Protein 1J5B (pdb70)

Solvent-accessible surface area: 3225 Å² total; per-residue (Å²): 116,131,76,62,92,57,131,58,57,67,98,103,97,66,62,74,63,136,61,52,60,111,108,95,62,60,80,64,134,61,57,57,85,70,132,92,236

GO terms:
  GO:0042802 identical protein binding (F, IPI)
  GO:0005576 extracellular region (C, IDA)
  GO:0050825 ice binding (F, TAS)

Organism: Pseudopleuronectes americanus (NCBI:txid8265)

Secondary structure (DSSP, 8-state):
-HHHHHHHHHHHHHHHHHHHHHHHHHHHHHHHHHHH-

Structure (mmCIF, N/CA/C/O backbone):
data_1J5B
#
_entry.id   1J5B
#
_cell.length_a   ?
_cell.length_b   ?
_cell.length_c   ?
_cell.angle_alpha   ?
_cell.angle_beta   ?
_cell.angle_gamma   ?
#
loop_
_atom_site.group_PDB
_atom_site.id
_atom_site.type_symbol
_atom_site.label_atom_id
_atom_site.label_alt_id
_atom_site.label_comp_id
_atom_site.label_asym_id
_atom_site.label_entity_id
_atom_site.label_seq_id
_atom_site.pdbx_PDB_ins_code
_atom_site.Cartn_x
_atom_site.Cartn_y
_atom_site.Cartn_z
_atom_site.occupancy
_atom_site.B_iso_or_equiv
_atom_site.auth_seq_id
_atom_site.auth_comp_id
_atom_site.auth_asym_id
_atom_site.auth_atom_id
_atom_site.pdbx_PDB_model_num
ATOM 1 N N . ASP A 1 1 ? -5.463 23.891 2.458 1.00 0.00 1 ASP A N 1
ATOM 2 C CA . ASP A 1 1 ? -5.688 24.637 1.208 1.00 0.00 1 ASP A CA 1
ATOM 3 C C . ASP A 1 1 ? -5.003 23.981 0.049 1.00 0.00 1 ASP A C 1
ATOM 4 O O . ASP A 1 1 ? -4.218 23.097 0.295 1.00 0.00 1 ASP A O 1
ATOM 15 N N . VAL A 1 2 ? -5.234 24.373 -1.205 1.00 0.00 2 VAL A N 1
ATOM 16 C CA . VAL A 1 2 ? -4.690 23.620 -2.342 1.00 0.00 2 VAL A CA 1
ATOM 17 C C . VAL A 1 2 ? -3.174 23.385 -2.248 1.00 0.00 2 VAL A C 1
ATOM 18 O O . VAL A 1 2 ? -2.687 22.376 -2.758 1.00 0.00 2 VAL A O 1
ATOM 31 N N . ALA A 1 3 ? -2.419 24.248 -1.569 1.00 0.00 3 ALA A N 1
ATOM 32 C CA . ALA A 1 3 ? -1.010 24.005 -1.324 1.00 0.00 3 ALA A CA 1
ATOM 33 C C . ALA A 1 3 ? -0.834 22.807 -0.380 1.00 0.00 3 ALA A C 1
ATOM 34 O O . ALA A 1 3 ? -0.167 21.828 -0.732 1.00 0.00 3 ALA A O 1
ATOM 41 N N . SER A 1 4 ? -1.404 22.889 0.821 1.00 0.00 4 SER A N 1
ATOM 42 C CA . SER A 1 4 ? -1.307 21.836 1.828 1.00 0.00 4 SER A CA 1
ATOM 43 C C . SER A 1 4 ? -2.117 20.589 1.444 1.00 0.00 4 SER A C 1
ATOM 44 O O . SER A 1 4 ? -1.600 19.486 1.570 1.00 0.00 4 SER A O 1
ATOM 52 N N . ASP A 1 5 ? -3.345 20.717 0.935 1.00 0.00 5 ASP A N 1
ATOM 53 C CA . ASP A 1 5 ? -4.154 19.620 0.413 1.00 0.00 5 ASP A CA 1
ATOM 54 C C . ASP A 1 5 ? -3.396 18.847 -0.661 1.00 0.00 5 ASP A C 1
ATOM 55 O O . ASP A 1 5 ? -3.382 17.619 -0.619 1.00 0.00 5 ASP A O 1
ATOM 64 N N . ALA A 1 6 ? -2.741 19.525 -1.614 1.00 0.00 6 ALA A N 1
ATOM 65 C CA . ALA A 1 6 ? -1.964 18.833 -2.638 1.00 0.00 6 ALA A CA 1
ATOM 66 C C . ALA A 1 6 ? -0.773 18.093 -2.017 1.00 0.00 6 ALA A C 1
ATOM 67 O O . ALA A 1 6 ? -0.470 16.965 -2.416 1.00 0.00 6 ALA A O 1
ATOM 74 N N . LYS A 1 7 ? -0.084 18.716 -1.055 1.00 0.00 7 LYS A N 1
ATOM 75 C CA . LYS A 1 7 ? 1.032 18.102 -0.336 1.00 0.00 7 LYS A CA 1
ATOM 76 C C . LYS A 1 7 ? 0.560 16.816 0.326 1.00 0.00 7 LYS A C 1
ATOM 77 O O . LYS A 1 7 ? 1.089 15.737 0.064 1.00 0.00 7 LYS A O 1
ATOM 96 N N . ALA A 1 8 ? -0.452 16.959 1.173 1.00 0.00 8 ALA A N 1
ATOM 97 C CA . ALA A 1 8 ? -1.097 15.884 1.907 1.00 0.00 8 ALA A CA 1
ATOM 98 C C . ALA A 1 8 ? -1.573 14.785 0.957 1.00 0.00 8 ALA A C 1
ATOM 99 O O . ALA A 1 8 ? -1.455 13.613 1.295 1.00 0.00 8 ALA A O 1
ATOM 106 N N . ALA A 1 9 ? -2.102 15.119 -0.222 1.00 0.00 9 ALA A N 1
ATOM 107 C CA . ALA A 1 9 ? -2.518 14.156 -1.218 1.00 0.00 9 ALA A CA 1
ATOM 108 C C . ALA A 1 9 ? -1.335 13.314 -1.714 1.00 0.00 9 ALA A C 1
ATOM 109 O O . ALA A 1 9 ? -1.458 12.096 -1.859 1.00 0.00 9 ALA A O 1
ATOM 116 N N . ALA A 1 10 ? -0.195 13.943 -2.017 1.00 0.00 10 ALA A N 1
ATOM 117 C CA . ALA A 1 10 ? 1.000 13.234 -2.471 1.00 0.00 10 ALA A CA 1
ATOM 118 C C . ALA A 1 10 ? 1.562 12.345 -1.362 1.00 0.00 10 ALA A C 1
ATOM 119 O O . ALA A 1 10 ? 1.969 11.212 -1.632 1.00 0.00 10 ALA A O 1
ATOM 126 N N . GLU A 1 11 ? 1.580 12.853 -0.130 1.00 0.00 11 GLU A N 1
ATOM 127 C CA . GLU A 1 11 ? 1.982 12.144 1.068 1.00 0.00 11 GLU A CA 1
ATOM 128 C C . GLU A 1 11 ? 1.098 10.921 1.322 1.00 0.00 11 GLU A C 1
ATOM 129 O O . GLU A 1 11 ? 1.615 9.843 1.620 1.00 0.00 11 GLU A O 1
ATOM 141 N N . LEU A 1 12 ? -0.223 11.069 1.205 1.00 0.00 12 LEU A N 1
ATOM 142 C CA . LEU A 1 12 ? -1.194 9.997 1.386 1.00 0.00 12 LEU A CA 1
ATOM 143 C C . LEU A 1 12 ? -0.884 8.885 0.394 1.00 0.00 12 LEU A C 1
ATOM 144 O O . LEU A 1 12 ? -0.743 7.728 0.775 1.00 0.00 12 LEU A O 1
ATOM 160 N N . VAL A 1 13 ? -0.721 9.232 -0.882 1.00 0.00 13 VAL A N 1
ATOM 161 C CA . VAL A 1 13 ? -0.337 8.302 -1.924 1.00 0.00 13 VAL A CA 1
ATOM 162 C C . VAL A 1 13 ? 1.038 7.676 -1.640 1.00 0.00 13 VAL A C 1
ATOM 163 O O . VAL A 1 13 ? 1.207 6.495 -1.917 1.00 0.00 13 VAL A O 1
ATOM 176 N N . ALA A 1 14 ? 2.008 8.393 -1.062 1.00 0.00 14 ALA A N 1
ATOM 177 C CA . ALA A 1 14 ? 3.291 7.805 -0.671 1.00 0.00 14 ALA A CA 1
ATOM 178 C C . ALA A 1 14 ? 3.105 6.720 0.398 1.00 0.00 14 ALA A C 1
ATOM 179 O O . ALA A 1 14 ? 3.684 5.634 0.306 1.00 0.00 14 ALA A O 1
ATOM 186 N N . ALA A 1 15 ? 2.297 7.007 1.421 1.00 0.00 15 ALA A N 1
ATOM 187 C CA . ALA A 1 15 ? 1.945 6.058 2.459 1.00 0.00 15 ALA A CA 1
ATOM 188 C C . ALA A 1 15 ? 1.197 4.863 1.866 1.00 0.00 15 ALA A C 1
ATOM 189 O O . ALA A 1 15 ? 1.480 3.716 2.218 1.00 0.00 15 ALA A O 1
ATOM 196 N N . ASN A 1 16 ? 0.246 5.124 0.972 1.00 0.00 16 ASN A N 1
ATOM 197 C CA . ASN A 1 16 ? -0.529 4.116 0.262 1.00 0.00 16 ASN A CA 1
ATOM 198 C C . ASN A 1 16 ? 0.385 3.230 -0.556 1.00 0.00 16 ASN A C 1
ATOM 199 O O . ASN A 1 16 ? 0.233 2.022 -0.498 1.00 0.00 16 ASN A O 1
ATOM 210 N N . ALA A 1 17 ? 1.336 3.796 -1.298 1.00 0.00 17 ALA A N 1
ATOM 211 C CA . ALA A 1 17 ? 2.266 3.050 -2.128 1.00 0.00 17 ALA A CA 1
ATOM 212 C C . ALA A 1 17 ? 3.004 2.002 -1.287 1.00 0.00 17 ALA A C 1
ATOM 213 O O . ALA A 1 17 ? 3.178 0.868 -1.742 1.00 0.00 17 ALA A O 1
ATOM 220 N N . LYS A 1 18 ? 3.405 2.355 -0.059 1.00 0.00 18 LYS A N 1
ATOM 221 C CA . LYS A 1 18 ? 3.998 1.400 0.869 1.00 0.00 18 LYS A CA 1
ATOM 222 C C . LYS A 1 18 ? 2.969 0.363 1.266 1.00 0.00 18 LYS A C 1
ATOM 223 O O . LYS A 1 18 ? 3.166 -0.817 1.011 1.00 0.00 18 LYS A O 1
ATOM 242 N N . ALA A 1 19 ? 1.896 0.801 1.918 1.00 0.00 19 ALA A N 1
ATOM 243 C CA . ALA A 1 19 ? 0.867 -0.060 2.469 1.00 0.00 19 ALA A CA 1
ATOM 244 C C . ALA A 1 19 ? 0.315 -1.043 1.429 1.00 0.00 19 ALA A C 1
ATOM 245 O O . ALA A 1 19 ? 0.001 -2.179 1.780 1.00 0.00 19 ALA A O 1
ATOM 252 N N . ALA A 1 20 ? 0.210 -0.613 0.171 1.00 0.00 20 ALA A N 1
ATOM 253 C CA . ALA A 1 20 ? -0.169 -1.398 -0.986 1.00 0.00 20 ALA A CA 1
ATOM 254 C C . ALA A 1 20 ? 0.909 -2.429 -1.281 1.00 0.00 20 ALA A C 1
ATOM 255 O O . ALA A 1 20 ? 0.587 -3.603 -1.352 1.00 0.00 20 ALA A O 1
ATOM 262 N N . ALA A 1 21 ? 2.178 -2.036 -1.430 1.00 0.00 21 ALA A N 1
ATOM 263 C CA . ALA A 1 21 ? 3.270 -2.977 -1.670 1.00 0.00 21 ALA A CA 1
ATOM 264 C C . ALA A 1 21 ? 3.404 -4.000 -0.535 1.00 0.00 21 ALA A C 1
ATOM 265 O O . ALA A 1 21 ? 3.765 -5.159 -0.755 1.00 0.00 21 ALA A O 1
ATOM 272 N N . GLU A 1 22 ? 3.146 -3.581 0.695 1.00 0.00 22 GLU A N 1
ATOM 273 C CA . GLU A 1 22 ? 3.123 -4.388 1.893 1.00 0.00 22 GLU A CA 1
ATOM 274 C C . GLU A 1 22 ? 1.926 -5.347 1.853 1.00 0.00 22 GLU A C 1
ATOM 275 O O . GLU A 1 22 ? 2.048 -6.515 2.228 1.00 0.00 22 GLU A O 1
ATOM 287 N N . LEU A 1 23 ? 0.769 -4.903 1.360 1.00 0.00 23 LEU A N 1
ATOM 288 C CA . LEU A 1 23 ? -0.396 -5.737 1.145 1.00 0.00 23 LEU A CA 1
ATOM 289 C C . LEU A 1 23 ? -0.151 -6.721 -0.001 1.00 0.00 23 LEU A C 1
ATOM 290 O O . LEU A 1 23 ? -0.546 -7.870 0.100 1.00 0.00 23 LEU A O 1
ATOM 306 N N . VAL A 1 24 ? 0.537 -6.317 -1.065 1.00 0.00 24 VAL A N 1
ATOM 307 C CA . VAL A 1 24 ? 0.967 -7.145 -2.188 1.00 0.00 24 VAL A CA 1
ATOM 308 C C . VAL A 1 24 ? 1.903 -8.243 -1.672 1.00 0.00 24 VAL A C 1
ATOM 309 O O . VAL A 1 24 ? 1.803 -9.371 -2.149 1.00 0.00 24 VAL A O 1
ATOM 322 N N . ALA A 1 25 ? 2.770 -7.966 -0.689 1.00 0.00 25 ALA A N 1
ATOM 323 C CA . ALA A 1 25 ? 3.598 -8.983 -0.063 1.00 0.00 25 ALA A CA 1
ATOM 324 C C . ALA A 1 25 ? 2.719 -9.992 0.688 1.00 0.00 25 ALA A C 1
ATOM 325 O O . ALA A 1 25 ? 2.867 -11.199 0.504 1.00 0.00 25 ALA A O 1
ATOM 332 N N . ALA A 1 26 ? 1.764 -9.513 1.493 1.00 0.00 26 ALA A N 1
ATOM 333 C CA . ALA A 1 26 ? 0.810 -10.381 2.176 1.00 0.00 26 ALA A CA 1
ATOM 334 C C . ALA A 1 26 ? -0.015 -11.200 1.179 1.00 0.00 26 ALA A C 1
ATOM 335 O O . ALA A 1 26 ? -0.214 -12.388 1.393 1.00 0.00 26 ALA A O 1
ATOM 342 N N . ASN A 1 27 ? -0.457 -10.592 0.080 1.00 0.00 27 ASN A N 1
ATOM 343 C CA . ASN A 1 27 ? -1.153 -11.223 -1.037 1.00 0.00 27 ASN A CA 1
ATOM 344 C C . ASN A 1 27 ? -0.284 -12.273 -1.712 1.00 0.00 27 ASN A C 1
ATOM 345 O O . ASN A 1 27 ? -0.806 -13.300 -2.139 1.00 0.00 27 ASN A O 1
ATOM 356 N N . ALA A 1 28 ? 1.022 -12.033 -1.845 1.00 0.00 28 ALA A N 1
ATOM 357 C CA . ALA A 1 28 ? 1.946 -13.007 -2.398 1.00 0.00 28 ALA A CA 1
ATOM 358 C C . ALA A 1 28 ? 1.998 -14.214 -1.472 1.00 0.00 28 ALA A C 1
ATOM 359 O O . ALA A 1 28 ? 1.837 -15.341 -1.941 1.00 0.00 28 ALA A O 1
ATOM 366 N N . LYS A 1 29 ? 2.167 -13.982 -0.164 1.00 0.00 29 LYS A N 1
ATOM 367 C CA . LYS A 1 29 ? 2.125 -15.042 0.832 1.00 0.00 29 LYS A CA 1
ATOM 368 C C . LYS A 1 29 ? 0.803 -15.785 0.710 1.00 0.00 29 LYS A C 1
ATOM 369 O O . LYS A 1 29 ? 0.804 -16.952 0.350 1.00 0.00 29 LYS A O 1
ATOM 388 N N . ALA A 1 30 ? -0.312 -15.110 0.959 1.00 0.00 30 ALA A N 1
ATOM 389 C CA . ALA A 1 30 ? -1.641 -15.674 1.009 1.00 0.00 30 ALA A CA 1
ATOM 390 C C . ALA A 1 30 ? -2.022 -16.425 -0.271 1.00 0.00 30 ALA A C 1
ATOM 391 O O . ALA A 1 30 ? -2.764 -17.404 -0.192 1.00 0.00 30 ALA A O 1
ATOM 398 N N . ALA A 1 31 ? -1.545 -15.995 -1.442 1.00 0.00 31 ALA A N 1
ATOM 399 C CA . ALA A 1 31 ? -1.753 -16.718 -2.688 1.00 0.00 31 ALA A CA 1
ATOM 400 C C . ALA A 1 31 ? -0.898 -17.985 -2.722 1.00 0.00 31 ALA A C 1
ATOM 401 O O . ALA A 1 31 ? -1.424 -19.053 -3.011 1.00 0.00 31 ALA A O 1
ATOM 408 N N . ALA A 1 32 ? 0.401 -17.895 -2.421 1.00 0.00 32 ALA A N 1
ATOM 409 C CA . ALA A 1 32 ? 1.308 -19.033 -2.401 1.00 0.00 32 ALA A CA 1
ATOM 410 C C . ALA A 1 32 ? 0.835 -20.090 -1.395 1.00 0.00 32 ALA A C 1
ATOM 411 O O . ALA A 1 32 ? 0.908 -21.293 -1.658 1.00 0.00 32 ALA A O 1
ATOM 418 N N . GLU A 1 33 ? 0.329 -19.632 -0.254 1.00 0.00 33 GLU A N 1
ATOM 419 C CA . GLU A 1 33 ? -0.292 -20.412 0.788 1.00 0.00 33 GLU A CA 1
ATOM 420 C C . GLU A 1 33 ? -1.532 -21.075 0.188 1.00 0.00 33 GLU A C 1
ATOM 421 O O . GLU A 1 33 ? -1.631 -22.295 0.221 1.00 0.00 33 GLU A O 1
ATOM 433 N N . ALA A 1 34 ? -2.447 -20.311 -0.424 1.00 0.00 34 ALA A N 1
ATOM 434 C CA . ALA A 1 34 ? -3.651 -20.851 -1.051 1.00 0.00 34 ALA A CA 1
ATOM 435 C C . ALA A 1 34 ? -3.338 -21.898 -2.131 1.00 0.00 34 ALA A C 1
ATOM 436 O O . ALA A 1 34 ? -4.129 -22.829 -2.311 1.00 0.00 34 ALA A O 1
ATOM 443 N N . VAL A 1 35 ? -2.218 -21.771 -2.848 1.00 0.00 35 VAL A N 1
ATOM 444 C CA . VAL A 1 35 ? -1.740 -22.756 -3.814 1.00 0.00 35 VAL A CA 1
ATOM 445 C C . VAL A 1 35 ? -1.403 -24.054 -3.075 1.00 0.00 35 VAL A C 1
ATOM 446 O O . VAL A 1 35 ? -1.969 -25.101 -3.399 1.00 0.00 35 VAL A O 1
ATOM 459 N N . ALA A 1 36 ? -0.539 -23.987 -2.060 1.00 0.00 36 ALA A N 1
ATOM 460 C CA . ALA A 1 36 ? -0.133 -25.143 -1.258 1.00 0.00 36 ALA A CA 1
ATOM 461 C C . ALA A 1 36 ? -1.343 -25.812 -0.593 1.00 0.00 36 ALA A C 1
ATOM 462 O O . ALA A 1 36 ? -1.449 -27.034 -0.547 1.00 0.00 36 ALA A O 1
ATOM 469 N N . ARG A 1 37 ? -2.286 -25.004 -0.109 1.00 0.00 37 ARG A N 1
ATOM 470 C CA . ARG A 1 37 ? -3.525 -25.430 0.532 1.00 0.00 37 ARG A CA 1
ATOM 471 C C . ARG A 1 37 ? -4.493 -26.115 -0.439 1.00 0.00 37 ARG A C 1
ATOM 472 O O . ARG A 1 37 ? -5.500 -26.649 0.027 1.00 0.00 37 ARG A O 1
ATOM 496 N N . ASP A 1 1 ? -5.087 23.812 2.885 1.00 0.00 1 ASP A N 2
ATOM 497 C CA . ASP A 1 1 ? -5.565 24.417 1.632 1.00 0.00 1 ASP A CA 2
ATOM 498 C C . ASP A 1 1 ? -4.994 23.688 0.450 1.00 0.00 1 ASP A C 2
ATOM 499 O O . ASP A 1 1 ? -4.131 22.872 0.677 1.00 0.00 1 ASP A O 2
ATOM 510 N N . VAL A 1 2 ? -5.382 23.964 -0.795 1.00 0.00 2 VAL A N 2
ATOM 511 C CA . VAL A 1 2 ? -4.980 23.124 -1.936 1.00 0.00 2 VAL A CA 2
ATOM 512 C C . VAL A 1 2 ? -3.450 22.972 -2.034 1.00 0.00 2 VAL A C 2
ATOM 513 O O . VAL A 1 2 ? -2.965 21.995 -2.596 1.00 0.00 2 VAL A O 2
ATOM 526 N N . ALA A 1 3 ? -2.663 23.891 -1.474 1.00 0.00 3 ALA A N 2
ATOM 527 C CA . ALA A 1 3 ? -1.224 23.755 -1.391 1.00 0.00 3 ALA A CA 2
ATOM 528 C C . ALA A 1 3 ? -0.880 22.645 -0.386 1.00 0.00 3 ALA A C 2
ATOM 529 O O . ALA A 1 3 ? -0.250 21.645 -0.739 1.00 0.00 3 ALA A O 2
ATOM 536 N N . SER A 1 4 ? -1.303 22.814 0.865 1.00 0.00 4 SER A N 2
ATOM 537 C CA . SER A 1 4 ? -1.132 21.840 1.935 1.00 0.00 4 SER A CA 2
ATOM 538 C C . SER A 1 4 ? -1.845 20.525 1.601 1.00 0.00 4 SER A C 2
ATOM 539 O O . SER A 1 4 ? -1.212 19.479 1.606 1.00 0.00 4 SER A O 2
ATOM 547 N N . ASP A 1 5 ? -3.142 20.540 1.307 1.00 0.00 5 ASP A N 2
ATOM 548 C CA . ASP A 1 5 ? -3.956 19.390 0.949 1.00 0.00 5 ASP A CA 2
ATOM 549 C C . ASP A 1 5 ? -3.398 18.633 -0.255 1.00 0.00 5 ASP A C 2
ATOM 550 O O . ASP A 1 5 ? -3.534 17.412 -0.304 1.00 0.00 5 ASP A O 2
ATOM 559 N N . ALA A 1 6 ? -2.776 19.286 -1.244 1.00 0.00 6 ALA A N 2
ATOM 560 C CA . ALA A 1 6 ? -2.126 18.551 -2.332 1.00 0.00 6 ALA A CA 2
ATOM 561 C C . ALA A 1 6 ? -0.823 17.902 -1.858 1.00 0.00 6 ALA A C 2
ATOM 562 O O . ALA A 1 6 ? -0.504 16.798 -2.299 1.00 0.00 6 ALA A O 2
ATOM 569 N N . LYS A 1 7 ? -0.067 18.558 -0.971 1.00 0.00 7 LYS A N 2
ATOM 570 C CA . LYS A 1 7 ? 1.130 17.982 -0.355 1.00 0.00 7 LYS A CA 2
ATOM 571 C C . LYS A 1 7 ? 0.725 16.736 0.420 1.00 0.00 7 LYS A C 2
ATOM 572 O O . LYS A 1 7 ? 1.282 15.663 0.217 1.00 0.00 7 LYS A O 2
ATOM 591 N N . ALA A 1 8 ? -0.300 16.882 1.254 1.00 0.00 8 ALA A N 2
ATOM 592 C CA . ALA A 1 8 ? -0.939 15.817 2.005 1.00 0.00 8 ALA A CA 2
ATOM 593 C C . ALA A 1 8 ? -1.383 14.699 1.063 1.00 0.00 8 ALA A C 2
ATOM 594 O O . ALA A 1 8 ? -1.184 13.533 1.383 1.00 0.00 8 ALA A O 2
ATOM 601 N N . ALA A 1 9 ? -1.959 15.020 -0.098 1.00 0.00 9 ALA A N 2
ATOM 602 C CA . ALA A 1 9 ? -2.351 14.040 -1.084 1.00 0.00 9 ALA A CA 2
ATOM 603 C C . ALA A 1 9 ? -1.149 13.285 -1.666 1.00 0.00 9 ALA A C 2
ATOM 604 O O . ALA A 1 9 ? -1.270 12.098 -1.968 1.00 0.00 9 ALA A O 2
ATOM 611 N N . ALA A 1 10 ? -0.001 13.939 -1.863 1.00 0.00 10 ALA A N 2
ATOM 612 C CA . ALA A 1 10 ? 1.216 13.262 -2.300 1.00 0.00 10 ALA A CA 2
ATOM 613 C C . ALA A 1 10 ? 1.713 12.345 -1.184 1.00 0.00 10 ALA A C 2
ATOM 614 O O . ALA A 1 10 ? 2.047 11.192 -1.445 1.00 0.00 10 ALA A O 2
ATOM 621 N N . GLU A 1 11 ? 1.735 12.834 0.056 1.00 0.00 11 GLU A N 2
ATOM 622 C CA . GLU A 1 11 ? 2.089 12.091 1.251 1.00 0.00 11 GLU A CA 2
ATOM 623 C C . GLU A 1 11 ? 1.176 10.874 1.437 1.00 0.00 11 GLU A C 2
ATOM 624 O O . GLU A 1 11 ? 1.638 9.813 1.854 1.00 0.00 11 GLU A O 2
ATOM 636 N N . LEU A 1 12 ? -0.116 11.000 1.130 1.00 0.00 12 LEU A N 2
ATOM 637 C CA . LEU A 1 12 ? -1.095 9.932 1.185 1.00 0.00 12 LEU A CA 2
ATOM 638 C C . LEU A 1 12 ? -0.717 8.854 0.188 1.00 0.00 12 LEU A C 2
ATOM 639 O O . LEU A 1 12 ? -0.512 7.710 0.572 1.00 0.00 12 LEU A O 2
ATOM 655 N N . VAL A 1 13 ? -0.595 9.219 -1.085 1.00 0.00 13 VAL A N 2
ATOM 656 C CA . VAL A 1 13 ? -0.206 8.339 -2.175 1.00 0.00 13 VAL A CA 2
ATOM 657 C C . VAL A 1 13 ? 1.178 7.716 -1.928 1.00 0.00 13 VAL A C 2
ATOM 658 O O . VAL A 1 13 ? 1.405 6.584 -2.353 1.00 0.00 13 VAL A O 2
ATOM 671 N N . ALA A 1 14 ? 2.084 8.406 -1.226 1.00 0.00 14 ALA A N 2
ATOM 672 C CA . ALA A 1 14 ? 3.385 7.896 -0.817 1.00 0.00 14 ALA A CA 2
ATOM 673 C C . ALA A 1 14 ? 3.228 6.800 0.235 1.00 0.00 14 ALA A C 2
ATOM 674 O O . ALA A 1 14 ? 3.698 5.680 0.039 1.00 0.00 14 ALA A O 2
ATOM 681 N N . ALA A 1 15 ? 2.541 7.102 1.338 1.00 0.00 15 ALA A N 2
ATOM 682 C CA . ALA A 1 15 ? 2.302 6.151 2.409 1.00 0.00 15 ALA A CA 2
ATOM 683 C C . ALA A 1 15 ? 1.515 4.942 1.884 1.00 0.00 15 ALA A C 2
ATOM 684 O O . ALA A 1 15 ? 1.720 3.804 2.316 1.00 0.00 15 ALA A O 2
ATOM 691 N N . ASN A 1 16 ? 0.622 5.187 0.926 1.00 0.00 16 ASN A N 2
ATOM 692 C CA . ASN A 1 16 ? -0.156 4.184 0.222 1.00 0.00 16 ASN A CA 2
ATOM 693 C C . ASN A 1 16 ? 0.678 3.389 -0.771 1.00 0.00 16 ASN A C 2
ATOM 694 O O . ASN A 1 16 ? 0.375 2.219 -0.962 1.00 0.00 16 ASN A O 2
ATOM 705 N N . ALA A 1 17 ? 1.724 3.952 -1.384 1.00 0.00 17 ALA A N 2
ATOM 706 C CA . ALA A 1 17 ? 2.624 3.192 -2.249 1.00 0.00 17 ALA A CA 2
ATOM 707 C C . ALA A 1 17 ? 3.272 2.066 -1.445 1.00 0.00 17 ALA A C 2
ATOM 708 O O . ALA A 1 17 ? 3.417 0.944 -1.942 1.00 0.00 17 ALA A O 2
ATOM 715 N N . LYS A 1 18 ? 3.654 2.374 -0.202 1.00 0.00 18 LYS A N 2
ATOM 716 C CA . LYS A 1 18 ? 4.226 1.404 0.713 1.00 0.00 18 LYS A CA 2
ATOM 717 C C . LYS A 1 18 ? 3.144 0.396 1.072 1.00 0.00 18 LYS A C 2
ATOM 718 O O . LYS A 1 18 ? 3.292 -0.779 0.750 1.00 0.00 18 LYS A O 2
ATOM 737 N N . ALA A 1 19 ? 2.028 0.867 1.638 1.00 0.00 19 ALA A N 2
ATOM 738 C CA . ALA A 1 19 ? 0.918 0.045 2.091 1.00 0.00 19 ALA A CA 2
ATOM 739 C C . ALA A 1 19 ? 0.406 -0.914 1.017 1.00 0.00 19 ALA A C 2
ATOM 740 O O . ALA A 1 19 ? 0.015 -2.040 1.333 1.00 0.00 19 ALA A O 2
ATOM 747 N N . ALA A 1 20 ? 0.369 -0.463 -0.237 1.00 0.00 20 ALA A N 2
ATOM 748 C CA . ALA A 1 20 ? -0.035 -1.249 -1.384 1.00 0.00 20 ALA A CA 2
ATOM 749 C C . ALA A 1 20 ? 0.971 -2.362 -1.610 1.00 0.00 20 ALA A C 2
ATOM 750 O O . ALA A 1 20 ? 0.576 -3.519 -1.673 1.00 0.00 20 ALA A O 2
ATOM 757 N N . ALA A 1 21 ? 2.264 -2.048 -1.718 1.00 0.00 21 ALA A N 2
ATOM 758 C CA . ALA A 1 21 ? 3.276 -3.073 -1.926 1.00 0.00 21 ALA A CA 2
ATOM 759 C C . ALA A 1 21 ? 3.357 -4.042 -0.749 1.00 0.00 21 ALA A C 2
ATOM 760 O O . ALA A 1 21 ? 3.653 -5.224 -0.924 1.00 0.00 21 ALA A O 2
ATOM 767 N N . GLU A 1 22 ? 3.107 -3.565 0.461 1.00 0.00 22 GLU A N 2
ATOM 768 C CA . GLU A 1 22 ? 3.027 -4.352 1.666 1.00 0.00 22 GLU A CA 2
ATOM 769 C C . GLU A 1 22 ? 1.854 -5.324 1.573 1.00 0.00 22 GLU A C 2
ATOM 770 O O . GLU A 1 22 ? 2.000 -6.498 1.930 1.00 0.00 22 GLU A O 2
ATOM 782 N N . LEU A 1 23 ? 0.698 -4.859 1.095 1.00 0.00 23 LEU A N 2
ATOM 783 C CA . LEU A 1 23 ? -0.472 -5.671 0.835 1.00 0.00 23 LEU A CA 2
ATOM 784 C C . LEU A 1 23 ? -0.186 -6.688 -0.267 1.00 0.00 23 LEU A C 2
ATOM 785 O O . LEU A 1 23 ? -0.496 -7.857 -0.100 1.00 0.00 23 LEU A O 2
ATOM 801 N N . VAL A 1 24 ? 0.442 -6.285 -1.367 1.00 0.00 24 VAL A N 2
ATOM 802 C CA . VAL A 1 24 ? 0.865 -7.147 -2.466 1.00 0.00 24 VAL A CA 2
ATOM 803 C C . VAL A 1 24 ? 1.842 -8.216 -1.956 1.00 0.00 24 VAL A C 2
ATOM 804 O O . VAL A 1 24 ? 1.764 -9.351 -2.418 1.00 0.00 24 VAL A O 2
ATOM 817 N N . ALA A 1 25 ? 2.726 -7.920 -0.998 1.00 0.00 25 ALA A N 2
ATOM 818 C CA . ALA A 1 25 ? 3.583 -8.925 -0.388 1.00 0.00 25 ALA A CA 2
ATOM 819 C C . ALA A 1 25 ? 2.750 -9.903 0.449 1.00 0.00 25 ALA A C 2
ATOM 820 O O . ALA A 1 25 ? 2.970 -11.110 0.384 1.00 0.00 25 ALA A O 2
ATOM 827 N N . ALA A 1 26 ? 1.758 -9.418 1.202 1.00 0.00 26 ALA A N 2
ATOM 828 C CA . ALA A 1 26 ? 0.842 -10.290 1.922 1.00 0.00 26 ALA A CA 2
ATOM 829 C C . ALA A 1 26 ? 0.034 -11.151 0.943 1.00 0.00 26 ALA A C 2
ATOM 830 O O . ALA A 1 26 ? -0.182 -12.328 1.196 1.00 0.00 26 ALA A O 2
ATOM 837 N N . ASN A 1 27 ? -0.365 -10.595 -0.199 1.00 0.00 27 ASN A N 2
ATOM 838 C CA . ASN A 1 27 ? -1.032 -11.287 -1.297 1.00 0.00 27 ASN A CA 2
ATOM 839 C C . ASN A 1 27 ? -0.086 -12.301 -1.941 1.00 0.00 27 ASN A C 2
ATOM 840 O O . ASN A 1 27 ? -0.538 -13.324 -2.452 1.00 0.00 27 ASN A O 2
ATOM 851 N N . ALA A 1 28 ? 1.226 -12.043 -1.946 1.00 0.00 28 ALA A N 2
ATOM 852 C CA . ALA A 1 28 ? 2.226 -12.986 -2.422 1.00 0.00 28 ALA A CA 2
ATOM 853 C C . ALA A 1 28 ? 2.204 -14.210 -1.507 1.00 0.00 28 ALA A C 2
ATOM 854 O O . ALA A 1 28 ? 2.006 -15.334 -1.979 1.00 0.00 28 ALA A O 2
ATOM 861 N N . LYS A 1 29 ? 2.343 -13.958 -0.203 1.00 0.00 29 LYS A N 2
ATOM 862 C CA . LYS A 1 29 ? 2.308 -14.941 0.869 1.00 0.00 29 LYS A CA 2
ATOM 863 C C . LYS A 1 29 ? 1.031 -15.767 0.778 1.00 0.00 29 LYS A C 2
ATOM 864 O O . LYS A 1 29 ? 1.085 -16.977 0.565 1.00 0.00 29 LYS A O 2
ATOM 883 N N . ALA A 1 30 ? -0.105 -15.092 0.921 1.00 0.00 30 ALA A N 2
ATOM 884 C CA . ALA A 1 30 ? -1.441 -15.634 0.979 1.00 0.00 30 ALA A CA 2
ATOM 885 C C . ALA A 1 30 ? -1.797 -16.459 -0.255 1.00 0.00 30 ALA A C 2
ATOM 886 O O . ALA A 1 30 ? -2.402 -17.520 -0.106 1.00 0.00 30 ALA A O 2
ATOM 893 N N . ALA A 1 31 ? -1.447 -16.007 -1.463 1.00 0.00 31 ALA A N 2
ATOM 894 C CA . ALA A 1 31 ? -1.766 -16.762 -2.669 1.00 0.00 31 ALA A CA 2
ATOM 895 C C . ALA A 1 31 ? -0.964 -18.060 -2.712 1.00 0.00 31 ALA A C 2
ATOM 896 O O . ALA A 1 31 ? -1.536 -19.109 -3.001 1.00 0.00 31 ALA A O 2
ATOM 903 N N . ALA A 1 32 ? 0.340 -18.006 -2.413 1.00 0.00 32 ALA A N 2
ATOM 904 C CA . ALA A 1 32 ? 1.179 -19.186 -2.328 1.00 0.00 32 ALA A CA 2
ATOM 905 C C . ALA A 1 32 ? 0.634 -20.146 -1.264 1.00 0.00 32 ALA A C 2
ATOM 906 O O . ALA A 1 32 ? 0.596 -21.356 -1.478 1.00 0.00 32 ALA A O 2
ATOM 913 N N . GLU A 1 33 ? 0.168 -19.618 -0.133 1.00 0.00 33 GLU A N 2
ATOM 914 C CA . GLU A 1 33 ? -0.488 -20.386 0.902 1.00 0.00 33 GLU A CA 2
ATOM 915 C C . GLU A 1 33 ? -1.763 -21.041 0.373 1.00 0.00 33 GLU A C 2
ATOM 916 O O . GLU A 1 33 ? -1.945 -22.233 0.592 1.00 0.00 33 GLU A O 2
ATOM 928 N N . ALA A 1 34 ? -2.607 -20.333 -0.381 1.00 0.00 34 ALA A N 2
ATOM 929 C CA . ALA A 1 34 ? -3.792 -20.923 -0.995 1.00 0.00 34 ALA A CA 2
ATOM 930 C C . ALA A 1 34 ? -3.417 -22.073 -1.940 1.00 0.00 34 ALA A C 2
ATOM 931 O O . ALA A 1 34 ? -4.101 -23.101 -1.941 1.00 0.00 34 ALA A O 2
ATOM 938 N N . VAL A 1 35 ? -2.331 -21.932 -2.710 1.00 0.00 35 VAL A N 2
ATOM 939 C CA . VAL A 1 35 ? -1.812 -23.001 -3.559 1.00 0.00 35 VAL A CA 2
ATOM 940 C C . VAL A 1 35 ? -1.408 -24.198 -2.694 1.00 0.00 35 VAL A C 2
ATOM 941 O O . VAL A 1 35 ? -1.827 -25.318 -2.993 1.00 0.00 35 VAL A O 2
ATOM 954 N N . ALA A 1 36 ? -0.665 -23.976 -1.606 1.00 0.00 36 ALA A N 2
ATOM 955 C CA . ALA A 1 36 ? -0.232 -25.027 -0.687 1.00 0.00 36 ALA A CA 2
ATOM 956 C C . ALA A 1 36 ? -1.434 -25.726 -0.042 1.00 0.00 36 ALA A C 2
ATOM 957 O O . ALA A 1 36 ? -1.455 -26.946 0.086 1.00 0.00 36 ALA A O 2
ATOM 964 N N . ARG A 1 37 ? -2.475 -24.968 0.314 1.00 0.00 37 ARG A N 2
ATOM 965 C CA . ARG A 1 37 ? -3.739 -25.495 0.822 1.00 0.00 37 ARG A CA 2
ATOM 966 C C . ARG A 1 37 ? -4.498 -26.295 -0.245 1.00 0.00 37 ARG A C 2
ATOM 967 O O . ARG A 1 37 ? -5.512 -26.912 0.085 1.00 0.00 37 ARG A O 2
ATOM 991 N N . ASP A 1 1 ? -4.474 24.373 2.583 1.00 0.00 1 ASP A N 3
ATOM 992 C CA . ASP A 1 1 ? -5.010 24.917 1.328 1.00 0.00 1 ASP A CA 3
ATOM 993 C C . ASP A 1 1 ? -4.513 24.129 0.155 1.00 0.00 1 ASP A C 3
ATOM 994 O O . ASP A 1 1 ? -3.707 23.261 0.395 1.00 0.00 1 ASP A O 3
ATOM 1005 N N . VAL A 1 2 ? -4.887 24.427 -1.095 1.00 0.00 2 VAL A N 3
ATOM 1006 C CA . VAL A 1 2 ? -4.468 23.589 -2.225 1.00 0.00 2 VAL A CA 3
ATOM 1007 C C . VAL A 1 2 ? -2.970 23.289 -2.199 1.00 0.00 2 VAL A C 3
ATOM 1008 O O . VAL A 1 2 ? -2.582 22.177 -2.516 1.00 0.00 2 VAL A O 3
ATOM 1021 N N . ALA A 1 3 ? -2.136 24.218 -1.742 1.00 0.00 3 ALA A N 3
ATOM 1022 C CA . ALA A 1 3 ? -0.724 23.950 -1.566 1.00 0.00 3 ALA A CA 3
ATOM 1023 C C . ALA A 1 3 ? -0.478 22.845 -0.539 1.00 0.00 3 ALA A C 3
ATOM 1024 O O . ALA A 1 3 ? 0.104 21.809 -0.879 1.00 0.00 3 ALA A O 3
ATOM 1031 N N . SER A 1 4 ? -0.869 23.069 0.715 1.00 0.00 4 SER A N 3
ATOM 1032 C CA . SER A 1 4 ? -0.638 22.071 1.755 1.00 0.00 4 SER A CA 3
ATOM 1033 C C . SER A 1 4 ? -1.454 20.798 1.502 1.00 0.00 4 SER A C 3
ATOM 1034 O O . SER A 1 4 ? -0.921 19.701 1.662 1.00 0.00 4 SER A O 3
ATOM 1042 N N . ASP A 1 5 ? -2.718 20.922 1.096 1.00 0.00 5 ASP A N 3
ATOM 1043 C CA . ASP A 1 5 ? -3.632 19.841 0.769 1.00 0.00 5 ASP A CA 3
ATOM 1044 C C . ASP A 1 5 ? -3.170 18.991 -0.415 1.00 0.00 5 ASP A C 3
ATOM 1045 O O . ASP A 1 5 ? -3.345 17.769 -0.373 1.00 0.00 5 ASP A O 3
ATOM 1054 N N . ALA A 1 6 ? -2.595 19.578 -1.470 1.00 0.00 6 ALA A N 3
ATOM 1055 C CA . ALA A 1 6 ? -2.060 18.822 -2.603 1.00 0.00 6 ALA A CA 3
ATOM 1056 C C . ALA A 1 6 ? -0.794 18.080 -2.186 1.00 0.00 6 ALA A C 3
ATOM 1057 O O . ALA A 1 6 ? -0.611 16.914 -2.544 1.00 0.00 6 ALA A O 3
ATOM 1064 N N . LYS A 1 7 ? 0.082 18.732 -1.414 1.00 0.00 7 LYS A N 3
ATOM 1065 C CA . LYS A 1 7 ? 1.271 18.087 -0.864 1.00 0.00 7 LYS A CA 3
ATOM 1066 C C . LYS A 1 7 ? 0.848 16.868 -0.063 1.00 0.00 7 LYS A C 3
ATOM 1067 O O . LYS A 1 7 ? 1.278 15.748 -0.326 1.00 0.00 7 LYS A O 3
ATOM 1086 N N . ALA A 1 8 ? -0.036 17.112 0.896 1.00 0.00 8 ALA A N 3
ATOM 1087 C CA . ALA A 1 8 ? -0.587 16.108 1.780 1.00 0.00 8 ALA A CA 3
ATOM 1088 C C . ALA A 1 8 ? -1.270 14.989 0.994 1.00 0.00 8 ALA A C 3
ATOM 1089 O O . ALA A 1 8 ? -1.207 13.848 1.433 1.00 0.00 8 ALA A O 3
ATOM 1096 N N . ALA A 1 9 ? -1.899 15.264 -0.153 1.00 0.00 9 ALA A N 3
ATOM 1097 C CA . ALA A 1 9 ? -2.472 14.256 -1.012 1.00 0.00 9 ALA A CA 3
ATOM 1098 C C . ALA A 1 9 ? -1.405 13.337 -1.615 1.00 0.00 9 ALA A C 3
ATOM 1099 O O . ALA A 1 9 ? -1.629 12.131 -1.727 1.00 0.00 9 ALA A O 3
ATOM 1106 N N . ALA A 1 10 ? -0.260 13.875 -2.051 1.00 0.00 10 ALA A N 3
ATOM 1107 C CA . ALA A 1 10 ? 0.836 13.060 -2.574 1.00 0.00 10 ALA A CA 3
ATOM 1108 C C . ALA A 1 10 ? 1.444 12.212 -1.455 1.00 0.00 10 ALA A C 3
ATOM 1109 O O . ALA A 1 10 ? 1.798 11.055 -1.680 1.00 0.00 10 ALA A O 3
ATOM 1116 N N . GLU A 1 11 ? 1.546 12.772 -0.252 1.00 0.00 11 GLU A N 3
ATOM 1117 C CA . GLU A 1 11 ? 1.997 12.096 0.947 1.00 0.00 11 GLU A CA 3
ATOM 1118 C C . GLU A 1 11 ? 1.025 10.982 1.358 1.00 0.00 11 GLU A C 3
ATOM 1119 O O . GLU A 1 11 ? 1.448 9.870 1.663 1.00 0.00 11 GLU A O 3
ATOM 1131 N N . LEU A 1 12 ? -0.285 11.238 1.315 1.00 0.00 12 LEU A N 3
ATOM 1132 C CA . LEU A 1 12 ? -1.332 10.259 1.564 1.00 0.00 12 LEU A CA 3
ATOM 1133 C C . LEU A 1 12 ? -1.176 9.089 0.604 1.00 0.00 12 LEU A C 3
ATOM 1134 O O . LEU A 1 12 ? -1.130 7.939 1.030 1.00 0.00 12 LEU A O 3
ATOM 1150 N N . VAL A 1 13 ? -1.067 9.383 -0.691 1.00 0.00 13 VAL A N 3
ATOM 1151 C CA . VAL A 1 13 ? -0.788 8.416 -1.735 1.00 0.00 13 VAL A CA 3
ATOM 1152 C C . VAL A 1 13 ? 0.502 7.650 -1.454 1.00 0.00 13 VAL A C 3
ATOM 1153 O O . VAL A 1 13 ? 0.500 6.447 -1.693 1.00 0.00 13 VAL A O 3
ATOM 1166 N N . ALA A 1 14 ? 1.567 8.285 -0.949 1.00 0.00 14 ALA A N 3
ATOM 1167 C CA . ALA A 1 14 ? 2.806 7.606 -0.585 1.00 0.00 14 ALA A CA 3
ATOM 1168 C C . ALA A 1 14 ? 2.547 6.586 0.523 1.00 0.00 14 ALA A C 3
ATOM 1169 O O . ALA A 1 14 ? 2.862 5.409 0.357 1.00 0.00 14 ALA A O 3
ATOM 1176 N N . ALA A 1 15 ? 1.949 7.017 1.638 1.00 0.00 15 ALA A N 3
ATOM 1177 C CA . ALA A 1 15 ? 1.617 6.145 2.755 1.00 0.00 15 ALA A CA 3
ATOM 1178 C C . ALA A 1 15 ? 0.739 4.981 2.278 1.00 0.00 15 ALA A C 3
ATOM 1179 O O . ALA A 1 15 ? 0.997 3.824 2.617 1.00 0.00 15 ALA A O 3
ATOM 1186 N N . ASN A 1 16 ? -0.270 5.280 1.464 1.00 0.00 16 ASN A N 3
ATOM 1187 C CA . ASN A 1 16 ? -1.144 4.313 0.815 1.00 0.00 16 ASN A CA 3
ATOM 1188 C C . ASN A 1 16 ? -0.418 3.361 -0.121 1.00 0.00 16 ASN A C 3
ATOM 1189 O O . ASN A 1 16 ? -0.745 2.177 -0.122 1.00 0.00 16 ASN A O 3
ATOM 1200 N N . ALA A 1 17 ? 0.555 3.830 -0.898 1.00 0.00 17 ALA A N 3
ATOM 1201 C CA . ALA A 1 17 ? 1.354 3.002 -1.789 1.00 0.00 17 ALA A CA 3
ATOM 1202 C C . ALA A 1 17 ? 2.289 2.093 -0.989 1.00 0.00 17 ALA A C 3
ATOM 1203 O O . ALA A 1 17 ? 2.569 0.970 -1.410 1.00 0.00 17 ALA A O 3
ATOM 1210 N N . LYS A 1 18 ? 2.776 2.553 0.166 1.00 0.00 18 LYS A N 3
ATOM 1211 C CA . LYS A 1 18 ? 3.576 1.736 1.069 1.00 0.00 18 LYS A CA 3
ATOM 1212 C C . LYS A 1 18 ? 2.696 0.613 1.597 1.00 0.00 18 LYS A C 3
ATOM 1213 O O . LYS A 1 18 ? 3.020 -0.561 1.435 1.00 0.00 18 LYS A O 3
ATOM 1232 N N . ALA A 1 19 ? 1.543 0.981 2.161 1.00 0.00 19 ALA A N 3
ATOM 1233 C CA . ALA A 1 19 ? 0.527 0.070 2.642 1.00 0.00 19 ALA A CA 3
ATOM 1234 C C . ALA A 1 19 ? 0.118 -0.940 1.564 1.00 0.00 19 ALA A C 3
ATOM 1235 O O . ALA A 1 19 ? -0.106 -2.109 1.876 1.00 0.00 19 ALA A O 3
ATOM 1242 N N . ALA A 1 20 ? 0.025 -0.499 0.305 1.00 0.00 20 ALA A N 3
ATOM 1243 C CA . ALA A 1 20 ? -0.297 -1.338 -0.836 1.00 0.00 20 ALA A CA 3
ATOM 1244 C C . ALA A 1 20 ? 0.805 -2.367 -1.084 1.00 0.00 20 ALA A C 3
ATOM 1245 O O . ALA A 1 20 ? 0.495 -3.545 -1.230 1.00 0.00 20 ALA A O 3
ATOM 1252 N N . ALA A 1 21 ? 2.077 -1.958 -1.118 1.00 0.00 21 ALA A N 3
ATOM 1253 C CA . ALA A 1 21 ? 3.200 -2.878 -1.299 1.00 0.00 21 ALA A CA 3
ATOM 1254 C C . ALA A 1 21 ? 3.282 -3.889 -0.153 1.00 0.00 21 ALA A C 3
ATOM 1255 O O . ALA A 1 21 ? 3.587 -5.066 -0.356 1.00 0.00 21 ALA A O 3
ATOM 1262 N N . GLU A 1 22 ? 2.996 -3.437 1.062 1.00 0.00 22 GLU A N 3
ATOM 1263 C CA . GLU A 1 22 ? 2.899 -4.251 2.256 1.00 0.00 22 GLU A CA 3
ATOM 1264 C C . GLU A 1 22 ? 1.780 -5.290 2.097 1.00 0.00 22 GLU A C 3
ATOM 1265 O O . GLU A 1 22 ? 1.944 -6.457 2.457 1.00 0.00 22 GLU A O 3
ATOM 1277 N N . LEU A 1 23 ? 0.625 -4.875 1.568 1.00 0.00 23 LEU A N 3
ATOM 1278 C CA . LEU A 1 23 ? -0.537 -5.713 1.329 1.00 0.00 23 LEU A CA 3
ATOM 1279 C C . LEU A 1 23 ? -0.228 -6.764 0.269 1.00 0.00 23 LEU A C 3
ATOM 1280 O O . LEU A 1 23 ? -0.484 -7.944 0.486 1.00 0.00 23 LEU A O 3
ATOM 1296 N N . VAL A 1 24 ? 0.374 -6.362 -0.849 1.00 0.00 24 VAL A N 3
ATOM 1297 C CA . VAL A 1 24 ? 0.836 -7.253 -1.906 1.00 0.00 24 VAL A CA 3
ATOM 1298 C C . VAL A 1 24 ? 1.836 -8.267 -1.339 1.00 0.00 24 VAL A C 3
ATOM 1299 O O . VAL A 1 24 ? 1.777 -9.422 -1.749 1.00 0.00 24 VAL A O 3
ATOM 1312 N N . ALA A 1 25 ? 2.696 -7.907 -0.377 1.00 0.00 25 ALA A N 3
ATOM 1313 C CA . ALA A 1 25 ? 3.585 -8.864 0.269 1.00 0.00 25 ALA A CA 3
ATOM 1314 C C . ALA A 1 25 ? 2.808 -9.899 1.085 1.00 0.00 25 ALA A C 3
ATOM 1315 O O . ALA A 1 25 ? 3.116 -11.089 1.020 1.00 0.00 25 ALA A O 3
ATOM 1322 N N . ALA A 1 26 ? 1.807 -9.485 1.868 1.00 0.00 26 ALA A N 3
ATOM 1323 C CA . ALA A 1 26 ? 0.943 -10.420 2.578 1.00 0.00 26 ALA A CA 3
ATOM 1324 C C . ALA A 1 26 ? 0.214 -11.329 1.586 1.00 0.00 26 ALA A C 3
ATOM 1325 O O . ALA A 1 26 ? 0.110 -12.536 1.812 1.00 0.00 26 ALA A O 3
ATOM 1332 N N . ASN A 1 27 ? -0.250 -10.760 0.475 1.00 0.00 27 ASN A N 3
ATOM 1333 C CA . ASN A 1 27 ? -0.849 -11.481 -0.639 1.00 0.00 27 ASN A CA 3
ATOM 1334 C C . ASN A 1 27 ? 0.138 -12.394 -1.355 1.00 0.00 27 ASN A C 3
ATOM 1335 O O . ASN A 1 27 ? -0.278 -13.419 -1.887 1.00 0.00 27 ASN A O 3
ATOM 1346 N N . ALA A 1 28 ? 1.439 -12.093 -1.337 1.00 0.00 28 ALA A N 3
ATOM 1347 C CA . ALA A 1 28 ? 2.453 -12.967 -1.902 1.00 0.00 28 ALA A CA 3
ATOM 1348 C C . ALA A 1 28 ? 2.491 -14.263 -1.104 1.00 0.00 28 ALA A C 3
ATOM 1349 O O . ALA A 1 28 ? 2.571 -15.340 -1.703 1.00 0.00 28 ALA A O 3
ATOM 1356 N N . LYS A 1 29 ? 2.384 -14.159 0.229 1.00 0.00 29 LYS A N 3
ATOM 1357 C CA . LYS A 1 29 ? 2.281 -15.322 1.092 1.00 0.00 29 LYS A CA 3
ATOM 1358 C C . LYS A 1 29 ? 0.990 -16.061 0.782 1.00 0.00 29 LYS A C 3
ATOM 1359 O O . LYS A 1 29 ? 1.035 -17.252 0.503 1.00 0.00 29 LYS A O 3
ATOM 1378 N N . ALA A 1 30 ? -0.131 -15.339 0.812 1.00 0.00 30 ALA A N 3
ATOM 1379 C CA . ALA A 1 30 ? -1.472 -15.846 0.578 1.00 0.00 30 ALA A CA 3
ATOM 1380 C C . ALA A 1 30 ? -1.557 -16.678 -0.697 1.00 0.00 30 ALA A C 3
ATOM 1381 O O . ALA A 1 30 ? -2.125 -17.764 -0.679 1.00 0.00 30 ALA A O 3
ATOM 1388 N N . ALA A 1 31 ? -1.013 -16.166 -1.801 1.00 0.00 31 ALA A N 3
ATOM 1389 C CA . ALA A 1 31 ? -1.010 -16.847 -3.081 1.00 0.00 31 ALA A CA 3
ATOM 1390 C C . ALA A 1 31 ? -0.220 -18.147 -2.995 1.00 0.00 31 ALA A C 3
ATOM 1391 O O . ALA A 1 31 ? -0.713 -19.187 -3.422 1.00 0.00 31 ALA A O 3
ATOM 1398 N N . ALA A 1 32 ? 0.992 -18.095 -2.439 1.00 0.00 32 ALA A N 3
ATOM 1399 C CA . ALA A 1 32 ? 1.851 -19.251 -2.290 1.00 0.00 32 ALA A CA 3
ATOM 1400 C C . ALA A 1 32 ? 1.166 -20.331 -1.451 1.00 0.00 32 ALA A C 3
ATOM 1401 O O . ALA A 1 32 ? 1.134 -21.499 -1.845 1.00 0.00 32 ALA A O 3
ATOM 1408 N N . GLU A 1 33 ? 0.602 -19.923 -0.317 1.00 0.00 33 GLU A N 3
ATOM 1409 C CA . GLU A 1 33 ? -0.211 -20.720 0.582 1.00 0.00 33 GLU A CA 3
ATOM 1410 C C . GLU A 1 33 ? -1.360 -21.371 -0.189 1.00 0.00 33 GLU A C 3
ATOM 1411 O O . GLU A 1 33 ? -1.491 -22.595 -0.177 1.00 0.00 33 GLU A O 3
ATOM 1423 N N . ALA A 1 34 ? -2.159 -20.573 -0.898 1.00 0.00 34 ALA A N 3
ATOM 1424 C CA . ALA A 1 34 ? -3.320 -21.046 -1.631 1.00 0.00 34 ALA A CA 3
ATOM 1425 C C . ALA A 1 34 ? -2.941 -22.017 -2.751 1.00 0.00 34 ALA A C 3
ATOM 1426 O O . ALA A 1 34 ? -3.717 -22.939 -3.021 1.00 0.00 34 ALA A O 3
ATOM 1433 N N . VAL A 1 35 ? -1.795 -21.828 -3.414 1.00 0.00 35 VAL A N 3
ATOM 1434 C CA . VAL A 1 35 ? -1.294 -22.736 -4.440 1.00 0.00 35 VAL A CA 3
ATOM 1435 C C . VAL A 1 35 ? -0.918 -24.063 -3.786 1.00 0.00 35 VAL A C 3
ATOM 1436 O O . VAL A 1 35 ? -1.467 -25.104 -4.155 1.00 0.00 35 VAL A O 3
ATOM 1449 N N . ALA A 1 36 ? -0.016 -24.026 -2.804 1.00 0.00 36 ALA A N 3
ATOM 1450 C CA . ALA A 1 36 ? 0.500 -25.214 -2.134 1.00 0.00 36 ALA A CA 3
ATOM 1451 C C . ALA A 1 36 ? -0.645 -26.026 -1.530 1.00 0.00 36 ALA A C 3
ATOM 1452 O O . ALA A 1 36 ? -0.730 -27.237 -1.711 1.00 0.00 36 ALA A O 3
ATOM 1459 N N . ARG A 1 37 ? -1.564 -25.353 -0.837 1.00 0.00 37 ARG A N 3
ATOM 1460 C CA . ARG A 1 37 ? -2.725 -25.965 -0.201 1.00 0.00 37 ARG A CA 3
ATOM 1461 C C . ARG A 1 37 ? -3.949 -25.864 -1.113 1.00 0.00 37 ARG A C 3
ATOM 1462 O O . ARG A 1 37 ? -5.062 -25.646 -0.627 1.00 0.00 37 ARG A O 3
ATOM 1486 N N . ASP A 1 1 ? -5.793 23.557 3.210 1.00 0.00 1 ASP A N 4
ATOM 1487 C CA . ASP A 1 1 ? -6.179 24.179 1.933 1.00 0.00 1 ASP A CA 4
ATOM 1488 C C . ASP A 1 1 ? -5.532 23.504 0.767 1.00 0.00 1 ASP A C 4
ATOM 1489 O O . ASP A 1 1 ? -4.689 22.678 1.017 1.00 0.00 1 ASP A O 4
ATOM 1500 N N . VAL A 1 2 ? -5.885 23.804 -0.487 1.00 0.00 2 VAL A N 4
ATOM 1501 C CA . VAL A 1 2 ? -5.430 22.993 -1.619 1.00 0.00 2 VAL A CA 4
ATOM 1502 C C . VAL A 1 2 ? -3.907 22.799 -1.613 1.00 0.00 2 VAL A C 4
ATOM 1503 O O . VAL A 1 2 ? -3.444 21.736 -1.991 1.00 0.00 2 VAL A O 4
ATOM 1516 N N . ALA A 1 3 ? -3.125 23.753 -1.114 1.00 0.00 3 ALA A N 4
ATOM 1517 C CA . ALA A 1 3 ? -1.689 23.583 -0.950 1.00 0.00 3 ALA A CA 4
ATOM 1518 C C . ALA A 1 3 ? -1.362 22.480 0.069 1.00 0.00 3 ALA A C 4
ATOM 1519 O O . ALA A 1 3 ? -0.677 21.509 -0.268 1.00 0.00 3 ALA A O 4
ATOM 1526 N N . SER A 1 4 ? -1.827 22.645 1.308 1.00 0.00 4 SER A N 4
ATOM 1527 C CA . SER A 1 4 ? -1.677 21.694 2.407 1.00 0.00 4 SER A CA 4
ATOM 1528 C C . SER A 1 4 ? -2.323 20.352 2.042 1.00 0.00 4 SER A C 4
ATOM 1529 O O . SER A 1 4 ? -1.694 19.296 2.140 1.00 0.00 4 SER A O 4
ATOM 1537 N N . ASP A 1 5 ? -3.579 20.381 1.611 1.00 0.00 5 ASP A N 4
ATOM 1538 C CA . ASP A 1 5 ? -4.392 19.245 1.246 1.00 0.00 5 ASP A CA 4
ATOM 1539 C C . ASP A 1 5 ? -3.780 18.470 0.082 1.00 0.00 5 ASP A C 4
ATOM 1540 O O . ASP A 1 5 ? -3.679 17.251 0.173 1.00 0.00 5 ASP A O 4
ATOM 1549 N N . ALA A 1 6 ? -3.300 19.130 -0.979 1.00 0.00 6 ALA A N 4
ATOM 1550 C CA . ALA A 1 6 ? -2.613 18.449 -2.075 1.00 0.00 6 ALA A CA 4
ATOM 1551 C C . ALA A 1 6 ? -1.280 17.860 -1.610 1.00 0.00 6 ALA A C 4
ATOM 1552 O O . ALA A 1 6 ? -0.860 16.818 -2.119 1.00 0.00 6 ALA A O 4
ATOM 1559 N N . LYS A 1 7 ? -0.578 18.511 -0.673 1.00 0.00 7 LYS A N 4
ATOM 1560 C CA . LYS A 1 7 ? 0.640 17.943 -0.097 1.00 0.00 7 LYS A CA 4
ATOM 1561 C C . LYS A 1 7 ? 0.297 16.625 0.570 1.00 0.00 7 LYS A C 4
ATOM 1562 O O . LYS A 1 7 ? 0.892 15.601 0.256 1.00 0.00 7 LYS A O 4
ATOM 1581 N N . ALA A 1 8 ? -0.682 16.668 1.467 1.00 0.00 8 ALA A N 4
ATOM 1582 C CA . ALA A 1 8 ? -1.207 15.499 2.157 1.00 0.00 8 ALA A CA 4
ATOM 1583 C C . ALA A 1 8 ? -1.692 14.442 1.165 1.00 0.00 8 ALA A C 4
ATOM 1584 O O . ALA A 1 8 ? -1.519 13.254 1.417 1.00 0.00 8 ALA A O 4
ATOM 1591 N N . ALA A 1 9 ? -2.301 14.831 0.044 1.00 0.00 9 ALA A N 4
ATOM 1592 C CA . ALA A 1 9 ? -2.753 13.932 -0.989 1.00 0.00 9 ALA A CA 4
ATOM 1593 C C . ALA A 1 9 ? -1.583 13.218 -1.673 1.00 0.00 9 ALA A C 4
ATOM 1594 O O . ALA A 1 9 ? -1.714 12.046 -2.036 1.00 0.00 9 ALA A O 4
ATOM 1601 N N . ALA A 1 10 ? -0.462 13.910 -1.893 1.00 0.00 10 ALA A N 4
ATOM 1602 C CA . ALA A 1 10 ? 0.754 13.317 -2.434 1.00 0.00 10 ALA A CA 4
ATOM 1603 C C . ALA A 1 10 ? 1.410 12.422 -1.389 1.00 0.00 10 ALA A C 4
ATOM 1604 O O . ALA A 1 10 ? 1.777 11.297 -1.709 1.00 0.00 10 ALA A O 4
ATOM 1611 N N . GLU A 1 11 ? 1.551 12.898 -0.154 1.00 0.00 11 GLU A N 4
ATOM 1612 C CA . GLU A 1 11 ? 2.137 12.179 0.964 1.00 0.00 11 GLU A CA 4
ATOM 1613 C C . GLU A 1 11 ? 1.363 10.889 1.266 1.00 0.00 11 GLU A C 4
ATOM 1614 O O . GLU A 1 11 ? 1.976 9.856 1.520 1.00 0.00 11 GLU A O 4
ATOM 1626 N N . LEU A 1 12 ? 0.033 10.910 1.162 1.00 0.00 12 LEU A N 4
ATOM 1627 C CA . LEU A 1 12 ? -0.825 9.741 1.292 1.00 0.00 12 LEU A CA 4
ATOM 1628 C C . LEU A 1 12 ? -0.410 8.687 0.280 1.00 0.00 12 LEU A C 4
ATOM 1629 O O . LEU A 1 12 ? -0.114 7.556 0.651 1.00 0.00 12 LEU A O 4
ATOM 1645 N N . VAL A 1 13 ? -0.364 9.059 -0.996 1.00 0.00 13 VAL A N 4
ATOM 1646 C CA . VAL A 1 13 ? 0.111 8.219 -2.079 1.00 0.00 13 VAL A CA 4
ATOM 1647 C C . VAL A 1 13 ? 1.567 7.785 -1.838 1.00 0.00 13 VAL A C 4
ATOM 1648 O O . VAL A 1 13 ? 1.908 6.649 -2.155 1.00 0.00 13 VAL A O 4
ATOM 1661 N N . ALA A 1 14 ? 2.415 8.636 -1.253 1.00 0.00 14 ALA A N 4
ATOM 1662 C CA . ALA A 1 14 ? 3.801 8.311 -0.948 1.00 0.00 14 ALA A CA 4
ATOM 1663 C C . ALA A 1 14 ? 3.865 7.153 0.047 1.00 0.00 14 ALA A C 4
ATOM 1664 O O . ALA A 1 14 ? 4.571 6.176 -0.206 1.00 0.00 14 ALA A O 4
ATOM 1671 N N . ALA A 1 15 ? 3.130 7.246 1.158 1.00 0.00 15 ALA A N 4
ATOM 1672 C CA . ALA A 1 15 ? 3.041 6.186 2.143 1.00 0.00 15 ALA A CA 4
ATOM 1673 C C . ALA A 1 15 ? 2.433 4.941 1.505 1.00 0.00 15 ALA A C 4
ATOM 1674 O O . ALA A 1 15 ? 2.944 3.828 1.652 1.00 0.00 15 ALA A O 4
ATOM 1681 N N . ASN A 1 16 ? 1.343 5.149 0.765 1.00 0.00 16 ASN A N 4
ATOM 1682 C CA . ASN A 1 16 ? 0.561 4.109 0.124 1.00 0.00 16 ASN A CA 4
ATOM 1683 C C . ASN A 1 16 ? 1.353 3.363 -0.938 1.00 0.00 16 ASN A C 4
ATOM 1684 O O . ASN A 1 16 ? 1.042 2.207 -1.188 1.00 0.00 16 ASN A O 4
ATOM 1695 N N . ALA A 1 17 ? 2.383 3.961 -1.536 1.00 0.00 17 ALA A N 4
ATOM 1696 C CA . ALA A 1 17 ? 3.263 3.267 -2.463 1.00 0.00 17 ALA A CA 4
ATOM 1697 C C . ALA A 1 17 ? 3.981 2.126 -1.735 1.00 0.00 17 ALA A C 4
ATOM 1698 O O . ALA A 1 17 ? 4.130 1.034 -2.289 1.00 0.00 17 ALA A O 4
ATOM 1705 N N . LYS A 1 18 ? 4.420 2.359 -0.493 1.00 0.00 18 LYS A N 4
ATOM 1706 C CA . LYS A 1 18 ? 5.011 1.319 0.339 1.00 0.00 18 LYS A CA 4
ATOM 1707 C C . LYS A 1 18 ? 3.926 0.366 0.803 1.00 0.00 18 LYS A C 4
ATOM 1708 O O . LYS A 1 18 ? 4.091 -0.844 0.709 1.00 0.00 18 LYS A O 4
ATOM 1727 N N . ALA A 1 19 ? 2.812 0.913 1.287 1.00 0.00 19 ALA A N 4
ATOM 1728 C CA . ALA A 1 19 ? 1.680 0.132 1.754 1.00 0.00 19 ALA A CA 4
ATOM 1729 C C . ALA A 1 19 ? 1.166 -0.844 0.683 1.00 0.00 19 ALA A C 4
ATOM 1730 O O . ALA A 1 19 ? 0.701 -1.933 1.016 1.00 0.00 19 ALA A O 4
ATOM 1737 N N . ALA A 1 20 ? 1.251 -0.472 -0.596 1.00 0.00 20 ALA A N 4
ATOM 1738 C CA . ALA A 1 20 ? 0.926 -1.310 -1.737 1.00 0.00 20 ALA A CA 4
ATOM 1739 C C . ALA A 1 20 ? 1.908 -2.473 -1.821 1.00 0.00 20 ALA A C 4
ATOM 1740 O O . ALA A 1 20 ? 1.485 -3.619 -1.936 1.00 0.00 20 ALA A O 4
ATOM 1747 N N . ALA A 1 21 ? 3.210 -2.196 -1.731 1.00 0.00 21 ALA A N 4
ATOM 1748 C CA . ALA A 1 21 ? 4.235 -3.229 -1.735 1.00 0.00 21 ALA A CA 4
ATOM 1749 C C . ALA A 1 21 ? 4.067 -4.188 -0.558 1.00 0.00 21 ALA A C 4
ATOM 1750 O O . ALA A 1 21 ? 4.202 -5.396 -0.726 1.00 0.00 21 ALA A O 4
ATOM 1757 N N . GLU A 1 22 ? 3.746 -3.660 0.617 1.00 0.00 22 GLU A N 4
ATOM 1758 C CA . GLU A 1 22 ? 3.425 -4.394 1.828 1.00 0.00 22 GLU A CA 4
ATOM 1759 C C . GLU A 1 22 ? 2.215 -5.301 1.586 1.00 0.00 22 GLU A C 4
ATOM 1760 O O . GLU A 1 22 ? 2.188 -6.461 2.000 1.00 0.00 22 GLU A O 4
ATOM 1772 N N . LEU A 1 23 ? 1.186 -4.774 0.921 1.00 0.00 23 LEU A N 4
ATOM 1773 C CA . LEU A 1 23 ? -0.019 -5.499 0.585 1.00 0.00 23 LEU A CA 4
ATOM 1774 C C . LEU A 1 23 ? 0.305 -6.642 -0.374 1.00 0.00 23 LEU A C 4
ATOM 1775 O O . LEU A 1 23 ? -0.092 -7.772 -0.123 1.00 0.00 23 LEU A O 4
ATOM 1791 N N . VAL A 1 24 ? 1.068 -6.379 -1.434 1.00 0.00 24 VAL A N 4
ATOM 1792 C CA . VAL A 1 24 ? 1.566 -7.377 -2.376 1.00 0.00 24 VAL A CA 4
ATOM 1793 C C . VAL A 1 24 ? 2.424 -8.428 -1.653 1.00 0.00 24 VAL A C 4
ATOM 1794 O O . VAL A 1 24 ? 2.320 -9.612 -1.974 1.00 0.00 24 VAL A O 4
ATOM 1807 N N . ALA A 1 25 ? 3.239 -8.040 -0.668 1.00 0.00 25 ALA A N 4
ATOM 1808 C CA . ALA A 1 25 ? 4.056 -8.958 0.110 1.00 0.00 25 ALA A CA 4
ATOM 1809 C C . ALA A 1 25 ? 3.179 -9.925 0.911 1.00 0.00 25 ALA A C 4
ATOM 1810 O O . ALA A 1 25 ? 3.440 -11.128 0.925 1.00 0.00 25 ALA A O 4
ATOM 1817 N N . ALA A 1 26 ? 2.131 -9.428 1.573 1.00 0.00 26 ALA A N 4
ATOM 1818 C CA . ALA A 1 26 ? 1.168 -10.275 2.259 1.00 0.00 26 ALA A CA 4
ATOM 1819 C C . ALA A 1 26 ? 0.398 -11.138 1.256 1.00 0.00 26 ALA A C 4
ATOM 1820 O O . ALA A 1 26 ? 0.225 -12.336 1.470 1.00 0.00 26 ALA A O 4
ATOM 1827 N N . ASN A 1 27 ? -0.008 -10.550 0.130 1.00 0.00 27 ASN A N 4
ATOM 1828 C CA . ASN A 1 27 ? -0.699 -11.230 -0.960 1.00 0.00 27 ASN A CA 4
ATOM 1829 C C . ASN A 1 27 ? 0.128 -12.376 -1.524 1.00 0.00 27 ASN A C 4
ATOM 1830 O O . ASN A 1 27 ? -0.457 -13.355 -1.973 1.00 0.00 27 ASN A O 4
ATOM 1841 N N . ALA A 1 28 ? 1.461 -12.301 -1.490 1.00 0.00 28 ALA A N 4
ATOM 1842 C CA . ALA A 1 28 ? 2.314 -13.398 -1.922 1.00 0.00 28 ALA A CA 4
ATOM 1843 C C . ALA A 1 28 ? 2.099 -14.620 -1.035 1.00 0.00 28 ALA A C 4
ATOM 1844 O O . ALA A 1 28 ? 1.970 -15.741 -1.535 1.00 0.00 28 ALA A O 4
ATOM 1851 N N . LYS A 1 29 ? 2.024 -14.396 0.279 1.00 0.00 29 LYS A N 4
ATOM 1852 C CA . LYS A 1 29 ? 1.761 -15.441 1.248 1.00 0.00 29 LYS A CA 4
ATOM 1853 C C . LYS A 1 29 ? 0.356 -15.975 1.014 1.00 0.00 29 LYS A C 4
ATOM 1854 O O . LYS A 1 29 ? 0.179 -17.177 0.854 1.00 0.00 29 LYS A O 4
ATOM 1873 N N . ALA A 1 30 ? -0.631 -15.080 0.947 1.00 0.00 30 ALA A N 4
ATOM 1874 C CA . ALA A 1 30 ? -2.018 -15.398 0.687 1.00 0.00 30 ALA A CA 4
ATOM 1875 C C . ALA A 1 30 ? -2.205 -16.192 -0.615 1.00 0.00 30 ALA A C 4
ATOM 1876 O O . ALA A 1 30 ? -3.098 -17.036 -0.697 1.00 0.00 30 ALA A O 4
ATOM 1883 N N . ALA A 1 31 ? -1.385 -15.941 -1.639 1.00 0.00 31 ALA A N 4
ATOM 1884 C CA . ALA A 1 31 ? -1.392 -16.687 -2.885 1.00 0.00 31 ALA A CA 4
ATOM 1885 C C . ALA A 1 31 ? -0.877 -18.102 -2.639 1.00 0.00 31 ALA A C 4
ATOM 1886 O O . ALA A 1 31 ? -1.543 -19.060 -3.015 1.00 0.00 31 ALA A O 4
ATOM 1893 N N . ALA A 1 32 ? 0.294 -18.257 -2.012 1.00 0.00 32 ALA A N 4
ATOM 1894 C CA . ALA A 1 32 ? 0.854 -19.557 -1.677 1.00 0.00 32 ALA A CA 4
ATOM 1895 C C . ALA A 1 32 ? -0.076 -20.376 -0.774 1.00 0.00 32 ALA A C 4
ATOM 1896 O O . ALA A 1 32 ? -0.125 -21.603 -0.878 1.00 0.00 32 ALA A O 4
ATOM 1903 N N . GLU A 1 33 ? -0.802 -19.712 0.120 1.00 0.00 33 GLU A N 4
ATOM 1904 C CA . GLU A 1 33 ? -1.817 -20.285 0.976 1.00 0.00 33 GLU A CA 4
ATOM 1905 C C . GLU A 1 33 ? -2.976 -20.768 0.109 1.00 0.00 33 GLU A C 4
ATOM 1906 O O . GLU A 1 33 ? -3.311 -21.949 0.162 1.00 0.00 33 GLU A O 4
ATOM 1918 N N . ALA A 1 34 ? -3.528 -19.915 -0.754 1.00 0.00 34 ALA A N 4
ATOM 1919 C CA . ALA A 1 34 ? -4.629 -20.279 -1.636 1.00 0.00 34 ALA A CA 4
ATOM 1920 C C . ALA A 1 34 ? -4.265 -21.435 -2.574 1.00 0.00 34 ALA A C 4
ATOM 1921 O O . ALA A 1 34 ? -5.118 -22.287 -2.847 1.00 0.00 34 ALA A O 4
ATOM 1928 N N . VAL A 1 35 ? -3.022 -21.472 -3.056 1.00 0.00 35 VAL A N 4
ATOM 1929 C CA . VAL A 1 35 ? -2.448 -22.547 -3.855 1.00 0.00 35 VAL A CA 4
ATOM 1930 C C . VAL A 1 35 ? -2.539 -23.848 -3.060 1.00 0.00 35 VAL A C 4
ATOM 1931 O O . VAL A 1 35 ? -3.190 -24.795 -3.506 1.00 0.00 35 VAL A O 4
ATOM 1944 N N . ALA A 1 36 ? -1.931 -23.885 -1.874 1.00 0.00 36 ALA A N 4
ATOM 1945 C CA . ALA A 1 36 ? -1.881 -25.077 -1.033 1.00 0.00 36 ALA A CA 4
ATOM 1946 C C . ALA A 1 36 ? -3.285 -25.535 -0.623 1.00 0.00 36 ALA A C 4
ATOM 1947 O O . ALA A 1 36 ? -3.565 -26.729 -0.563 1.00 0.00 36 ALA A O 4
ATOM 1954 N N . ARG A 1 37 ? -4.193 -24.589 -0.376 1.00 0.00 37 ARG A N 4
ATOM 1955 C CA . ARG A 1 37 ? -5.587 -24.856 -0.028 1.00 0.00 37 ARG A CA 4
ATOM 1956 C C . ARG A 1 37 ? -6.386 -25.431 -1.206 1.00 0.00 37 ARG A C 4
ATOM 1957 O O . ARG A 1 37 ? -7.529 -25.844 -0.993 1.00 0.00 37 ARG A O 4
ATOM 1981 N N . ASP A 1 1 ? -5.509 23.514 3.495 1.00 0.00 1 ASP A N 5
ATOM 1982 C CA . ASP A 1 1 ? -5.908 24.276 2.301 1.00 0.00 1 ASP A CA 5
ATOM 1983 C C . ASP A 1 1 ? -5.210 23.771 1.076 1.00 0.00 1 ASP A C 5
ATOM 1984 O O . ASP A 1 1 ? -4.337 22.954 1.245 1.00 0.00 1 ASP A O 5
ATOM 1995 N N . VAL A 1 2 ? -5.494 24.272 -0.124 1.00 0.00 2 VAL A N 5
ATOM 1996 C CA . VAL A 1 2 ? -4.933 23.711 -1.352 1.00 0.00 2 VAL A CA 5
ATOM 1997 C C . VAL A 1 2 ? -3.412 23.537 -1.295 1.00 0.00 2 VAL A C 5
ATOM 1998 O O . VAL A 1 2 ? -2.925 22.579 -1.883 1.00 0.00 2 VAL A O 5
ATOM 2011 N N . ALA A 1 3 ? -2.677 24.380 -0.567 1.00 0.00 3 ALA A N 5
ATOM 2012 C CA . ALA A 1 3 ? -1.251 24.220 -0.340 1.00 0.00 3 ALA A CA 5
ATOM 2013 C C . ALA A 1 3 ? -0.986 22.971 0.501 1.00 0.00 3 ALA A C 5
ATOM 2014 O O . ALA A 1 3 ? -0.355 22.020 0.031 1.00 0.00 3 ALA A O 5
ATOM 2021 N N . SER A 1 4 ? -1.449 22.980 1.749 1.00 0.00 4 SER A N 5
ATOM 2022 C CA . SER A 1 4 ? -1.298 21.867 2.677 1.00 0.00 4 SER A CA 5
ATOM 2023 C C . SER A 1 4 ? -1.916 20.599 2.083 1.00 0.00 4 SER A C 5
ATOM 2024 O O . SER A 1 4 ? -1.266 19.566 2.034 1.00 0.00 4 SER A O 5
ATOM 2032 N N . ASP A 1 5 ? -3.152 20.659 1.600 1.00 0.00 5 ASP A N 5
ATOM 2033 C CA . ASP A 1 5 ? -3.869 19.582 0.944 1.00 0.00 5 ASP A CA 5
ATOM 2034 C C . ASP A 1 5 ? -3.152 19.081 -0.307 1.00 0.00 5 ASP A C 5
ATOM 2035 O O . ASP A 1 5 ? -3.248 17.891 -0.594 1.00 0.00 5 ASP A O 5
ATOM 2044 N N . ALA A 1 6 ? -2.446 19.929 -1.070 1.00 0.00 6 ALA A N 5
ATOM 2045 C CA . ALA A 1 6 ? -1.647 19.458 -2.203 1.00 0.00 6 ALA A CA 5
ATOM 2046 C C . ALA A 1 6 ? -0.523 18.565 -1.675 1.00 0.00 6 ALA A C 5
ATOM 2047 O O . ALA A 1 6 ? -0.288 17.465 -2.179 1.00 0.00 6 ALA A O 5
ATOM 2054 N N . LYS A 1 7 ? 0.196 19.062 -0.662 1.00 0.00 7 LYS A N 5
ATOM 2055 C CA . LYS A 1 7 ? 1.302 18.364 -0.019 1.00 0.00 7 LYS A CA 5
ATOM 2056 C C . LYS A 1 7 ? 0.804 17.024 0.509 1.00 0.00 7 LYS A C 5
ATOM 2057 O O . LYS A 1 7 ? 1.292 15.968 0.112 1.00 0.00 7 LYS A O 5
ATOM 2076 N N . ALA A 1 8 ? -0.206 17.081 1.370 1.00 0.00 8 ALA A N 5
ATOM 2077 C CA . ALA A 1 8 ? -0.805 15.945 2.031 1.00 0.00 8 ALA A CA 5
ATOM 2078 C C . ALA A 1 8 ? -1.338 14.939 1.012 1.00 0.00 8 ALA A C 5
ATOM 2079 O O . ALA A 1 8 ? -1.224 13.744 1.259 1.00 0.00 8 ALA A O 5
ATOM 2086 N N . ALA A 1 9 ? -1.887 15.364 -0.130 1.00 0.00 9 ALA A N 5
ATOM 2087 C CA . ALA A 1 9 ? -2.335 14.464 -1.172 1.00 0.00 9 ALA A CA 5
ATOM 2088 C C . ALA A 1 9 ? -1.177 13.656 -1.774 1.00 0.00 9 ALA A C 5
ATOM 2089 O O . ALA A 1 9 ? -1.342 12.471 -2.073 1.00 0.00 9 ALA A O 5
ATOM 2096 N N . ALA A 1 10 ? -0.002 14.266 -1.967 1.00 0.00 10 ALA A N 5
ATOM 2097 C CA . ALA A 1 10 ? 1.182 13.538 -2.421 1.00 0.00 10 ALA A CA 5
ATOM 2098 C C . ALA A 1 10 ? 1.641 12.560 -1.338 1.00 0.00 10 ALA A C 5
ATOM 2099 O O . ALA A 1 10 ? 1.966 11.410 -1.632 1.00 0.00 10 ALA A O 5
ATOM 2106 N N . GLU A 1 11 ? 1.639 12.994 -0.080 1.00 0.00 11 GLU A N 5
ATOM 2107 C CA . GLU A 1 11 ? 1.995 12.190 1.074 1.00 0.00 11 GLU A CA 5
ATOM 2108 C C . GLU A 1 11 ? 1.006 11.028 1.280 1.00 0.00 11 GLU A C 5
ATOM 2109 O O . GLU A 1 11 ? 1.386 9.953 1.749 1.00 0.00 11 GLU A O 5
ATOM 2121 N N . LEU A 1 12 ? -0.262 11.200 0.903 1.00 0.00 12 LEU A N 5
ATOM 2122 C CA . LEU A 1 12 ? -1.287 10.174 0.916 1.00 0.00 12 LEU A CA 5
ATOM 2123 C C . LEU A 1 12 ? -0.955 9.117 -0.132 1.00 0.00 12 LEU A C 5
ATOM 2124 O O . LEU A 1 12 ? -1.004 7.926 0.165 1.00 0.00 12 LEU A O 5
ATOM 2140 N N . VAL A 1 13 ? -0.600 9.544 -1.345 1.00 0.00 13 VAL A N 5
ATOM 2141 C CA . VAL A 1 13 ? -0.146 8.704 -2.441 1.00 0.00 13 VAL A CA 5
ATOM 2142 C C . VAL A 1 13 ? 1.156 7.972 -2.088 1.00 0.00 13 VAL A C 5
ATOM 2143 O O . VAL A 1 13 ? 1.323 6.825 -2.505 1.00 0.00 13 VAL A O 5
ATOM 2156 N N . ALA A 1 14 ? 2.058 8.585 -1.314 1.00 0.00 14 ALA A N 5
ATOM 2157 C CA . ALA A 1 14 ? 3.266 7.942 -0.815 1.00 0.00 14 ALA A CA 5
ATOM 2158 C C . ALA A 1 14 ? 2.887 6.817 0.149 1.00 0.00 14 ALA A C 5
ATOM 2159 O O . ALA A 1 14 ? 3.294 5.668 -0.027 1.00 0.00 14 ALA A O 5
ATOM 2166 N N . ALA A 1 15 ? 2.054 7.134 1.143 1.00 0.00 15 ALA A N 5
ATOM 2167 C CA . ALA A 1 15 ? 1.513 6.154 2.066 1.00 0.00 15 ALA A CA 5
ATOM 2168 C C . ALA A 1 15 ? 0.774 5.035 1.315 1.00 0.00 15 ALA A C 5
ATOM 2169 O O . ALA A 1 15 ? 0.881 3.874 1.710 1.00 0.00 15 ALA A O 5
ATOM 2176 N N . ASN A 1 16 ? 0.063 5.358 0.230 1.00 0.00 16 ASN A N 5
ATOM 2177 C CA . ASN A 1 16 ? -0.594 4.403 -0.663 1.00 0.00 16 ASN A CA 5
ATOM 2178 C C . ASN A 1 16 ? 0.420 3.517 -1.372 1.00 0.00 16 ASN A C 5
ATOM 2179 O O . ASN A 1 16 ? 0.205 2.313 -1.453 1.00 0.00 16 ASN A O 5
ATOM 2190 N N . ALA A 1 17 ? 1.517 4.084 -1.882 1.00 0.00 17 ALA A N 5
ATOM 2191 C CA . ALA A 1 17 ? 2.564 3.336 -2.565 1.00 0.00 17 ALA A CA 5
ATOM 2192 C C . ALA A 1 17 ? 3.117 2.251 -1.644 1.00 0.00 17 ALA A C 5
ATOM 2193 O O . ALA A 1 17 ? 3.299 1.109 -2.079 1.00 0.00 17 ALA A O 5
ATOM 2200 N N . LYS A 1 18 ? 3.364 2.595 -0.374 1.00 0.00 18 LYS A N 5
ATOM 2201 C CA . LYS A 1 18 ? 3.775 1.621 0.627 1.00 0.00 18 LYS A CA 5
ATOM 2202 C C . LYS A 1 18 ? 2.665 0.606 0.846 1.00 0.00 18 LYS A C 5
ATOM 2203 O O . LYS A 1 18 ? 2.886 -0.588 0.685 1.00 0.00 18 LYS A O 5
ATOM 2222 N N . ALA A 1 19 ? 1.485 1.090 1.228 1.00 0.00 19 ALA A N 5
ATOM 2223 C CA . ALA A 1 19 ? 0.337 0.284 1.604 1.00 0.00 19 ALA A CA 5
ATOM 2224 C C . ALA A 1 19 ? -0.016 -0.769 0.557 1.00 0.00 19 ALA A C 5
ATOM 2225 O O . ALA A 1 19 ? -0.386 -1.885 0.930 1.00 0.00 19 ALA A O 5
ATOM 2232 N N . ALA A 1 20 ? 0.066 -0.413 -0.726 1.00 0.00 20 ALA A N 5
ATOM 2233 C CA . ALA A 1 20 ? -0.155 -1.302 -1.851 1.00 0.00 20 ALA A CA 5
ATOM 2234 C C . ALA A 1 20 ? 0.917 -2.385 -1.861 1.00 0.00 20 ALA A C 5
ATOM 2235 O O . ALA A 1 20 ? 0.585 -3.566 -1.833 1.00 0.00 20 ALA A O 5
ATOM 2242 N N . ALA A 1 21 ? 2.200 -2.010 -1.862 1.00 0.00 21 ALA A N 5
ATOM 2243 C CA . ALA A 1 21 ? 3.280 -2.987 -1.887 1.00 0.00 21 ALA A CA 5
ATOM 2244 C C . ALA A 1 21 ? 3.249 -3.905 -0.662 1.00 0.00 21 ALA A C 5
ATOM 2245 O O . ALA A 1 21 ? 3.589 -5.082 -0.774 1.00 0.00 21 ALA A O 5
ATOM 2252 N N . GLU A 1 22 ? 2.834 -3.394 0.491 1.00 0.00 22 GLU A N 5
ATOM 2253 C CA . GLU A 1 22 ? 2.620 -4.123 1.726 1.00 0.00 22 GLU A CA 5
ATOM 2254 C C . GLU A 1 22 ? 1.477 -5.129 1.573 1.00 0.00 22 GLU A C 5
ATOM 2255 O O . GLU A 1 22 ? 1.612 -6.289 1.967 1.00 0.00 22 GLU A O 5
ATOM 2267 N N . LEU A 1 23 ? 0.354 -4.707 0.988 1.00 0.00 23 LEU A N 5
ATOM 2268 C CA . LEU A 1 23 ? -0.797 -5.552 0.725 1.00 0.00 23 LEU A CA 5
ATOM 2269 C C . LEU A 1 23 ? -0.422 -6.675 -0.240 1.00 0.00 23 LEU A C 5
ATOM 2270 O O . LEU A 1 23 ? -0.718 -7.839 0.017 1.00 0.00 23 LEU A O 5
ATOM 2286 N N . VAL A 1 24 ? 0.277 -6.346 -1.325 1.00 0.00 24 VAL A N 5
ATOM 2287 C CA . VAL A 1 24 ? 0.768 -7.301 -2.309 1.00 0.00 24 VAL A CA 5
ATOM 2288 C C . VAL A 1 24 ? 1.776 -8.260 -1.656 1.00 0.00 24 VAL A C 5
ATOM 2289 O O . VAL A 1 24 ? 1.809 -9.433 -2.029 1.00 0.00 24 VAL A O 5
ATOM 2302 N N . ALA A 1 25 ? 2.558 -7.817 -0.665 1.00 0.00 25 ALA A N 5
ATOM 2303 C CA . ALA A 1 25 ? 3.456 -8.677 0.088 1.00 0.00 25 ALA A CA 5
ATOM 2304 C C . ALA A 1 25 ? 2.689 -9.668 0.969 1.00 0.00 25 ALA A C 5
ATOM 2305 O O . ALA A 1 25 ? 3.117 -10.819 1.088 1.00 0.00 25 ALA A O 5
ATOM 2312 N N . ALA A 1 26 ? 1.574 -9.261 1.584 1.00 0.00 26 ALA A N 5
ATOM 2313 C CA . ALA A 1 26 ? 0.726 -10.181 2.327 1.00 0.00 26 ALA A CA 5
ATOM 2314 C C . ALA A 1 26 ? 0.105 -11.185 1.362 1.00 0.00 26 ALA A C 5
ATOM 2315 O O . ALA A 1 26 ? 0.181 -12.394 1.581 1.00 0.00 26 ALA A O 5
ATOM 2322 N N . ASN A 1 27 ? -0.453 -10.676 0.262 1.00 0.00 27 ASN A N 5
ATOM 2323 C CA . ASN A 1 27 ? -0.991 -11.466 -0.837 1.00 0.00 27 ASN A CA 5
ATOM 2324 C C . ASN A 1 27 ? 0.036 -12.477 -1.324 1.00 0.00 27 ASN A C 5
ATOM 2325 O O . ASN A 1 27 ? -0.337 -13.610 -1.601 1.00 0.00 27 ASN A O 5
ATOM 2336 N N . ALA A 1 28 ? 1.320 -12.111 -1.392 1.00 0.00 28 ALA A N 5
ATOM 2337 C CA . ALA A 1 28 ? 2.375 -13.018 -1.808 1.00 0.00 28 ALA A CA 5
ATOM 2338 C C . ALA A 1 28 ? 2.395 -14.255 -0.920 1.00 0.00 28 ALA A C 5
ATOM 2339 O O . ALA A 1 28 ? 2.392 -15.377 -1.437 1.00 0.00 28 ALA A O 5
ATOM 2346 N N . LYS A 1 29 ? 2.408 -14.052 0.402 1.00 0.00 29 LYS A N 5
ATOM 2347 C CA . LYS A 1 29 ? 2.444 -15.147 1.354 1.00 0.00 29 LYS A CA 5
ATOM 2348 C C . LYS A 1 29 ? 1.180 -15.974 1.225 1.00 0.00 29 LYS A C 5
ATOM 2349 O O . LYS A 1 29 ? 1.255 -17.181 1.003 1.00 0.00 29 LYS A O 5
ATOM 2368 N N . ALA A 1 30 ? 0.034 -15.312 1.375 1.00 0.00 30 ALA A N 5
ATOM 2369 C CA . ALA A 1 30 ? -1.264 -15.935 1.406 1.00 0.00 30 ALA A CA 5
ATOM 2370 C C . ALA A 1 30 ? -1.534 -16.770 0.158 1.00 0.00 30 ALA A C 5
ATOM 2371 O O . ALA A 1 30 ? -2.096 -17.858 0.275 1.00 0.00 30 ALA A O 5
ATOM 2378 N N . ALA A 1 31 ? -1.119 -16.285 -1.012 1.00 0.00 31 ALA A N 5
ATOM 2379 C CA . ALA A 1 31 ? -1.256 -16.975 -2.279 1.00 0.00 31 ALA A CA 5
ATOM 2380 C C . ALA A 1 31 ? -0.458 -18.275 -2.284 1.00 0.00 31 ALA A C 5
ATOM 2381 O O . ALA A 1 31 ? -0.993 -19.314 -2.673 1.00 0.00 31 ALA A O 5
ATOM 2388 N N . ALA A 1 32 ? 0.813 -18.222 -1.871 1.00 0.00 32 ALA A N 5
ATOM 2389 C CA . ALA A 1 32 ? 1.685 -19.377 -1.797 1.00 0.00 32 ALA A CA 5
ATOM 2390 C C . ALA A 1 32 ? 1.119 -20.413 -0.821 1.00 0.00 32 ALA A C 5
ATOM 2391 O O . ALA A 1 32 ? 1.098 -21.606 -1.126 1.00 0.00 32 ALA A O 5
ATOM 2398 N N . GLU A 1 33 ? 0.643 -19.954 0.335 1.00 0.00 33 GLU A N 5
ATOM 2399 C CA . GLU A 1 33 ? -0.011 -20.745 1.366 1.00 0.00 33 GLU A CA 5
ATOM 2400 C C . GLU A 1 33 ? -1.275 -21.417 0.817 1.00 0.00 33 GLU A C 5
ATOM 2401 O O . GLU A 1 33 ? -1.498 -22.604 1.058 1.00 0.00 33 GLU A O 5
ATOM 2413 N N . ALA A 1 34 ? -2.089 -20.687 0.048 1.00 0.00 34 ALA A N 5
ATOM 2414 C CA . ALA A 1 34 ? -3.294 -21.223 -0.567 1.00 0.00 34 ALA A CA 5
ATOM 2415 C C . ALA A 1 34 ? -2.949 -22.325 -1.571 1.00 0.00 34 ALA A C 5
ATOM 2416 O O . ALA A 1 34 ? -3.628 -23.353 -1.588 1.00 0.00 34 ALA A O 5
ATOM 2423 N N . VAL A 1 35 ? -1.906 -22.138 -2.387 1.00 0.00 35 VAL A N 5
ATOM 2424 C CA . VAL A 1 35 ? -1.469 -23.155 -3.341 1.00 0.00 35 VAL A CA 5
ATOM 2425 C C . VAL A 1 35 ? -0.935 -24.382 -2.602 1.00 0.00 35 VAL A C 5
ATOM 2426 O O . VAL A 1 35 ? -1.275 -25.499 -2.985 1.00 0.00 35 VAL A O 5
ATOM 2439 N N . ALA A 1 36 ? -0.169 -24.199 -1.523 1.00 0.00 36 ALA A N 5
ATOM 2440 C CA . ALA A 1 36 ? 0.303 -25.304 -0.691 1.00 0.00 36 ALA A CA 5
ATOM 2441 C C . ALA A 1 36 ? -0.895 -26.109 -0.175 1.00 0.00 36 ALA A C 5
ATOM 2442 O O . ALA A 1 36 ? -0.941 -27.330 -0.316 1.00 0.00 36 ALA A O 5
ATOM 2449 N N . ARG A 1 37 ? -1.915 -25.432 0.359 1.00 0.00 37 ARG A N 5
ATOM 2450 C CA . ARG A 1 37 ? -3.175 -26.051 0.777 1.00 0.00 37 ARG A CA 5
ATOM 2451 C C . ARG A 1 37 ? -4.050 -26.509 -0.404 1.00 0.00 37 ARG A C 5
ATOM 2452 O O . ARG A 1 37 ? -5.171 -26.974 -0.176 1.00 0.00 37 ARG A O 5
ATOM 2476 N N . ASP A 1 1 ? -5.202 23.985 2.247 1.00 0.00 1 ASP A N 6
ATOM 2477 C CA . ASP A 1 1 ? -5.878 24.418 1.010 1.00 0.00 1 ASP A CA 6
ATOM 2478 C C . ASP A 1 1 ? -5.400 23.647 -0.181 1.00 0.00 1 ASP A C 6
ATOM 2479 O O . ASP A 1 1 ? -4.442 22.938 -0.003 1.00 0.00 1 ASP A O 6
ATOM 2490 N N . VAL A 1 2 ? -5.969 23.783 -1.380 1.00 0.00 2 VAL A N 6
ATOM 2491 C CA . VAL A 1 2 ? -5.554 22.961 -2.527 1.00 0.00 2 VAL A CA 6
ATOM 2492 C C . VAL A 1 2 ? -4.032 22.889 -2.700 1.00 0.00 2 VAL A C 6
ATOM 2493 O O . VAL A 1 2 ? -3.533 21.822 -3.038 1.00 0.00 2 VAL A O 6
ATOM 2506 N N . ALA A 1 3 ? -3.289 23.953 -2.387 1.00 0.00 3 ALA A N 6
ATOM 2507 C CA . ALA A 1 3 ? -1.836 23.912 -2.395 1.00 0.00 3 ALA A CA 6
ATOM 2508 C C . ALA A 1 3 ? -1.321 22.884 -1.378 1.00 0.00 3 ALA A C 6
ATOM 2509 O O . ALA A 1 3 ? -0.753 21.854 -1.753 1.00 0.00 3 ALA A O 6
ATOM 2516 N N . SER A 1 4 ? -1.537 23.136 -0.088 1.00 0.00 4 SER A N 6
ATOM 2517 C CA . SER A 1 4 ? -1.053 22.244 0.969 1.00 0.00 4 SER A CA 6
ATOM 2518 C C . SER A 1 4 ? -1.764 20.886 0.955 1.00 0.00 4 SER A C 6
ATOM 2519 O O . SER A 1 4 ? -1.134 19.862 1.204 1.00 0.00 4 SER A O 6
ATOM 2527 N N . ASP A 1 5 ? -3.065 20.830 0.681 1.00 0.00 5 ASP A N 6
ATOM 2528 C CA . ASP A 1 5 ? -3.849 19.618 0.504 1.00 0.00 5 ASP A CA 6
ATOM 2529 C C . ASP A 1 5 ? -3.285 18.775 -0.634 1.00 0.00 5 ASP A C 6
ATOM 2530 O O . ASP A 1 5 ? -3.283 17.550 -0.521 1.00 0.00 5 ASP A O 6
ATOM 2539 N N . ALA A 1 6 ? -2.800 19.367 -1.733 1.00 0.00 6 ALA A N 6
ATOM 2540 C CA . ALA A 1 6 ? -2.161 18.595 -2.795 1.00 0.00 6 ALA A CA 6
ATOM 2541 C C . ALA A 1 6 ? -0.883 17.937 -2.274 1.00 0.00 6 ALA A C 6
ATOM 2542 O O . ALA A 1 6 ? -0.607 16.789 -2.639 1.00 0.00 6 ALA A O 6
ATOM 2549 N N . LYS A 1 7 ? -0.108 18.626 -1.422 1.00 0.00 7 LYS A N 6
ATOM 2550 C CA . LYS A 1 7 ? 1.065 18.020 -0.794 1.00 0.00 7 LYS A CA 6
ATOM 2551 C C . LYS A 1 7 ? 0.595 16.856 0.065 1.00 0.00 7 LYS A C 6
ATOM 2552 O O . LYS A 1 7 ? 1.027 15.728 -0.140 1.00 0.00 7 LYS A O 6
ATOM 2571 N N . ALA A 1 8 ? -0.327 17.127 0.986 1.00 0.00 8 ALA A N 6
ATOM 2572 C CA . ALA A 1 8 ? -0.865 16.161 1.931 1.00 0.00 8 ALA A CA 6
ATOM 2573 C C . ALA A 1 8 ? -1.400 14.920 1.221 1.00 0.00 8 ALA A C 6
ATOM 2574 O O . ALA A 1 8 ? -1.261 13.814 1.742 1.00 0.00 8 ALA A O 6
ATOM 2581 N N . ALA A 1 9 ? -2.022 15.082 0.055 1.00 0.00 9 ALA A N 6
ATOM 2582 C CA . ALA A 1 9 ? -2.492 14.013 -0.778 1.00 0.00 9 ALA A CA 6
ATOM 2583 C C . ALA A 1 9 ? -1.333 13.179 -1.319 1.00 0.00 9 ALA A C 6
ATOM 2584 O O . ALA A 1 9 ? -1.381 11.961 -1.219 1.00 0.00 9 ALA A O 6
ATOM 2591 N N . ALA A 1 10 ? -0.306 13.797 -1.914 1.00 0.00 10 ALA A N 6
ATOM 2592 C CA . ALA A 1 10 ? 0.861 13.072 -2.422 1.00 0.00 10 ALA A CA 6
ATOM 2593 C C . ALA A 1 10 ? 1.598 12.346 -1.292 1.00 0.00 10 ALA A C 6
ATOM 2594 O O . ALA A 1 10 ? 2.061 11.220 -1.472 1.00 0.00 10 ALA A O 6
ATOM 2601 N N . GLU A 1 11 ? 1.691 12.971 -0.123 1.00 0.00 11 GLU A N 6
ATOM 2602 C CA . GLU A 1 11 ? 2.242 12.411 1.095 1.00 0.00 11 GLU A CA 6
ATOM 2603 C C . GLU A 1 11 ? 1.453 11.161 1.498 1.00 0.00 11 GLU A C 6
ATOM 2604 O O . GLU A 1 11 ? 2.036 10.129 1.838 1.00 0.00 11 GLU A O 6
ATOM 2616 N N . LEU A 1 12 ? 0.122 11.228 1.424 1.00 0.00 12 LEU A N 6
ATOM 2617 C CA . LEU A 1 12 ? -0.758 10.122 1.739 1.00 0.00 12 LEU A CA 6
ATOM 2618 C C . LEU A 1 12 ? -0.594 9.015 0.698 1.00 0.00 12 LEU A C 6
ATOM 2619 O O . LEU A 1 12 ? -0.448 7.857 1.064 1.00 0.00 12 LEU A O 6
ATOM 2635 N N . VAL A 1 13 ? -0.544 9.337 -0.595 1.00 0.00 13 VAL A N 6
ATOM 2636 C CA . VAL A 1 13 ? -0.271 8.384 -1.664 1.00 0.00 13 VAL A CA 6
ATOM 2637 C C . VAL A 1 13 ? 1.074 7.676 -1.430 1.00 0.00 13 VAL A C 6
ATOM 2638 O O . VAL A 1 13 ? 1.176 6.489 -1.732 1.00 0.00 13 VAL A O 6
ATOM 2651 N N . ALA A 1 14 ? 2.092 8.344 -0.873 1.00 0.00 14 ALA A N 6
ATOM 2652 C CA . ALA A 1 14 ? 3.347 7.697 -0.507 1.00 0.00 14 ALA A CA 6
ATOM 2653 C C . ALA A 1 14 ? 3.140 6.686 0.627 1.00 0.00 14 ALA A C 6
ATOM 2654 O O . ALA A 1 14 ? 3.654 5.566 0.554 1.00 0.00 14 ALA A O 6
ATOM 2661 N N . ALA A 1 15 ? 2.390 7.055 1.669 1.00 0.00 15 ALA A N 6
ATOM 2662 C CA . ALA A 1 15 ? 2.031 6.153 2.753 1.00 0.00 15 ALA A CA 6
ATOM 2663 C C . ALA A 1 15 ? 1.235 4.955 2.218 1.00 0.00 15 ALA A C 6
ATOM 2664 O O . ALA A 1 15 ? 1.460 3.808 2.610 1.00 0.00 15 ALA A O 6
ATOM 2671 N N . ASN A 1 16 ? 0.303 5.219 1.307 1.00 0.00 16 ASN A N 6
ATOM 2672 C CA . ASN A 1 16 ? -0.522 4.232 0.628 1.00 0.00 16 ASN A CA 6
ATOM 2673 C C . ASN A 1 16 ? 0.317 3.331 -0.264 1.00 0.00 16 ASN A C 6
ATOM 2674 O O . ASN A 1 16 ? 0.020 2.147 -0.340 1.00 0.00 16 ASN A O 6
ATOM 2685 N N . ALA A 1 17 ? 1.377 3.840 -0.896 1.00 0.00 17 ALA A N 6
ATOM 2686 C CA . ALA A 1 17 ? 2.302 3.026 -1.672 1.00 0.00 17 ALA A CA 6
ATOM 2687 C C . ALA A 1 17 ? 2.970 1.984 -0.774 1.00 0.00 17 ALA A C 6
ATOM 2688 O O . ALA A 1 17 ? 3.094 0.828 -1.172 1.00 0.00 17 ALA A O 6
ATOM 2695 N N . LYS A 1 18 ? 3.372 2.369 0.445 1.00 0.00 18 LYS A N 6
ATOM 2696 C CA . LYS A 1 18 ? 3.947 1.430 1.405 1.00 0.00 18 LYS A CA 6
ATOM 2697 C C . LYS A 1 18 ? 2.927 0.362 1.759 1.00 0.00 18 LYS A C 6
ATOM 2698 O O . LYS A 1 18 ? 3.209 -0.823 1.623 1.00 0.00 18 LYS A O 6
ATOM 2717 N N . ALA A 1 19 ? 1.746 0.786 2.201 1.00 0.00 19 ALA A N 6
ATOM 2718 C CA . ALA A 1 19 ? 0.661 -0.099 2.560 1.00 0.00 19 ALA A CA 6
ATOM 2719 C C . ALA A 1 19 ? 0.298 -1.051 1.417 1.00 0.00 19 ALA A C 6
ATOM 2720 O O . ALA A 1 19 ? 0.036 -2.222 1.663 1.00 0.00 19 ALA A O 6
ATOM 2727 N N . ALA A 1 20 ? 0.283 -0.572 0.172 1.00 0.00 20 ALA A N 6
ATOM 2728 C CA . ALA A 1 20 ? 0.024 -1.383 -1.007 1.00 0.00 20 ALA A CA 6
ATOM 2729 C C . ALA A 1 20 ? 1.139 -2.405 -1.222 1.00 0.00 20 ALA A C 6
ATOM 2730 O O . ALA A 1 20 ? 0.853 -3.553 -1.555 1.00 0.00 20 ALA A O 6
ATOM 2737 N N . ALA A 1 21 ? 2.401 -2.009 -1.037 1.00 0.00 21 ALA A N 6
ATOM 2738 C CA . ALA A 1 21 ? 3.537 -2.910 -1.152 1.00 0.00 21 ALA A CA 6
ATOM 2739 C C . ALA A 1 21 ? 3.464 -4.006 -0.092 1.00 0.00 21 ALA A C 6
ATOM 2740 O O . ALA A 1 21 ? 3.697 -5.175 -0.396 1.00 0.00 21 ALA A O 6
ATOM 2747 N N . GLU A 1 22 ? 3.123 -3.631 1.136 1.00 0.00 22 GLU A N 6
ATOM 2748 C CA . GLU A 1 22 ? 2.866 -4.511 2.259 1.00 0.00 22 GLU A CA 6
ATOM 2749 C C . GLU A 1 22 ? 1.689 -5.444 1.978 1.00 0.00 22 GLU A C 6
ATOM 2750 O O . GLU A 1 22 ? 1.741 -6.629 2.324 1.00 0.00 22 GLU A O 6
ATOM 2762 N N . LEU A 1 23 ? 0.631 -4.940 1.345 1.00 0.00 23 LEU A N 6
ATOM 2763 C CA . LEU A 1 23 ? -0.506 -5.732 0.924 1.00 0.00 23 LEU A CA 6
ATOM 2764 C C . LEU A 1 23 ? -0.039 -6.785 -0.067 1.00 0.00 23 LEU A C 6
ATOM 2765 O O . LEU A 1 23 ? -0.289 -7.965 0.153 1.00 0.00 23 LEU A O 6
ATOM 2781 N N . VAL A 1 24 ? 0.659 -6.387 -1.129 1.00 0.00 24 VAL A N 6
ATOM 2782 C CA . VAL A 1 24 ? 1.179 -7.288 -2.151 1.00 0.00 24 VAL A CA 6
ATOM 2783 C C . VAL A 1 24 ? 2.156 -8.297 -1.533 1.00 0.00 24 VAL A C 6
ATOM 2784 O O . VAL A 1 24 ? 2.139 -9.453 -1.950 1.00 0.00 24 VAL A O 6
ATOM 2797 N N . ALA A 1 25 ? 2.954 -7.914 -0.530 1.00 0.00 25 ALA A N 6
ATOM 2798 C CA . ALA A 1 25 ? 3.857 -8.810 0.180 1.00 0.00 25 ALA A CA 6
ATOM 2799 C C . ALA A 1 25 ? 3.079 -9.915 0.896 1.00 0.00 25 ALA A C 6
ATOM 2800 O O . ALA A 1 25 ? 3.345 -11.098 0.688 1.00 0.00 25 ALA A O 6
ATOM 2807 N N . ALA A 1 26 ? 2.088 -9.557 1.718 1.00 0.00 26 ALA A N 6
ATOM 2808 C CA . ALA A 1 26 ? 1.260 -10.545 2.391 1.00 0.00 26 ALA A CA 6
ATOM 2809 C C . ALA A 1 26 ? 0.479 -11.375 1.370 1.00 0.00 26 ALA A C 6
ATOM 2810 O O . ALA A 1 26 ? 0.362 -12.588 1.517 1.00 0.00 26 ALA A O 6
ATOM 2817 N N . ASN A 1 27 ? -0.004 -10.744 0.301 1.00 0.00 27 ASN A N 6
ATOM 2818 C CA . ASN A 1 27 ? -0.656 -11.412 -0.818 1.00 0.00 27 ASN A CA 6
ATOM 2819 C C . ASN A 1 27 ? 0.277 -12.339 -1.591 1.00 0.00 27 ASN A C 6
ATOM 2820 O O . ASN A 1 27 ? -0.207 -13.274 -2.225 1.00 0.00 27 ASN A O 6
ATOM 2831 N N . ALA A 1 28 ? 1.599 -12.146 -1.523 1.00 0.00 28 ALA A N 6
ATOM 2832 C CA . ALA A 1 28 ? 2.556 -13.061 -2.124 1.00 0.00 28 ALA A CA 6
ATOM 2833 C C . ALA A 1 28 ? 2.448 -14.394 -1.392 1.00 0.00 28 ALA A C 6
ATOM 2834 O O . ALA A 1 28 ? 2.271 -15.436 -2.031 1.00 0.00 28 ALA A O 6
ATOM 2841 N N . LYS A 1 29 ? 2.500 -14.333 -0.056 1.00 0.00 29 LYS A N 6
ATOM 2842 C CA . LYS A 1 29 ? 2.319 -15.472 0.828 1.00 0.00 29 LYS A CA 6
ATOM 2843 C C . LYS A 1 29 ? 0.944 -16.081 0.577 1.00 0.00 29 LYS A C 6
ATOM 2844 O O . LYS A 1 29 ? 0.857 -17.264 0.265 1.00 0.00 29 LYS A O 6
ATOM 2863 N N . ALA A 1 30 ? -0.111 -15.268 0.665 1.00 0.00 30 ALA A N 6
ATOM 2864 C CA . ALA A 1 30 ? -1.488 -15.700 0.546 1.00 0.00 30 ALA A CA 6
ATOM 2865 C C . ALA A 1 30 ? -1.750 -16.435 -0.761 1.00 0.00 30 ALA A C 6
ATOM 2866 O O . ALA A 1 30 ? -2.426 -17.454 -0.737 1.00 0.00 30 ALA A O 6
ATOM 2873 N N . ALA A 1 31 ? -1.226 -15.959 -1.893 1.00 0.00 31 ALA A N 6
ATOM 2874 C CA . ALA A 1 31 ? -1.437 -16.626 -3.169 1.00 0.00 31 ALA A CA 6
ATOM 2875 C C . ALA A 1 31 ? -0.696 -17.965 -3.219 1.00 0.00 31 ALA A C 6
ATOM 2876 O O . ALA A 1 31 ? -1.248 -18.947 -3.716 1.00 0.00 31 ALA A O 6
ATOM 2883 N N . ALA A 1 32 ? 0.535 -18.037 -2.699 1.00 0.00 32 ALA A N 6
ATOM 2884 C CA . ALA A 1 32 ? 1.272 -19.282 -2.597 1.00 0.00 32 ALA A CA 6
ATOM 2885 C C . ALA A 1 32 ? 0.503 -20.285 -1.729 1.00 0.00 32 ALA A C 6
ATOM 2886 O O . ALA A 1 32 ? 0.369 -21.458 -2.092 1.00 0.00 32 ALA A O 6
ATOM 2893 N N . GLU A 1 33 ? -0.037 -19.818 -0.606 1.00 0.00 33 GLU A N 6
ATOM 2894 C CA . GLU A 1 33 ? -0.898 -20.557 0.291 1.00 0.00 33 GLU A CA 6
ATOM 2895 C C . GLU A 1 33 ? -2.152 -21.008 -0.459 1.00 0.00 33 GLU A C 6
ATOM 2896 O O . GLU A 1 33 ? -2.470 -22.190 -0.439 1.00 0.00 33 GLU A O 6
ATOM 2908 N N . ALA A 1 34 ? -2.835 -20.123 -1.184 1.00 0.00 34 ALA A N 6
ATOM 2909 C CA . ALA A 1 34 ? -4.034 -20.434 -1.949 1.00 0.00 34 ALA A CA 6
ATOM 2910 C C . ALA A 1 34 ? -3.767 -21.535 -2.978 1.00 0.00 34 ALA A C 6
ATOM 2911 O O . ALA A 1 34 ? -4.635 -22.387 -3.191 1.00 0.00 34 ALA A O 6
ATOM 2918 N N . VAL A 1 35 ? -2.585 -21.552 -3.601 1.00 0.00 35 VAL A N 6
ATOM 2919 C CA . VAL A 1 35 ? -2.166 -22.619 -4.505 1.00 0.00 35 VAL A CA 6
ATOM 2920 C C . VAL A 1 35 ? -1.997 -23.921 -3.715 1.00 0.00 35 VAL A C 6
ATOM 2921 O O . VAL A 1 35 ? -2.515 -24.956 -4.137 1.00 0.00 35 VAL A O 6
ATOM 2934 N N . ALA A 1 36 ? -1.356 -23.884 -2.544 1.00 0.00 36 ALA A N 6
ATOM 2935 C CA . ALA A 1 36 ? -1.233 -25.049 -1.664 1.00 0.00 36 ALA A CA 6
ATOM 2936 C C . ALA A 1 36 ? -2.603 -25.542 -1.165 1.00 0.00 36 ALA A C 6
ATOM 2937 O O . ALA A 1 36 ? -2.774 -26.733 -0.908 1.00 0.00 36 ALA A O 6
ATOM 2944 N N . ARG A 1 37 ? -3.595 -24.654 -1.040 1.00 0.00 37 ARG A N 6
ATOM 2945 C CA . ARG A 1 37 ? -4.978 -25.000 -0.703 1.00 0.00 37 ARG A CA 6
ATOM 2946 C C . ARG A 1 37 ? -5.757 -25.478 -1.938 1.00 0.00 37 ARG A C 6
ATOM 2947 O O . ARG A 1 37 ? -6.929 -25.830 -1.795 1.00 0.00 37 ARG A O 6
ATOM 2971 N N . ASP A 1 1 ? -5.324 23.852 2.787 1.00 0.00 1 ASP A N 7
ATOM 2972 C CA . ASP A 1 1 ? -5.932 24.377 1.548 1.00 0.00 1 ASP A CA 7
ATOM 2973 C C . ASP A 1 1 ? -5.456 23.598 0.358 1.00 0.00 1 ASP A C 7
ATOM 2974 O O . ASP A 1 1 ? -4.592 22.786 0.575 1.00 0.00 1 ASP A O 7
ATOM 2985 N N . VAL A 1 2 ? -5.912 23.830 -0.875 1.00 0.00 2 VAL A N 7
ATOM 2986 C CA . VAL A 1 2 ? -5.536 22.930 -1.973 1.00 0.00 2 VAL A CA 7
ATOM 2987 C C . VAL A 1 2 ? -4.013 22.767 -2.106 1.00 0.00 2 VAL A C 7
ATOM 2988 O O . VAL A 1 2 ? -3.566 21.690 -2.472 1.00 0.00 2 VAL A O 7
ATOM 3001 N N . ALA A 1 3 ? -3.202 23.753 -1.721 1.00 0.00 3 ALA A N 7
ATOM 3002 C CA . ALA A 1 3 ? -1.757 23.610 -1.696 1.00 0.00 3 ALA A CA 7
ATOM 3003 C C . ALA A 1 3 ? -1.336 22.580 -0.639 1.00 0.00 3 ALA A C 7
ATOM 3004 O O . ALA A 1 3 ? -0.705 21.570 -0.966 1.00 0.00 3 ALA A O 7
ATOM 3011 N N . SER A 1 4 ? -1.658 22.837 0.629 1.00 0.00 4 SER A N 7
ATOM 3012 C CA . SER A 1 4 ? -1.363 21.917 1.728 1.00 0.00 4 SER A CA 7
ATOM 3013 C C . SER A 1 4 ? -2.071 20.581 1.505 1.00 0.00 4 SER A C 7
ATOM 3014 O O . SER A 1 4 ? -1.443 19.529 1.543 1.00 0.00 4 SER A O 7
ATOM 3022 N N . ASP A 1 5 ? -3.373 20.597 1.248 1.00 0.00 5 ASP A N 7
ATOM 3023 C CA . ASP A 1 5 ? -4.194 19.431 1.026 1.00 0.00 5 ASP A CA 7
ATOM 3024 C C . ASP A 1 5 ? -3.707 18.577 -0.138 1.00 0.00 5 ASP A C 7
ATOM 3025 O O . ASP A 1 5 ? -3.836 17.355 -0.047 1.00 0.00 5 ASP A O 7
ATOM 3034 N N . ALA A 1 6 ? -3.172 19.157 -1.219 1.00 0.00 6 ALA A N 7
ATOM 3035 C CA . ALA A 1 6 ? -2.572 18.393 -2.309 1.00 0.00 6 ALA A CA 7
ATOM 3036 C C . ALA A 1 6 ? -1.186 17.864 -1.927 1.00 0.00 6 ALA A C 7
ATOM 3037 O O . ALA A 1 6 ? -0.810 16.774 -2.361 1.00 0.00 6 ALA A O 7
ATOM 3044 N N . LYS A 1 7 ? -0.397 18.598 -1.131 1.00 0.00 7 LYS A N 7
ATOM 3045 C CA . LYS A 1 7 ? 0.880 18.086 -0.620 1.00 0.00 7 LYS A CA 7
ATOM 3046 C C . LYS A 1 7 ? 0.585 16.840 0.193 1.00 0.00 7 LYS A C 7
ATOM 3047 O O . LYS A 1 7 ? 1.141 15.776 -0.049 1.00 0.00 7 LYS A O 7
ATOM 3066 N N . ALA A 1 8 ? -0.331 16.996 1.137 1.00 0.00 8 ALA A N 7
ATOM 3067 C CA . ALA A 1 8 ? -0.871 15.937 1.964 1.00 0.00 8 ALA A CA 7
ATOM 3068 C C . ALA A 1 8 ? -1.439 14.806 1.101 1.00 0.00 8 ALA A C 7
ATOM 3069 O O . ALA A 1 8 ? -1.275 13.645 1.460 1.00 0.00 8 ALA A O 7
ATOM 3076 N N . ALA A 1 9 ? -2.078 15.095 -0.036 1.00 0.00 9 ALA A N 7
ATOM 3077 C CA . ALA A 1 9 ? -2.535 14.084 -0.966 1.00 0.00 9 ALA A CA 7
ATOM 3078 C C . ALA A 1 9 ? -1.358 13.299 -1.562 1.00 0.00 9 ALA A C 7
ATOM 3079 O O . ALA A 1 9 ? -1.461 12.088 -1.741 1.00 0.00 9 ALA A O 7
ATOM 3086 N N . ALA A 1 10 ? -0.236 13.947 -1.893 1.00 0.00 10 ALA A N 7
ATOM 3087 C CA . ALA A 1 10 ? 0.956 13.234 -2.346 1.00 0.00 10 ALA A CA 7
ATOM 3088 C C . ALA A 1 10 ? 1.550 12.426 -1.192 1.00 0.00 10 ALA A C 7
ATOM 3089 O O . ALA A 1 10 ? 2.070 11.334 -1.413 1.00 0.00 10 ALA A O 7
ATOM 3096 N N . GLU A 1 11 ? 1.479 12.922 0.042 1.00 0.00 11 GLU A N 7
ATOM 3097 C CA . GLU A 1 11 ? 1.888 12.201 1.225 1.00 0.00 11 GLU A CA 7
ATOM 3098 C C . GLU A 1 11 ? 0.977 10.988 1.463 1.00 0.00 11 GLU A C 7
ATOM 3099 O O . GLU A 1 11 ? 1.441 9.955 1.946 1.00 0.00 11 GLU A O 7
ATOM 3111 N N . LEU A 1 12 ? -0.302 11.069 1.086 1.00 0.00 12 LEU A N 7
ATOM 3112 C CA . LEU A 1 12 ? -1.235 9.960 1.127 1.00 0.00 12 LEU A CA 7
ATOM 3113 C C . LEU A 1 12 ? -0.793 8.913 0.108 1.00 0.00 12 LEU A C 7
ATOM 3114 O O . LEU A 1 12 ? -0.676 7.739 0.440 1.00 0.00 12 LEU A O 7
ATOM 3130 N N . VAL A 1 13 ? -0.493 9.334 -1.120 1.00 0.00 13 VAL A N 7
ATOM 3131 C CA . VAL A 1 13 ? 0.057 8.504 -2.184 1.00 0.00 13 VAL A CA 7
ATOM 3132 C C . VAL A 1 13 ? 1.398 7.877 -1.776 1.00 0.00 13 VAL A C 7
ATOM 3133 O O . VAL A 1 13 ? 1.679 6.759 -2.207 1.00 0.00 13 VAL A O 7
ATOM 3146 N N . ALA A 1 14 ? 2.217 8.544 -0.953 1.00 0.00 14 ALA A N 7
ATOM 3147 C CA . ALA A 1 14 ? 3.452 8.001 -0.400 1.00 0.00 14 ALA A CA 7
ATOM 3148 C C . ALA A 1 14 ? 3.140 6.895 0.610 1.00 0.00 14 ALA A C 7
ATOM 3149 O O . ALA A 1 14 ? 3.667 5.787 0.495 1.00 0.00 14 ALA A O 7
ATOM 3156 N N . ALA A 1 15 ? 2.242 7.171 1.561 1.00 0.00 15 ALA A N 7
ATOM 3157 C CA . ALA A 1 15 ? 1.774 6.193 2.533 1.00 0.00 15 ALA A CA 7
ATOM 3158 C C . ALA A 1 15 ? 1.214 4.967 1.806 1.00 0.00 15 ALA A C 7
ATOM 3159 O O . ALA A 1 15 ? 1.440 3.833 2.230 1.00 0.00 15 ALA A O 7
ATOM 3166 N N . ASN A 1 16 ? 0.494 5.195 0.708 1.00 0.00 16 ASN A N 7
ATOM 3167 C CA . ASN A 1 16 ? -0.018 4.183 -0.203 1.00 0.00 16 ASN A CA 7
ATOM 3168 C C . ASN A 1 16 ? 1.076 3.480 -0.989 1.00 0.00 16 ASN A C 7
ATOM 3169 O O . ASN A 1 16 ? 0.979 2.274 -1.167 1.00 0.00 16 ASN A O 7
ATOM 3180 N N . ALA A 1 17 ? 2.132 4.165 -1.426 1.00 0.00 17 ALA A N 7
ATOM 3181 C CA . ALA A 1 17 ? 3.250 3.534 -2.117 1.00 0.00 17 ALA A CA 7
ATOM 3182 C C . ALA A 1 17 ? 3.862 2.457 -1.225 1.00 0.00 17 ALA A C 7
ATOM 3183 O O . ALA A 1 17 ? 4.118 1.344 -1.687 1.00 0.00 17 ALA A O 7
ATOM 3190 N N . LYS A 1 18 ? 4.071 2.782 0.052 1.00 0.00 18 LYS A N 7
ATOM 3191 C CA . LYS A 1 18 ? 4.542 1.845 1.059 1.00 0.00 18 LYS A CA 7
ATOM 3192 C C . LYS A 1 18 ? 3.502 0.757 1.294 1.00 0.00 18 LYS A C 7
ATOM 3193 O O . LYS A 1 18 ? 3.720 -0.400 0.945 1.00 0.00 18 LYS A O 7
ATOM 3212 N N . ALA A 1 19 ? 2.352 1.144 1.838 1.00 0.00 19 ALA A N 7
ATOM 3213 C CA . ALA A 1 19 ? 1.302 0.242 2.261 1.00 0.00 19 ALA A CA 7
ATOM 3214 C C . ALA A 1 19 ? 0.826 -0.725 1.187 1.00 0.00 19 ALA A C 7
ATOM 3215 O O . ALA A 1 19 ? 0.579 -1.889 1.503 1.00 0.00 19 ALA A O 7
ATOM 3222 N N . ALA A 1 20 ? 0.664 -0.262 -0.051 1.00 0.00 20 ALA A N 7
ATOM 3223 C CA . ALA A 1 20 ? 0.194 -1.100 -1.135 1.00 0.00 20 ALA A CA 7
ATOM 3224 C C . ALA A 1 20 ? 1.280 -2.089 -1.554 1.00 0.00 20 ALA A C 7
ATOM 3225 O O . ALA A 1 20 ? 0.942 -3.230 -1.867 1.00 0.00 20 ALA A O 7
ATOM 3232 N N . ALA A 1 21 ? 2.558 -1.690 -1.550 1.00 0.00 21 ALA A N 7
ATOM 3233 C CA . ALA A 1 21 ? 3.655 -2.594 -1.874 1.00 0.00 21 ALA A CA 7
ATOM 3234 C C . ALA A 1 21 ? 3.816 -3.651 -0.782 1.00 0.00 21 ALA A C 7
ATOM 3235 O O . ALA A 1 21 ? 4.080 -4.821 -1.060 1.00 0.00 21 ALA A O 7
ATOM 3242 N N . GLU A 1 22 ? 3.649 -3.247 0.470 1.00 0.00 22 GLU A N 7
ATOM 3243 C CA . GLU A 1 22 ? 3.635 -4.103 1.639 1.00 0.00 22 GLU A CA 7
ATOM 3244 C C . GLU A 1 22 ? 2.495 -5.118 1.531 1.00 0.00 22 GLU A C 7
ATOM 3245 O O . GLU A 1 22 ? 2.674 -6.301 1.836 1.00 0.00 22 GLU A O 7
ATOM 3257 N N . LEU A 1 23 ? 1.313 -4.663 1.111 1.00 0.00 23 LEU A N 7
ATOM 3258 C CA . LEU A 1 23 ? 0.145 -5.498 0.935 1.00 0.00 23 LEU A CA 7
ATOM 3259 C C . LEU A 1 23 ? 0.372 -6.492 -0.205 1.00 0.00 23 LEU A C 7
ATOM 3260 O O . LEU A 1 23 ? 0.145 -7.677 -0.013 1.00 0.00 23 LEU A O 7
ATOM 3276 N N . VAL A 1 24 ? 0.880 -6.056 -1.360 1.00 0.00 24 VAL A N 7
ATOM 3277 C CA . VAL A 1 24 ? 1.259 -6.921 -2.482 1.00 0.00 24 VAL A CA 7
ATOM 3278 C C . VAL A 1 24 ? 2.311 -7.954 -2.047 1.00 0.00 24 VAL A C 7
ATOM 3279 O O . VAL A 1 24 ? 2.266 -9.102 -2.504 1.00 0.00 24 VAL A O 7
ATOM 3292 N N . ALA A 1 25 ? 3.244 -7.589 -1.163 1.00 0.00 25 ALA A N 7
ATOM 3293 C CA . ALA A 1 25 ? 4.226 -8.528 -0.653 1.00 0.00 25 ALA A CA 7
ATOM 3294 C C . ALA A 1 25 ? 3.538 -9.649 0.128 1.00 0.00 25 ALA A C 7
ATOM 3295 O O . ALA A 1 25 ? 3.755 -10.823 -0.179 1.00 0.00 25 ALA A O 7
ATOM 3302 N N . ALA A 1 26 ? 2.689 -9.291 1.095 1.00 0.00 26 ALA A N 7
ATOM 3303 C CA . ALA A 1 26 ? 1.899 -10.235 1.877 1.00 0.00 26 ALA A CA 7
ATOM 3304 C C . ALA A 1 26 ? 0.952 -11.049 0.988 1.00 0.00 26 ALA A C 7
ATOM 3305 O O . ALA A 1 26 ? 0.777 -12.249 1.197 1.00 0.00 26 ALA A O 7
ATOM 3312 N N . ASN A 1 27 ? 0.373 -10.417 -0.033 1.00 0.00 27 ASN A N 7
ATOM 3313 C CA . ASN A 1 27 ? -0.475 -11.048 -1.036 1.00 0.00 27 ASN A CA 7
ATOM 3314 C C . ASN A 1 27 ? 0.266 -12.167 -1.747 1.00 0.00 27 ASN A C 7
ATOM 3315 O O . ASN A 1 27 ? -0.373 -13.157 -2.090 1.00 0.00 27 ASN A O 7
ATOM 3326 N N . ALA A 1 28 ? 1.583 -12.056 -1.951 1.00 0.00 28 ALA A N 7
ATOM 3327 C CA . ALA A 1 28 ? 2.364 -13.144 -2.522 1.00 0.00 28 ALA A CA 7
ATOM 3328 C C . ALA A 1 28 ? 2.283 -14.372 -1.616 1.00 0.00 28 ALA A C 7
ATOM 3329 O O . ALA A 1 28 ? 2.049 -15.479 -2.102 1.00 0.00 28 ALA A O 7
ATOM 3336 N N . LYS A 1 29 ? 2.467 -14.184 -0.306 1.00 0.00 29 LYS A N 7
ATOM 3337 C CA . LYS A 1 29 ? 2.373 -15.265 0.659 1.00 0.00 29 LYS A CA 7
ATOM 3338 C C . LYS A 1 29 ? 0.989 -15.885 0.598 1.00 0.00 29 LYS A C 7
ATOM 3339 O O . LYS A 1 29 ? 0.858 -17.073 0.331 1.00 0.00 29 LYS A O 7
ATOM 3358 N N . ALA A 1 30 ? -0.036 -15.067 0.821 1.00 0.00 30 ALA A N 7
ATOM 3359 C CA . ALA A 1 30 ? -1.418 -15.488 0.830 1.00 0.00 30 ALA A CA 7
ATOM 3360 C C . ALA A 1 30 ? -1.804 -16.221 -0.459 1.00 0.00 30 ALA A C 7
ATOM 3361 O O . ALA A 1 30 ? -2.541 -17.201 -0.398 1.00 0.00 30 ALA A O 7
ATOM 3368 N N . ALA A 1 31 ? -1.297 -15.783 -1.616 1.00 0.00 31 ALA A N 7
ATOM 3369 C CA . ALA A 1 31 ? -1.526 -16.445 -2.890 1.00 0.00 31 ALA A CA 7
ATOM 3370 C C . ALA A 1 31 ? -0.883 -17.830 -2.892 1.00 0.00 31 ALA A C 7
ATOM 3371 O O . ALA A 1 31 ? -1.544 -18.801 -3.257 1.00 0.00 31 ALA A O 7
ATOM 3378 N N . ALA A 1 32 ? 0.390 -17.932 -2.492 1.00 0.00 32 ALA A N 7
ATOM 3379 C CA . ALA A 1 32 ? 1.105 -19.192 -2.414 1.00 0.00 32 ALA A CA 7
ATOM 3380 C C . ALA A 1 32 ? 0.367 -20.165 -1.492 1.00 0.00 32 ALA A C 7
ATOM 3381 O O . ALA A 1 32 ? 0.167 -21.325 -1.859 1.00 0.00 32 ALA A O 7
ATOM 3388 N N . GLU A 1 33 ? -0.073 -19.676 -0.334 1.00 0.00 33 GLU A N 7
ATOM 3389 C CA . GLU A 1 33 ? -0.893 -20.384 0.623 1.00 0.00 33 GLU A CA 7
ATOM 3390 C C . GLU A 1 33 ? -2.204 -20.838 -0.021 1.00 0.00 33 GLU A C 7
ATOM 3391 O O . GLU A 1 33 ? -2.574 -22.001 0.123 1.00 0.00 33 GLU A O 7
ATOM 3403 N N . ALA A 1 34 ? -2.890 -19.971 -0.770 1.00 0.00 34 ALA A N 7
ATOM 3404 C CA . ALA A 1 34 ? -4.142 -20.307 -1.436 1.00 0.00 34 ALA A CA 7
ATOM 3405 C C . ALA A 1 34 ? -3.961 -21.442 -2.450 1.00 0.00 34 ALA A C 7
ATOM 3406 O O . ALA A 1 34 ? -4.910 -22.198 -2.665 1.00 0.00 34 ALA A O 7
ATOM 3413 N N . VAL A 1 35 ? -2.789 -21.597 -3.077 1.00 0.00 35 VAL A N 7
ATOM 3414 C CA . VAL A 1 35 ? -2.526 -22.742 -3.950 1.00 0.00 35 VAL A CA 7
ATOM 3415 C C . VAL A 1 35 ? -2.487 -24.000 -3.083 1.00 0.00 35 VAL A C 7
ATOM 3416 O O . VAL A 1 35 ? -3.231 -24.948 -3.349 1.00 0.00 35 VAL A O 7
ATOM 3429 N N . ALA A 1 36 ? -1.659 -23.989 -2.034 1.00 0.00 36 ALA A N 7
ATOM 3430 C CA . ALA A 1 36 ? -1.458 -25.116 -1.130 1.00 0.00 36 ALA A CA 7
ATOM 3431 C C . ALA A 1 36 ? -2.750 -25.518 -0.405 1.00 0.00 36 ALA A C 7
ATOM 3432 O O . ALA A 1 36 ? -2.947 -26.693 -0.096 1.00 0.00 36 ALA A O 7
ATOM 3439 N N . ARG A 1 37 ? -3.661 -24.572 -0.153 1.00 0.00 37 ARG A N 7
ATOM 3440 C CA . ARG A 1 37 ? -4.983 -24.835 0.420 1.00 0.00 37 ARG A CA 7
ATOM 3441 C C . ARG A 1 37 ? -5.884 -25.636 -0.532 1.00 0.00 37 ARG A C 7
ATOM 3442 O O . ARG A 1 37 ? -6.921 -26.129 -0.085 1.00 0.00 37 ARG A O 7
ATOM 3466 N N . ASP A 1 1 ? -5.386 23.964 2.917 1.00 0.00 1 ASP A N 8
ATOM 3467 C CA . ASP A 1 1 ? -5.493 24.791 1.706 1.00 0.00 1 ASP A CA 8
ATOM 3468 C C . ASP A 1 1 ? -4.760 24.159 0.562 1.00 0.00 1 ASP A C 8
ATOM 3469 O O . ASP A 1 1 ? -4.084 23.192 0.827 1.00 0.00 1 ASP A O 8
ATOM 3480 N N . VAL A 1 2 ? -4.804 24.683 -0.664 1.00 0.00 2 VAL A N 8
ATOM 3481 C CA . VAL A 1 2 ? -4.282 23.942 -1.812 1.00 0.00 2 VAL A CA 8
ATOM 3482 C C . VAL A 1 2 ? -2.848 23.476 -1.595 1.00 0.00 2 VAL A C 8
ATOM 3483 O O . VAL A 1 2 ? -2.537 22.371 -2.020 1.00 0.00 2 VAL A O 8
ATOM 3496 N N . ALA A 1 3 ? -2.011 24.232 -0.884 1.00 0.00 3 ALA A N 8
ATOM 3497 C CA . ALA A 1 3 ? -0.675 23.790 -0.527 1.00 0.00 3 ALA A CA 8
ATOM 3498 C C . ALA A 1 3 ? -0.726 22.604 0.439 1.00 0.00 3 ALA A C 8
ATOM 3499 O O . ALA A 1 3 ? -0.169 21.545 0.140 1.00 0.00 3 ALA A O 8
ATOM 3506 N N . SER A 1 4 ? -1.370 22.770 1.592 1.00 0.00 4 SER A N 8
ATOM 3507 C CA . SER A 1 4 ? -1.499 21.700 2.578 1.00 0.00 4 SER A CA 8
ATOM 3508 C C . SER A 1 4 ? -2.242 20.502 1.982 1.00 0.00 4 SER A C 8
ATOM 3509 O O . SER A 1 4 ? -1.746 19.382 2.031 1.00 0.00 4 SER A O 8
ATOM 3517 N N . ASP A 1 5 ? -3.418 20.728 1.399 1.00 0.00 5 ASP A N 8
ATOM 3518 C CA . ASP A 1 5 ? -4.247 19.753 0.717 1.00 0.00 5 ASP A CA 8
ATOM 3519 C C . ASP A 1 5 ? -3.474 19.030 -0.380 1.00 0.00 5 ASP A C 8
ATOM 3520 O O . ASP A 1 5 ? -3.654 17.818 -0.527 1.00 0.00 5 ASP A O 8
ATOM 3529 N N . ALA A 1 6 ? -2.608 19.725 -1.131 1.00 0.00 6 ALA A N 8
ATOM 3530 C CA . ALA A 1 6 ? -1.784 19.114 -2.169 1.00 0.00 6 ALA A CA 8
ATOM 3531 C C . ALA A 1 6 ? -0.787 18.173 -1.509 1.00 0.00 6 ALA A C 8
ATOM 3532 O O . ALA A 1 6 ? -0.641 17.027 -1.941 1.00 0.00 6 ALA A O 8
ATOM 3539 N N . LYS A 1 7 ? -0.089 18.669 -0.482 1.00 0.00 7 LYS A N 8
ATOM 3540 C CA . LYS A 1 7 ? 0.929 17.916 0.230 1.00 0.00 7 LYS A CA 8
ATOM 3541 C C . LYS A 1 7 ? 0.319 16.645 0.777 1.00 0.00 7 LYS A C 8
ATOM 3542 O O . LYS A 1 7 ? 0.783 15.560 0.460 1.00 0.00 7 LYS A O 8
ATOM 3561 N N . ALA A 1 8 ? -0.726 16.796 1.578 1.00 0.00 8 ALA A N 8
ATOM 3562 C CA . ALA A 1 8 ? -1.419 15.720 2.257 1.00 0.00 8 ALA A CA 8
ATOM 3563 C C . ALA A 1 8 ? -1.917 14.674 1.261 1.00 0.00 8 ALA A C 8
ATOM 3564 O O . ALA A 1 8 ? -1.765 13.477 1.513 1.00 0.00 8 ALA A O 8
ATOM 3571 N N . ALA A 1 9 ? -2.499 15.096 0.135 1.00 0.00 9 ALA A N 8
ATOM 3572 C CA . ALA A 1 9 ? -2.945 14.201 -0.904 1.00 0.00 9 ALA A CA 8
ATOM 3573 C C . ALA A 1 9 ? -1.778 13.426 -1.519 1.00 0.00 9 ALA A C 8
ATOM 3574 O O . ALA A 1 9 ? -1.905 12.232 -1.795 1.00 0.00 9 ALA A O 8
ATOM 3581 N N . ALA A 1 10 ? -0.652 14.089 -1.793 1.00 0.00 10 ALA A N 8
ATOM 3582 C CA . ALA A 1 10 ? 0.524 13.432 -2.349 1.00 0.00 10 ALA A CA 8
ATOM 3583 C C . ALA A 1 10 ? 1.131 12.472 -1.332 1.00 0.00 10 ALA A C 8
ATOM 3584 O O . ALA A 1 10 ? 1.506 11.368 -1.709 1.00 0.00 10 ALA A O 8
ATOM 3591 N N . GLU A 1 11 ? 1.205 12.870 -0.064 1.00 0.00 11 GLU A N 8
ATOM 3592 C CA . GLU A 1 11 ? 1.706 12.105 1.065 1.00 0.00 11 GLU A CA 8
ATOM 3593 C C . GLU A 1 11 ? 0.894 10.830 1.257 1.00 0.00 11 GLU A C 8
ATOM 3594 O O . GLU A 1 11 ? 1.474 9.761 1.430 1.00 0.00 11 GLU A O 8
ATOM 3606 N N . LEU A 1 12 ? -0.437 10.920 1.180 1.00 0.00 12 LEU A N 8
ATOM 3607 C CA . LEU A 1 12 ? -1.323 9.770 1.234 1.00 0.00 12 LEU A CA 8
ATOM 3608 C C . LEU A 1 12 ? -0.941 8.770 0.147 1.00 0.00 12 LEU A C 8
ATOM 3609 O O . LEU A 1 12 ? -0.758 7.588 0.419 1.00 0.00 12 LEU A O 8
ATOM 3625 N N . VAL A 1 13 ? -0.797 9.236 -1.090 1.00 0.00 13 VAL A N 8
ATOM 3626 C CA . VAL A 1 13 ? -0.438 8.416 -2.230 1.00 0.00 13 VAL A CA 8
ATOM 3627 C C . VAL A 1 13 ? 1.021 7.918 -2.138 1.00 0.00 13 VAL A C 8
ATOM 3628 O O . VAL A 1 13 ? 1.335 6.827 -2.622 1.00 0.00 13 VAL A O 8
ATOM 3641 N N . ALA A 1 14 ? 1.916 8.673 -1.502 1.00 0.00 14 ALA A N 8
ATOM 3642 C CA . ALA A 1 14 ? 3.288 8.269 -1.235 1.00 0.00 14 ALA A CA 8
ATOM 3643 C C . ALA A 1 14 ? 3.296 7.102 -0.248 1.00 0.00 14 ALA A C 8
ATOM 3644 O O . ALA A 1 14 ? 4.017 6.126 -0.461 1.00 0.00 14 ALA A O 8
ATOM 3651 N N . ALA A 1 15 ? 2.502 7.190 0.822 1.00 0.00 15 ALA A N 8
ATOM 3652 C CA . ALA A 1 15 ? 2.317 6.119 1.777 1.00 0.00 15 ALA A CA 8
ATOM 3653 C C . ALA A 1 15 ? 1.670 4.916 1.089 1.00 0.00 15 ALA A C 8
ATOM 3654 O O . ALA A 1 15 ? 2.131 3.790 1.268 1.00 0.00 15 ALA A O 8
ATOM 3661 N N . ASN A 1 16 ? 0.647 5.158 0.259 1.00 0.00 16 ASN A N 8
ATOM 3662 C CA . ASN A 1 16 ? -0.070 4.144 -0.512 1.00 0.00 16 ASN A CA 8
ATOM 3663 C C . ASN A 1 16 ? 0.888 3.304 -1.341 1.00 0.00 16 ASN A C 8
ATOM 3664 O O . ASN A 1 16 ? 0.678 2.100 -1.431 1.00 0.00 16 ASN A O 8
ATOM 3675 N N . ALA A 1 17 ? 1.928 3.901 -1.936 1.00 0.00 17 ALA A N 8
ATOM 3676 C CA . ALA A 1 17 ? 2.909 3.157 -2.720 1.00 0.00 17 ALA A CA 8
ATOM 3677 C C . ALA A 1 17 ? 3.489 2.005 -1.896 1.00 0.00 17 ALA A C 8
ATOM 3678 O O . ALA A 1 17 ? 3.608 0.882 -2.391 1.00 0.00 17 ALA A O 8
ATOM 3685 N N . LYS A 1 18 ? 3.854 2.286 -0.642 1.00 0.00 18 LYS A N 8
ATOM 3686 C CA . LYS A 1 18 ? 4.431 1.307 0.261 1.00 0.00 18 LYS A CA 8
ATOM 3687 C C . LYS A 1 18 ? 3.334 0.381 0.768 1.00 0.00 18 LYS A C 8
ATOM 3688 O O . LYS A 1 18 ? 3.476 -0.831 0.687 1.00 0.00 18 LYS A O 8
ATOM 3707 N N . ALA A 1 19 ? 2.250 0.946 1.297 1.00 0.00 19 ALA A N 8
ATOM 3708 C CA . ALA A 1 19 ? 1.149 0.238 1.919 1.00 0.00 19 ALA A CA 8
ATOM 3709 C C . ALA A 1 19 ? 0.516 -0.793 0.982 1.00 0.00 19 ALA A C 8
ATOM 3710 O O . ALA A 1 19 ? 0.250 -1.922 1.395 1.00 0.00 19 ALA A O 8
ATOM 3717 N N . ALA A 1 20 ? 0.286 -0.429 -0.278 1.00 0.00 20 ALA A N 8
ATOM 3718 C CA . ALA A 1 20 ? -0.227 -1.346 -1.279 1.00 0.00 20 ALA A CA 8
ATOM 3719 C C . ALA A 1 20 ? 0.807 -2.436 -1.559 1.00 0.00 20 ALA A C 8
ATOM 3720 O O . ALA A 1 20 ? 0.445 -3.604 -1.634 1.00 0.00 20 ALA A O 8
ATOM 3727 N N . ALA A 1 21 ? 2.097 -2.094 -1.658 1.00 0.00 21 ALA A N 8
ATOM 3728 C CA . ALA A 1 21 ? 3.145 -3.093 -1.830 1.00 0.00 21 ALA A CA 8
ATOM 3729 C C . ALA A 1 21 ? 3.229 -4.047 -0.629 1.00 0.00 21 ALA A C 8
ATOM 3730 O O . ALA A 1 21 ? 3.478 -5.238 -0.801 1.00 0.00 21 ALA A O 8
ATOM 3737 N N . GLU A 1 22 ? 3.003 -3.548 0.581 1.00 0.00 22 GLU A N 8
ATOM 3738 C CA . GLU A 1 22 ? 2.925 -4.292 1.825 1.00 0.00 22 GLU A CA 8
ATOM 3739 C C . GLU A 1 22 ? 1.731 -5.258 1.784 1.00 0.00 22 GLU A C 8
ATOM 3740 O O . GLU A 1 22 ? 1.837 -6.401 2.236 1.00 0.00 22 GLU A O 8
ATOM 3752 N N . LEU A 1 23 ? 0.597 -4.824 1.227 1.00 0.00 23 LEU A N 8
ATOM 3753 C CA . LEU A 1 23 ? -0.578 -5.644 1.002 1.00 0.00 23 LEU A CA 8
ATOM 3754 C C . LEU A 1 23 ? -0.264 -6.743 -0.019 1.00 0.00 23 LEU A C 8
ATOM 3755 O O . LEU A 1 23 ? -0.565 -7.907 0.218 1.00 0.00 23 LEU A O 8
ATOM 3771 N N . VAL A 1 24 ? 0.383 -6.399 -1.132 1.00 0.00 24 VAL A N 8
ATOM 3772 C CA . VAL A 1 24 ? 0.863 -7.313 -2.169 1.00 0.00 24 VAL A CA 8
ATOM 3773 C C . VAL A 1 24 ? 1.852 -8.337 -1.586 1.00 0.00 24 VAL A C 8
ATOM 3774 O O . VAL A 1 24 ? 1.839 -9.494 -2.010 1.00 0.00 24 VAL A O 8
ATOM 3787 N N . ALA A 1 25 ? 2.677 -7.969 -0.601 1.00 0.00 25 ALA A N 8
ATOM 3788 C CA . ALA A 1 25 ? 3.562 -8.902 0.081 1.00 0.00 25 ALA A CA 8
ATOM 3789 C C . ALA A 1 25 ? 2.758 -9.941 0.874 1.00 0.00 25 ALA A C 8
ATOM 3790 O O . ALA A 1 25 ? 3.038 -11.139 0.781 1.00 0.00 25 ALA A O 8
ATOM 3797 N N . ALA A 1 26 ? 1.737 -9.502 1.620 1.00 0.00 26 ALA A N 8
ATOM 3798 C CA . ALA A 1 26 ? 0.831 -10.400 2.325 1.00 0.00 26 ALA A CA 8
ATOM 3799 C C . ALA A 1 26 ? 0.042 -11.270 1.341 1.00 0.00 26 ALA A C 8
ATOM 3800 O O . ALA A 1 26 ? -0.135 -12.462 1.589 1.00 0.00 26 ALA A O 8
ATOM 3807 N N . ASN A 1 27 ? -0.405 -10.691 0.222 1.00 0.00 27 ASN A N 8
ATOM 3808 C CA . ASN A 1 27 ? -1.058 -11.397 -0.878 1.00 0.00 27 ASN A CA 8
ATOM 3809 C C . ASN A 1 27 ? -0.147 -12.494 -1.403 1.00 0.00 27 ASN A C 8
ATOM 3810 O O . ASN A 1 27 ? -0.630 -13.584 -1.685 1.00 0.00 27 ASN A O 8
ATOM 3821 N N . ALA A 1 28 ? 1.156 -12.226 -1.548 1.00 0.00 28 ALA A N 8
ATOM 3822 C CA . ALA A 1 28 ? 2.099 -13.216 -2.042 1.00 0.00 28 ALA A CA 8
ATOM 3823 C C . ALA A 1 28 ? 2.131 -14.429 -1.119 1.00 0.00 28 ALA A C 8
ATOM 3824 O O . ALA A 1 28 ? 2.163 -15.561 -1.612 1.00 0.00 28 ALA A O 8
ATOM 3831 N N . LYS A 1 29 ? 2.080 -14.195 0.197 1.00 0.00 29 LYS A N 8
ATOM 3832 C CA . LYS A 1 29 ? 1.985 -15.248 1.189 1.00 0.00 29 LYS A CA 8
ATOM 3833 C C . LYS A 1 29 ? 0.666 -15.974 0.984 1.00 0.00 29 LYS A C 8
ATOM 3834 O O . LYS A 1 29 ? 0.684 -17.151 0.657 1.00 0.00 29 LYS A O 8
ATOM 3853 N N . ALA A 1 30 ? -0.465 -15.283 1.125 1.00 0.00 30 ALA A N 8
ATOM 3854 C CA . ALA A 1 30 ? -1.793 -15.858 1.057 1.00 0.00 30 ALA A CA 8
ATOM 3855 C C . ALA A 1 30 ? -2.021 -16.658 -0.230 1.00 0.00 30 ALA A C 8
ATOM 3856 O O . ALA A 1 30 ? -2.709 -17.674 -0.188 1.00 0.00 30 ALA A O 8
ATOM 3863 N N . ALA A 1 31 ? -1.450 -16.230 -1.358 1.00 0.00 31 ALA A N 8
ATOM 3864 C CA . ALA A 1 31 ? -1.486 -16.958 -2.615 1.00 0.00 31 ALA A CA 8
ATOM 3865 C C . ALA A 1 31 ? -0.679 -18.243 -2.506 1.00 0.00 31 ALA A C 8
ATOM 3866 O O . ALA A 1 31 ? -1.201 -19.311 -2.805 1.00 0.00 31 ALA A O 8
ATOM 3873 N N . ALA A 1 32 ? 0.585 -18.158 -2.085 1.00 0.00 32 ALA A N 8
ATOM 3874 C CA . ALA A 1 32 ? 1.452 -19.309 -1.923 1.00 0.00 32 ALA A CA 8
ATOM 3875 C C . ALA A 1 32 ? 0.814 -20.332 -0.972 1.00 0.00 32 ALA A C 8
ATOM 3876 O O . ALA A 1 32 ? 0.805 -21.530 -1.254 1.00 0.00 32 ALA A O 8
ATOM 3883 N N . GLU A 1 33 ? 0.238 -19.860 0.127 1.00 0.00 33 GLU A N 8
ATOM 3884 C CA . GLU A 1 33 ? -0.491 -20.618 1.122 1.00 0.00 33 GLU A CA 8
ATOM 3885 C C . GLU A 1 33 ? -1.755 -21.242 0.519 1.00 0.00 33 GLU A C 8
ATOM 3886 O O . GLU A 1 33 ? -2.073 -22.398 0.812 1.00 0.00 33 GLU A O 8
ATOM 3898 N N . ALA A 1 34 ? -2.485 -20.510 -0.327 1.00 0.00 34 ALA A N 8
ATOM 3899 C CA . ALA A 1 34 ? -3.670 -21.023 -0.999 1.00 0.00 34 ALA A CA 8
ATOM 3900 C C . ALA A 1 34 ? -3.304 -22.071 -2.053 1.00 0.00 34 ALA A C 8
ATOM 3901 O O . ALA A 1 34 ? -4.127 -22.947 -2.331 1.00 0.00 34 ALA A O 8
ATOM 3908 N N . VAL A 1 35 ? -2.117 -21.995 -2.657 1.00 0.00 35 VAL A N 8
ATOM 3909 C CA . VAL A 1 35 ? -1.605 -23.007 -3.577 1.00 0.00 35 VAL A CA 8
ATOM 3910 C C . VAL A 1 35 ? -1.260 -24.247 -2.752 1.00 0.00 35 VAL A C 8
ATOM 3911 O O . VAL A 1 35 ? -1.722 -25.343 -3.075 1.00 0.00 35 VAL A O 8
ATOM 3924 N N . ALA A 1 36 ? -0.506 -24.061 -1.661 1.00 0.00 36 ALA A N 8
ATOM 3925 C CA . ALA A 1 36 ? -0.053 -25.115 -0.762 1.00 0.00 36 ALA A CA 8
ATOM 3926 C C . ALA A 1 36 ? -1.241 -25.931 -0.249 1.00 0.00 36 ALA A C 8
ATOM 3927 O O . ALA A 1 36 ? -1.203 -27.161 -0.284 1.00 0.00 36 ALA A O 8
ATOM 3934 N N . ARG A 1 37 ? -2.275 -25.266 0.277 1.00 0.00 37 ARG A N 8
ATOM 3935 C CA . ARG A 1 37 ? -3.533 -25.894 0.684 1.00 0.00 37 ARG A CA 8
ATOM 3936 C C . ARG A 1 37 ? -4.591 -25.774 -0.422 1.00 0.00 37 ARG A C 8
ATOM 3937 O O . ARG A 1 37 ? -5.754 -25.471 -0.145 1.00 0.00 37 ARG A O 8
ATOM 3961 N N . ASP A 1 1 ? -5.398 23.618 3.538 1.00 0.00 1 ASP A N 9
ATOM 3962 C CA . ASP A 1 1 ? -5.921 24.257 2.322 1.00 0.00 1 ASP A CA 9
ATOM 3963 C C . ASP A 1 1 ? -5.385 23.626 1.080 1.00 0.00 1 ASP A C 9
ATOM 3964 O O . ASP A 1 1 ? -4.503 22.820 1.224 1.00 0.00 1 ASP A O 9
ATOM 3975 N N . VAL A 1 2 ? -5.843 23.960 -0.128 1.00 0.00 2 VAL A N 9
ATOM 3976 C CA . VAL A 1 2 ? -5.410 23.238 -1.330 1.00 0.00 2 VAL A CA 9
ATOM 3977 C C . VAL A 1 2 ? -3.881 23.150 -1.433 1.00 0.00 2 VAL A C 9
ATOM 3978 O O . VAL A 1 2 ? -3.366 22.181 -1.983 1.00 0.00 2 VAL A O 9
ATOM 3991 N N . ALA A 1 3 ? -3.134 24.107 -0.875 1.00 0.00 3 ALA A N 9
ATOM 3992 C CA . ALA A 1 3 ? -1.690 24.018 -0.808 1.00 0.00 3 ALA A CA 9
ATOM 3993 C C . ALA A 1 3 ? -1.270 22.849 0.089 1.00 0.00 3 ALA A C 9
ATOM 3994 O O . ALA A 1 3 ? -0.580 21.939 -0.378 1.00 0.00 3 ALA A O 9
ATOM 4001 N N . SER A 1 4 ? -1.676 22.861 1.358 1.00 0.00 4 SER A N 9
ATOM 4002 C CA . SER A 1 4 ? -1.375 21.765 2.276 1.00 0.00 4 SER A CA 9
ATOM 4003 C C . SER A 1 4 ? -2.022 20.482 1.784 1.00 0.00 4 SER A C 9
ATOM 4004 O O . SER A 1 4 ? -1.358 19.466 1.687 1.00 0.00 4 SER A O 9
ATOM 4012 N N . ASP A 1 5 ? -3.316 20.516 1.482 1.00 0.00 5 ASP A N 9
ATOM 4013 C CA . ASP A 1 5 ? -4.141 19.400 1.078 1.00 0.00 5 ASP A CA 9
ATOM 4014 C C . ASP A 1 5 ? -3.587 18.700 -0.160 1.00 0.00 5 ASP A C 9
ATOM 4015 O O . ASP A 1 5 ? -3.744 17.487 -0.270 1.00 0.00 5 ASP A O 9
ATOM 4024 N N . ALA A 1 6 ? -2.956 19.410 -1.103 1.00 0.00 6 ALA A N 9
ATOM 4025 C CA . ALA A 1 6 ? -2.293 18.782 -2.245 1.00 0.00 6 ALA A CA 9
ATOM 4026 C C . ALA A 1 6 ? -1.009 18.069 -1.813 1.00 0.00 6 ALA A C 9
ATOM 4027 O O . ALA A 1 6 ? -0.708 16.977 -2.302 1.00 0.00 6 ALA A O 9
ATOM 4034 N N . LYS A 1 7 ? -0.238 18.667 -0.902 1.00 0.00 7 LYS A N 9
ATOM 4035 C CA . LYS A 1 7 ? 0.974 18.060 -0.357 1.00 0.00 7 LYS A CA 9
ATOM 4036 C C . LYS A 1 7 ? 0.583 16.807 0.418 1.00 0.00 7 LYS A C 9
ATOM 4037 O O . LYS A 1 7 ? 1.106 15.729 0.160 1.00 0.00 7 LYS A O 9
ATOM 4056 N N . ALA A 1 8 ? -0.393 16.939 1.304 1.00 0.00 8 ALA A N 9
ATOM 4057 C CA . ALA A 1 8 ? -1.009 15.869 2.063 1.00 0.00 8 ALA A CA 9
ATOM 4058 C C . ALA A 1 8 ? -1.527 14.782 1.116 1.00 0.00 8 ALA A C 9
ATOM 4059 O O . ALA A 1 8 ? -1.312 13.606 1.389 1.00 0.00 8 ALA A O 9
ATOM 4066 N N . ALA A 1 9 ? -2.177 15.133 0.000 1.00 0.00 9 ALA A N 9
ATOM 4067 C CA . ALA A 1 9 ? -2.640 14.186 -0.996 1.00 0.00 9 ALA A CA 9
ATOM 4068 C C . ALA A 1 9 ? -1.479 13.408 -1.627 1.00 0.00 9 ALA A C 9
ATOM 4069 O O . ALA A 1 9 ? -1.612 12.214 -1.900 1.00 0.00 9 ALA A O 9
ATOM 4076 N N . ALA A 1 10 ? -0.340 14.058 -1.888 1.00 0.00 10 ALA A N 9
ATOM 4077 C CA . ALA A 1 10 ? 0.848 13.365 -2.370 1.00 0.00 10 ALA A CA 9
ATOM 4078 C C . ALA A 1 10 ? 1.386 12.446 -1.276 1.00 0.00 10 ALA A C 9
ATOM 4079 O O . ALA A 1 10 ? 1.673 11.287 -1.558 1.00 0.00 10 ALA A O 9
ATOM 4086 N N . GLU A 1 11 ? 1.506 12.935 -0.041 1.00 0.00 11 GLU A N 9
ATOM 4087 C CA . GLU A 1 11 ? 1.965 12.192 1.121 1.00 0.00 11 GLU A CA 9
ATOM 4088 C C . GLU A 1 11 ? 1.071 10.975 1.389 1.00 0.00 11 GLU A C 9
ATOM 4089 O O . GLU A 1 11 ? 1.566 9.937 1.834 1.00 0.00 11 GLU A O 9
ATOM 4101 N N . LEU A 1 12 ? -0.229 11.077 1.101 1.00 0.00 12 LEU A N 9
ATOM 4102 C CA . LEU A 1 12 ? -1.210 10.012 1.165 1.00 0.00 12 LEU A CA 9
ATOM 4103 C C . LEU A 1 12 ? -0.858 8.958 0.132 1.00 0.00 12 LEU A C 9
ATOM 4104 O O . LEU A 1 12 ? -0.618 7.812 0.486 1.00 0.00 12 LEU A O 9
ATOM 4120 N N . VAL A 1 13 ? -0.783 9.341 -1.141 1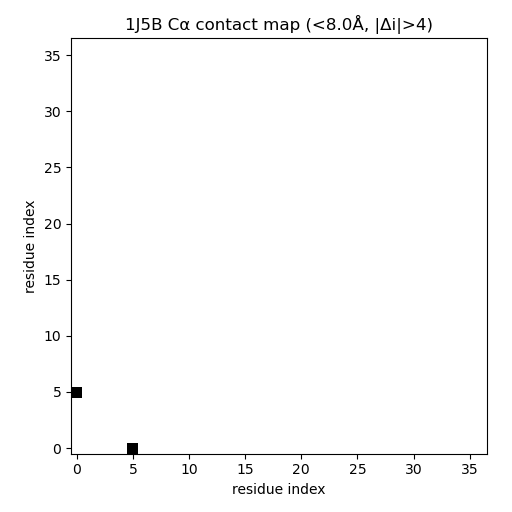.00 0.00 13 VAL A N 9
ATOM 4121 C CA . VAL A 1 13 ? -0.451 8.456 -2.248 1.00 0.00 13 VAL A CA 9
ATOM 4122 C C . VAL A 1 13 ? 0.943 7.832 -2.083 1.00 0.00 13 VAL A C 9
ATOM 4123 O O . VAL A 1 13 ? 1.154 6.700 -2.518 1.00 0.00 13 VAL A O 9
ATOM 4136 N N . ALA A 1 14 ? 1.881 8.533 -1.444 1.00 0.00 14 ALA A N 9
ATOM 4137 C CA . ALA A 1 14 ? 3.220 8.070 -1.133 1.00 0.00 14 ALA A CA 9
ATOM 4138 C C . ALA A 1 14 ? 3.200 7.035 -0.007 1.00 0.00 14 ALA A C 9
ATOM 4139 O O . ALA A 1 14 ? 3.803 5.969 -0.142 1.00 0.00 14 ALA A O 9
ATOM 4146 N N . ALA A 1 15 ? 2.505 7.317 1.097 1.00 0.00 15 ALA A N 9
ATOM 4147 C CA . ALA A 1 15 ? 2.328 6.367 2.182 1.00 0.00 15 ALA A CA 9
ATOM 4148 C C . ALA A 1 15 ? 1.569 5.136 1.676 1.00 0.00 15 ALA A C 9
ATOM 4149 O O . ALA A 1 15 ? 1.849 4.006 2.075 1.00 0.00 15 ALA A O 9
ATOM 4156 N N . ASN A 1 16 ? 0.617 5.350 0.769 1.00 0.00 16 ASN A N 9
ATOM 4157 C CA . ASN A 1 16 ? -0.136 4.314 0.083 1.00 0.00 16 ASN A CA 9
ATOM 4158 C C . ASN A 1 16 ? 0.763 3.530 -0.862 1.00 0.00 16 ASN A C 9
ATOM 4159 O O . ASN A 1 16 ? 0.594 2.326 -0.955 1.00 0.00 16 ASN A O 9
ATOM 4170 N N . ALA A 1 17 ? 1.742 4.151 -1.525 1.00 0.00 17 ALA A N 9
ATOM 4171 C CA . ALA A 1 17 ? 2.706 3.442 -2.362 1.00 0.00 17 ALA A CA 9
ATOM 4172 C C . ALA A 1 17 ? 3.515 2.445 -1.528 1.00 0.00 17 ALA A C 9
ATOM 4173 O O . ALA A 1 17 ? 3.795 1.334 -1.987 1.00 0.00 17 ALA A O 9
ATOM 4180 N N . LYS A 1 18 ? 3.897 2.828 -0.306 1.00 0.00 18 LYS A N 9
ATOM 4181 C CA . LYS A 1 18 ? 4.571 1.928 0.620 1.00 0.00 18 LYS A CA 9
ATOM 4182 C C . LYS A 1 18 ? 3.624 0.809 1.020 1.00 0.00 18 LYS A C 9
ATOM 4183 O O . LYS A 1 18 ? 3.927 -0.364 0.820 1.00 0.00 18 LYS A O 9
ATOM 4202 N N . ALA A 1 19 ? 2.480 1.189 1.582 1.00 0.00 19 ALA A N 9
ATOM 4203 C CA . ALA A 1 19 ? 1.458 0.285 2.068 1.00 0.00 19 ALA A CA 9
ATOM 4204 C C . ALA A 1 19 ? 1.009 -0.721 0.998 1.00 0.00 19 ALA A C 9
ATOM 4205 O O . ALA A 1 19 ? 0.741 -1.880 1.310 1.00 0.00 19 ALA A O 9
ATOM 4212 N N . ALA A 1 20 ? 0.966 -0.310 -0.267 1.00 0.00 20 ALA A N 9
ATOM 4213 C CA . ALA A 1 20 ? 0.672 -1.156 -1.407 1.00 0.00 20 ALA A CA 9
ATOM 4214 C C . ALA A 1 20 ? 1.714 -2.262 -1.528 1.00 0.00 20 ALA A C 9
ATOM 4215 O O . ALA A 1 20 ? 1.345 -3.433 -1.593 1.00 0.00 20 ALA A O 9
ATOM 4222 N N . ALA A 1 21 ? 3.000 -1.902 -1.543 1.00 0.00 21 ALA A N 9
ATOM 4223 C CA . ALA A 1 21 ? 4.102 -2.850 -1.642 1.00 0.00 21 ALA A CA 9
ATOM 4224 C C . ALA A 1 21 ? 4.136 -3.799 -0.444 1.00 0.00 21 ALA A C 9
ATOM 4225 O O . ALA A 1 21 ? 4.449 -4.984 -0.574 1.00 0.00 21 ALA A O 9
ATOM 4232 N N . GLU A 1 22 ? 3.817 -3.288 0.738 1.00 0.00 22 GLU A N 9
ATOM 4233 C CA . GLU A 1 22 ? 3.681 -4.049 1.959 1.00 0.00 22 GLU A CA 9
ATOM 4234 C C . GLU A 1 22 ? 2.566 -5.087 1.801 1.00 0.00 22 GLU A C 9
ATOM 4235 O O . GLU A 1 22 ? 2.744 -6.248 2.186 1.00 0.00 22 GLU A O 9
ATOM 4247 N N . LEU A 1 23 ? 1.424 -4.691 1.235 1.00 0.00 23 LEU A N 9
ATOM 4248 C CA . LEU A 1 23 ? 0.288 -5.557 0.982 1.00 0.00 23 LEU A CA 9
ATOM 4249 C C . LEU A 1 23 ? 0.630 -6.607 -0.074 1.00 0.00 23 LEU A C 9
ATOM 4250 O O . LEU A 1 23 ? 0.326 -7.776 0.119 1.00 0.00 23 LEU A O 9
ATOM 4266 N N . VAL A 1 24 ? 1.306 -6.228 -1.159 1.00 0.00 24 VAL A N 9
ATOM 4267 C CA . VAL A 1 24 ? 1.804 -7.140 -2.187 1.00 0.00 24 VAL A CA 9
ATOM 4268 C C . VAL A 1 24 ? 2.739 -8.186 -1.564 1.00 0.00 24 VAL A C 9
ATOM 4269 O O . VAL A 1 24 ? 2.629 -9.362 -1.908 1.00 0.00 24 VAL A O 9
ATOM 4282 N N . ALA A 1 25 ? 3.616 -7.824 -0.622 1.00 0.00 25 ALA A N 9
ATOM 4283 C CA . ALA A 1 25 ? 4.439 -8.813 0.061 1.00 0.00 25 ALA A CA 9
ATOM 4284 C C . ALA A 1 25 ? 3.564 -9.818 0.824 1.00 0.00 25 ALA A C 9
ATOM 4285 O O . ALA A 1 25 ? 3.776 -11.027 0.714 1.00 0.00 25 ALA A O 9
ATOM 4292 N N . ALA A 1 26 ? 2.552 -9.362 1.568 1.00 0.00 26 ALA A N 9
ATOM 4293 C CA . ALA A 1 26 ? 1.612 -10.261 2.229 1.00 0.00 26 ALA A CA 9
ATOM 4294 C C . ALA A 1 26 ? 0.834 -11.114 1.218 1.00 0.00 26 ALA A C 9
ATOM 4295 O O . ALA A 1 26 ? 0.564 -12.287 1.483 1.00 0.00 26 ALA A O 9
ATOM 4302 N N . ASN A 1 27 ? 0.505 -10.550 0.057 1.00 0.00 27 ASN A N 9
ATOM 4303 C CA . ASN A 1 27 ? -0.169 -11.221 -1.049 1.00 0.00 27 ASN A CA 9
ATOM 4304 C C . ASN A 1 27 ? 0.719 -12.278 -1.697 1.00 0.00 27 ASN A C 9
ATOM 4305 O O . ASN A 1 27 ? 0.201 -13.219 -2.300 1.00 0.00 27 ASN A O 9
ATOM 4316 N N . ALA A 1 28 ? 2.044 -12.170 -1.574 1.00 0.00 28 ALA A N 9
ATOM 4317 C CA . ALA A 1 28 ? 2.943 -13.207 -2.050 1.00 0.00 28 ALA A CA 9
ATOM 4318 C C . ALA A 1 28 ? 2.723 -14.464 -1.212 1.00 0.00 28 ALA A C 9
ATOM 4319 O O . ALA A 1 28 ? 2.591 -15.559 -1.765 1.00 0.00 28 ALA A O 9
ATOM 4326 N N . LYS A 1 29 ? 2.629 -14.310 0.115 1.00 0.00 29 LYS A N 9
ATOM 4327 C CA . LYS A 1 29 ? 2.319 -15.421 0.998 1.00 0.00 29 LYS A CA 9
ATOM 4328 C C . LYS A 1 29 ? 0.921 -15.927 0.669 1.00 0.00 29 LYS A C 9
ATOM 4329 O O . LYS A 1 29 ? 0.745 -17.114 0.432 1.00 0.00 29 LYS A O 9
ATOM 4348 N N . ALA A 1 30 ? -0.060 -15.022 0.639 1.00 0.00 30 ALA A N 9
ATOM 4349 C CA . ALA A 1 30 ? -1.463 -15.332 0.426 1.00 0.00 30 ALA A CA 9
ATOM 4350 C C . ALA A 1 30 ? -1.682 -16.187 -0.824 1.00 0.00 30 ALA A C 9
ATOM 4351 O O . ALA A 1 30 ? -2.461 -17.134 -0.780 1.00 0.00 30 ALA A O 9
ATOM 4358 N N . ALA A 1 31 ? -0.991 -15.887 -1.926 1.00 0.00 31 ALA A N 9
ATOM 4359 C CA . ALA A 1 31 ? -1.078 -16.690 -3.136 1.00 0.00 31 ALA A CA 9
ATOM 4360 C C . ALA A 1 31 ? -0.540 -18.096 -2.910 1.00 0.00 31 ALA A C 9
ATOM 4361 O O . ALA A 1 31 ? -1.200 -19.059 -3.286 1.00 0.00 31 ALA A O 9
ATOM 4368 N N . ALA A 1 32 ? 0.636 -18.240 -2.296 1.00 0.00 32 ALA A N 9
ATOM 4369 C CA . ALA A 1 32 ? 1.203 -19.538 -1.994 1.00 0.00 32 ALA A CA 9
ATOM 4370 C C . ALA A 1 32 ? 0.280 -20.354 -1.088 1.00 0.00 32 ALA A C 9
ATOM 4371 O O . ALA A 1 32 ? 0.069 -21.545 -1.319 1.00 0.00 32 ALA A O 9
ATOM 4378 N N . GLU A 1 33 ? -0.280 -19.703 -0.075 1.00 0.00 33 GLU A N 9
ATOM 4379 C CA . GLU A 1 33 ? -1.240 -20.236 0.864 1.00 0.00 33 GLU A CA 9
ATOM 4380 C C . GLU A 1 33 ? -2.497 -20.696 0.119 1.00 0.00 33 GLU A C 9
ATOM 4381 O O . GLU A 1 33 ? -2.996 -21.793 0.366 1.00 0.00 33 GLU A O 9
ATOM 4393 N N . ALA A 1 34 ? -3.023 -19.890 -0.804 1.00 0.00 34 ALA A N 9
ATOM 4394 C CA . ALA A 1 34 ? -4.184 -20.235 -1.611 1.00 0.00 34 ALA A CA 9
ATOM 4395 C C . ALA A 1 34 ? -3.881 -21.431 -2.514 1.00 0.00 34 ALA A C 9
ATOM 4396 O O . ALA A 1 34 ? -4.667 -22.383 -2.548 1.00 0.00 34 ALA A O 9
ATOM 4403 N N . VAL A 1 35 ? -2.749 -21.406 -3.220 1.00 0.00 35 VAL A N 9
ATOM 4404 C CA . VAL A 1 35 ? -2.319 -22.481 -4.103 1.00 0.00 35 VAL A CA 9
ATOM 4405 C C . VAL A 1 35 ? -2.217 -23.780 -3.301 1.00 0.00 35 VAL A C 9
ATOM 4406 O O . VAL A 1 35 ? -2.735 -24.800 -3.759 1.00 0.00 35 VAL A O 9
ATOM 4419 N N . ALA A 1 36 ? -1.648 -23.739 -2.093 1.00 0.00 36 ALA A N 9
ATOM 4420 C CA . ALA A 1 36 ? -1.502 -24.900 -1.221 1.00 0.00 36 ALA A CA 9
ATOM 4421 C C . ALA A 1 36 ? -2.857 -25.533 -0.880 1.00 0.00 36 ALA A C 9
ATOM 4422 O O . ALA A 1 36 ? -2.979 -26.754 -0.903 1.00 0.00 36 ALA A O 9
ATOM 4429 N N . ARG A 1 37 ? -3.894 -24.733 -0.598 1.00 0.00 37 ARG A N 9
ATOM 4430 C CA . ARG A 1 37 ? -5.243 -25.268 -0.357 1.00 0.00 37 ARG A CA 9
ATOM 4431 C C . ARG A 1 37 ? -5.965 -25.649 -1.654 1.00 0.00 37 ARG A C 9
ATOM 4432 O O . ARG A 1 37 ? -7.120 -26.066 -1.602 1.00 0.00 37 ARG A O 9
ATOM 4456 N N . ASP A 1 1 ? -6.049 23.408 3.012 1.00 0.00 1 ASP A N 10
ATOM 4457 C CA . ASP A 1 1 ? -6.762 23.776 1.784 1.00 0.00 1 ASP A CA 10
ATOM 4458 C C . ASP A 1 1 ? -6.141 23.106 0.598 1.00 0.00 1 ASP A C 10
ATOM 4459 O O . ASP A 1 1 ? -5.147 22.449 0.804 1.00 0.00 1 ASP A O 10
ATOM 4470 N N . VAL A 1 2 ? -6.661 23.231 -0.624 1.00 0.00 2 VAL A N 10
ATOM 4471 C CA . VAL A 1 2 ? -6.165 22.405 -1.724 1.00 0.00 2 VAL A CA 10
ATOM 4472 C C . VAL A 1 2 ? -4.649 22.522 -1.889 1.00 0.00 2 VAL A C 10
ATOM 4473 O O . VAL A 1 2 ? -4.004 21.534 -2.205 1.00 0.00 2 VAL A O 10
ATOM 4486 N N . ALA A 1 3 ? -4.052 23.668 -1.590 1.00 0.00 3 ALA A N 10
ATOM 4487 C CA . ALA A 1 3 ? -2.606 23.796 -1.600 1.00 0.00 3 ALA A CA 10
ATOM 4488 C C . ALA A 1 3 ? -1.926 22.880 -0.577 1.00 0.00 3 ALA A C 10
ATOM 4489 O O . ALA A 1 3 ? -0.960 22.196 -0.933 1.00 0.00 3 ALA A O 10
ATOM 4496 N N . SER A 1 4 ? -2.383 22.866 0.677 1.00 0.00 4 SER A N 10
ATOM 4497 C CA . SER A 1 4 ? -1.848 21.911 1.655 1.00 0.00 4 SER A CA 10
ATOM 4498 C C . SER A 1 4 ? -2.362 20.490 1.394 1.00 0.00 4 SER A C 10
ATOM 4499 O O . SER A 1 4 ? -1.589 19.539 1.401 1.00 0.00 4 SER A O 10
ATOM 4507 N N . ASP A 1 5 ? -3.668 20.312 1.204 1.00 0.00 5 ASP A N 10
ATOM 4508 C CA . ASP A 1 5 ? -4.335 19.030 1.059 1.00 0.00 5 ASP A CA 10
ATOM 4509 C C . ASP A 1 5 ? -3.850 18.275 -0.176 1.00 0.00 5 ASP A C 10
ATOM 4510 O O . ASP A 1 5 ? -3.696 17.063 -0.100 1.00 0.00 5 ASP A O 10
ATOM 4519 N N . ALA A 1 6 ? -3.527 18.948 -1.286 1.00 0.00 6 ALA A N 10
ATOM 4520 C CA . ALA A 1 6 ? -2.938 18.304 -2.460 1.00 0.00 6 ALA A CA 10
ATOM 4521 C C . ALA A 1 6 ? -1.537 17.777 -2.142 1.00 0.00 6 ALA A C 10
ATOM 4522 O O . ALA A 1 6 ? -1.174 16.695 -2.610 1.00 0.00 6 ALA A O 10
ATOM 4529 N N . LYS A 1 7 ? -0.754 18.532 -1.361 1.00 0.00 7 LYS A N 10
ATOM 4530 C CA . LYS A 1 7 ? 0.566 18.121 -0.888 1.00 0.00 7 LYS A CA 10
ATOM 4531 C C . LYS A 1 7 ? 0.416 16.868 -0.041 1.00 0.00 7 LYS A C 10
ATOM 4532 O O . LYS A 1 7 ? 1.010 15.838 -0.337 1.00 0.00 7 LYS A O 10
ATOM 4551 N N . ALA A 1 8 ? -0.411 16.964 0.996 1.00 0.00 8 ALA A N 10
ATOM 4552 C CA . ALA A 1 8 ? -0.684 15.898 1.938 1.00 0.00 8 ALA A CA 10
ATOM 4553 C C . ALA A 1 8 ? -1.264 14.672 1.238 1.00 0.00 8 ALA A C 10
ATOM 4554 O O . ALA A 1 8 ? -0.992 13.556 1.669 1.00 0.00 8 ALA A O 10
ATOM 4561 N N . ALA A 1 9 ? -2.074 14.836 0.191 1.00 0.00 9 ALA A N 10
ATOM 4562 C CA . ALA A 1 9 ? -2.587 13.759 -0.614 1.00 0.00 9 ALA A CA 10
ATOM 4563 C C . ALA A 1 9 ? -1.441 13.053 -1.329 1.00 0.00 9 ALA A C 10
ATOM 4564 O O . ALA A 1 9 ? -1.359 11.833 -1.270 1.00 0.00 9 ALA A O 10
ATOM 4571 N N . ALA A 1 10 ? -0.557 13.803 -1.995 1.00 0.00 10 ALA A N 10
ATOM 4572 C CA . ALA A 1 10 ? 0.592 13.237 -2.691 1.00 0.00 10 ALA A CA 10
ATOM 4573 C C . ALA A 1 10 ? 1.518 12.511 -1.718 1.00 0.00 10 ALA A C 10
ATOM 4574 O O . ALA A 1 10 ? 2.003 11.424 -2.016 1.00 0.00 10 ALA A O 10
ATOM 4581 N N . GLU A 1 11 ? 1.757 13.103 -0.553 1.00 0.00 11 GLU A N 10
ATOM 4582 C CA . GLU A 1 11 ? 2.566 12.551 0.509 1.00 0.00 11 GLU A CA 10
ATOM 4583 C C . GLU A 1 11 ? 1.920 11.290 1.088 1.00 0.00 11 GLU A C 10
ATOM 4584 O O . GLU A 1 11 ? 2.611 10.297 1.312 1.00 0.00 11 GLU A O 10
ATOM 4596 N N . LEU A 1 12 ? 0.597 11.279 1.258 1.00 0.00 12 LEU A N 10
ATOM 4597 C CA . LEU A 1 12 ? -0.136 10.100 1.672 1.00 0.00 12 LEU A CA 10
ATOM 4598 C C . LEU A 1 12 ? -0.013 9.008 0.617 1.00 0.00 12 LEU A C 10
ATOM 4599 O O . LEU A 1 12 ? 0.228 7.862 0.967 1.00 0.00 12 LEU A O 10
ATOM 4615 N N . VAL A 1 13 ? -0.165 9.340 -0.664 1.00 0.00 13 VAL A N 10
ATOM 4616 C CA . VAL A 1 13 ? 0.020 8.424 -1.775 1.00 0.00 13 VAL A CA 10
ATOM 4617 C C . VAL A 1 13 ? 1.445 7.864 -1.774 1.00 0.00 13 VAL A C 10
ATOM 4618 O O . VAL A 1 13 ? 1.609 6.661 -1.960 1.00 0.00 13 VAL A O 10
ATOM 4631 N N . ALA A 1 14 ? 2.469 8.683 -1.520 1.00 0.00 14 ALA A N 10
ATOM 4632 C CA . ALA A 1 14 ? 3.841 8.216 -1.404 1.00 0.00 14 ALA A CA 10
ATOM 4633 C C . ALA A 1 14 ? 3.946 7.197 -0.264 1.00 0.00 14 ALA A C 10
ATOM 4634 O O . ALA A 1 14 ? 4.458 6.096 -0.477 1.00 0.00 14 ALA A O 10
ATOM 4641 N N . ALA A 1 15 ? 3.426 7.520 0.924 1.00 0.00 15 ALA A N 10
ATOM 4642 C CA . ALA A 1 15 ? 3.411 6.599 2.052 1.00 0.00 15 ALA A CA 10
ATOM 4643 C C . ALA A 1 15 ? 2.657 5.306 1.702 1.00 0.00 15 ALA A C 10
ATOM 4644 O O . ALA A 1 15 ? 3.128 4.203 1.989 1.00 0.00 15 ALA A O 10
ATOM 4651 N N . ASN A 1 16 ? 1.499 5.446 1.058 1.00 0.00 16 ASN A N 10
ATOM 4652 C CA . ASN A 1 16 ? 0.603 4.384 0.620 1.00 0.00 16 ASN A CA 10
ATOM 4653 C C . ASN A 1 16 ? 1.249 3.506 -0.438 1.00 0.00 16 ASN A C 10
ATOM 4654 O O . ASN A 1 16 ? 0.948 2.320 -0.478 1.00 0.00 16 ASN A O 10
ATOM 4665 N N . ALA A 1 17 ? 2.155 4.025 -1.268 1.00 0.00 17 ALA A N 10
ATOM 4666 C CA . ALA A 1 17 ? 2.874 3.231 -2.256 1.00 0.00 17 ALA A CA 10
ATOM 4667 C C . ALA A 1 17 ? 3.698 2.133 -1.573 1.00 0.00 17 ALA A C 10
ATOM 4668 O O . ALA A 1 17 ? 3.859 1.044 -2.131 1.00 0.00 17 ALA A O 10
ATOM 4675 N N . LYS A 1 18 ? 4.210 2.407 -0.368 1.00 0.00 18 LYS A N 10
ATOM 4676 C CA . LYS A 1 18 ? 4.908 1.438 0.469 1.00 0.00 18 LYS A CA 10
ATOM 4677 C C . LYS A 1 18 ? 3.911 0.404 0.956 1.00 0.00 18 LYS A C 10
ATOM 4678 O O . LYS A 1 18 ? 4.111 -0.786 0.747 1.00 0.00 18 LYS A O 10
ATOM 4697 N N . ALA A 1 19 ? 2.823 0.859 1.579 1.00 0.00 19 ALA A N 10
ATOM 4698 C CA . ALA A 1 19 ? 1.749 0.018 2.066 1.00 0.00 19 ALA A CA 10
ATOM 4699 C C . ALA A 1 19 ? 1.192 -0.904 0.968 1.00 0.00 19 ALA A C 10
ATOM 4700 O O . ALA A 1 19 ? 0.849 -2.054 1.241 1.00 0.00 19 ALA A O 10
ATOM 4707 N N . ALA A 1 20 ? 1.104 -0.418 -0.271 1.00 0.00 20 ALA A N 10
ATOM 4708 C CA . ALA A 1 20 ? 0.674 -1.172 -1.435 1.00 0.00 20 ALA A CA 10
ATOM 4709 C C . ALA A 1 20 ? 1.688 -2.268 -1.763 1.00 0.00 20 ALA A C 10
ATOM 4710 O O . ALA A 1 20 ? 1.289 -3.403 -2.021 1.00 0.00 20 ALA A O 10
ATOM 4717 N N . ALA A 1 21 ? 2.987 -1.954 -1.745 1.00 0.00 21 ALA A N 10
ATOM 4718 C CA . ALA A 1 21 ? 4.039 -2.937 -1.971 1.00 0.00 21 ALA A CA 10
ATOM 4719 C C . ALA A 1 21 ? 4.067 -3.991 -0.866 1.00 0.00 21 ALA A C 10
ATOM 4720 O O . ALA A 1 21 ? 4.337 -5.169 -1.114 1.00 0.00 21 ALA A O 10
ATOM 4727 N N . GLU A 1 22 ? 3.811 -3.577 0.368 1.00 0.00 22 GLU A N 10
ATOM 4728 C CA . GLU A 1 22 ? 3.665 -4.438 1.518 1.00 0.00 22 GLU A CA 10
ATOM 4729 C C . GLU A 1 22 ? 2.488 -5.384 1.281 1.00 0.00 22 GLU A C 10
ATOM 4730 O O . GLU A 1 22 ? 2.618 -6.588 1.506 1.00 0.00 22 GLU A O 10
ATOM 4742 N N . LEU A 1 23 ? 1.368 -4.871 0.765 1.00 0.00 23 LEU A N 10
ATOM 4743 C CA . LEU A 1 23 ? 0.220 -5.675 0.392 1.00 0.00 23 LEU A CA 10
ATOM 4744 C C . LEU A 1 23 ? 0.556 -6.657 -0.732 1.00 0.00 23 LEU A C 10
ATOM 4745 O O . LEU A 1 23 ? 0.135 -7.797 -0.647 1.00 0.00 23 LEU A O 10
ATOM 4761 N N . VAL A 1 24 ? 1.347 -6.290 -1.742 1.00 0.00 24 VAL A N 10
ATOM 4762 C CA . VAL A 1 24 ? 1.815 -7.215 -2.785 1.00 0.00 24 VAL A CA 10
ATOM 4763 C C . VAL A 1 24 ? 2.623 -8.365 -2.161 1.00 0.00 24 VAL A C 10
ATOM 4764 O O . VAL A 1 24 ? 2.490 -9.508 -2.608 1.00 0.00 24 VAL A O 10
ATOM 4777 N N . ALA A 1 25 ? 3.427 -8.110 -1.126 1.00 0.00 25 ALA A N 10
ATOM 4778 C CA . ALA A 1 25 ? 4.142 -9.156 -0.420 1.00 0.00 25 ALA A CA 10
ATOM 4779 C C . ALA A 1 25 ? 3.169 -10.053 0.352 1.00 0.00 25 ALA A C 10
ATOM 4780 O O . ALA A 1 25 ? 3.240 -11.278 0.259 1.00 0.00 25 ALA A O 10
ATOM 4787 N N . ALA A 1 26 ? 2.222 -9.453 1.079 1.00 0.00 26 ALA A N 10
ATOM 4788 C CA . ALA A 1 26 ? 1.189 -10.191 1.792 1.00 0.00 26 ALA A CA 10
ATOM 4789 C C . ALA A 1 26 ? 0.361 -11.042 0.828 1.00 0.00 26 ALA A C 10
ATOM 4790 O O . ALA A 1 26 ? 0.015 -12.179 1.143 1.00 0.00 26 ALA A O 10
ATOM 4797 N N . ASN A 1 27 ? 0.080 -10.502 -0.353 1.00 0.00 27 ASN A N 10
ATOM 4798 C CA . ASN A 1 27 ? -0.578 -11.143 -1.475 1.00 0.00 27 ASN A CA 10
ATOM 4799 C C . ASN A 1 27 ? 0.225 -12.321 -1.991 1.00 0.00 27 ASN A C 10
ATOM 4800 O O . ASN A 1 27 ? -0.389 -13.302 -2.394 1.00 0.00 27 ASN A O 10
ATOM 4811 N N . ALA A 1 28 ? 1.560 -12.260 -1.992 1.00 0.00 28 ALA A N 10
ATOM 4812 C CA . ALA A 1 28 ? 2.396 -13.381 -2.398 1.00 0.00 28 ALA A CA 10
ATOM 4813 C C . ALA A 1 28 ? 2.274 -14.527 -1.392 1.00 0.00 28 ALA A C 10
ATOM 4814 O O . ALA A 1 28 ? 2.110 -15.677 -1.803 1.00 0.00 28 ALA A O 10
ATOM 4821 N N . LYS A 1 29 ? 2.316 -14.232 -0.087 1.00 0.00 29 LYS A N 10
ATOM 4822 C CA . LYS A 1 29 ? 2.081 -15.232 0.954 1.00 0.00 29 LYS A CA 10
ATOM 4823 C C . LYS A 1 29 ? 0.705 -15.846 0.752 1.00 0.00 29 LYS A C 10
ATOM 4824 O O . LYS A 1 29 ? 0.556 -17.051 0.576 1.00 0.00 29 LYS A O 10
ATOM 4843 N N . ALA A 1 30 ? -0.299 -14.978 0.722 1.00 0.00 30 ALA A N 10
ATOM 4844 C CA . ALA A 1 30 ? -1.682 -15.333 0.536 1.00 0.00 30 ALA A CA 10
ATOM 4845 C C . ALA A 1 30 ? -1.928 -16.101 -0.773 1.00 0.00 30 ALA A C 10
ATOM 4846 O O . ALA A 1 30 ? -2.853 -16.906 -0.822 1.00 0.00 30 ALA A O 10
ATOM 4853 N N . ALA A 1 31 ? -1.130 -15.887 -1.825 1.00 0.00 31 ALA A N 10
ATOM 4854 C CA . ALA A 1 31 ? -1.210 -16.623 -3.083 1.00 0.00 31 ALA A CA 10
ATOM 4855 C C . ALA A 1 31 ? -0.653 -18.035 -2.912 1.00 0.00 31 ALA A C 10
ATOM 4856 O O . ALA A 1 31 ? -1.238 -18.980 -3.431 1.00 0.00 31 ALA A O 10
ATOM 4863 N N . ALA A 1 32 ? 0.461 -18.202 -2.191 1.00 0.00 32 ALA A N 10
ATOM 4864 C CA . ALA A 1 32 ? 0.992 -19.510 -1.868 1.00 0.00 32 ALA A CA 10
ATOM 4865 C C . ALA A 1 32 ? -0.049 -20.294 -1.060 1.00 0.00 32 ALA A C 10
ATOM 4866 O O . ALA A 1 32 ? -0.333 -21.454 -1.366 1.00 0.00 32 ALA A O 10
ATOM 4873 N N . GLU A 1 33 ? -0.660 -19.640 -0.073 1.00 0.00 33 GLU A N 10
ATOM 4874 C CA . GLU A 1 33 ? -1.744 -20.169 0.726 1.00 0.00 33 GLU A CA 10
ATOM 4875 C C . GLU A 1 33 ? -2.947 -20.501 -0.171 1.00 0.00 33 GLU A C 10
ATOM 4876 O O . GLU A 1 33 ? -3.534 -21.572 -0.028 1.00 0.00 33 GLU A O 10
ATOM 4888 N N . ALA A 1 34 ? -3.278 -19.649 -1.150 1.00 0.00 34 ALA A N 10
ATOM 4889 C CA . ALA A 1 34 ? -4.360 -19.882 -2.102 1.00 0.00 34 ALA A CA 10
ATOM 4890 C C . ALA A 1 34 ? -4.095 -21.109 -2.976 1.00 0.00 34 ALA A C 10
ATOM 4891 O O . ALA A 1 34 ? -5.043 -21.824 -3.313 1.00 0.00 34 ALA A O 10
ATOM 4898 N N . VAL A 1 35 ? -2.840 -21.344 -3.362 1.00 0.00 35 VAL A N 10
ATOM 4899 C CA . VAL A 1 35 ? -2.403 -22.511 -4.119 1.00 0.00 35 VAL A CA 10
ATOM 4900 C C . VAL A 1 35 ? -2.604 -23.770 -3.278 1.00 0.00 35 VAL A C 10
ATOM 4901 O O . VAL A 1 35 ? -3.205 -24.726 -3.771 1.00 0.00 35 VAL A O 10
ATOM 4914 N N . ALA A 1 36 ? -2.185 -23.756 -2.009 1.00 0.00 36 ALA A N 10
ATOM 4915 C CA . ALA A 1 36 ? -2.431 -24.860 -1.081 1.00 0.00 36 ALA A CA 10
ATOM 4916 C C . ALA A 1 36 ? -3.939 -25.098 -0.931 1.00 0.00 36 ALA A C 10
ATOM 4917 O O . ALA A 1 36 ? -4.413 -26.233 -0.958 1.00 0.00 36 ALA A O 10
ATOM 4924 N N . ARG A 1 37 ? -4.718 -24.021 -0.822 1.00 0.00 37 ARG A N 10
ATOM 4925 C CA . ARG A 1 37 ? -6.179 -24.032 -0.799 1.00 0.00 37 ARG A CA 10
ATOM 4926 C C . ARG A 1 37 ? -6.797 -24.351 -2.172 1.00 0.00 37 ARG A C 10
ATOM 4927 O O . ARG A 1 37 ? -8.017 -24.243 -2.321 1.00 0.00 37 ARG A O 10
ATOM 4951 N N . ASP A 1 1 ? -3.934 24.833 2.731 1.00 0.00 1 ASP A N 11
ATOM 4952 C CA . ASP A 1 1 ? -4.443 25.474 1.510 1.00 0.00 1 ASP A CA 11
ATOM 4953 C C . ASP A 1 1 ? -4.044 24.683 0.298 1.00 0.00 1 ASP A C 11
ATOM 4954 O O . ASP A 1 1 ? -3.295 23.748 0.480 1.00 0.00 1 ASP A O 11
ATOM 4965 N N . VAL A 1 2 ? -4.485 25.008 -0.920 1.00 0.00 2 VAL A N 11
ATOM 4966 C CA . VAL A 1 2 ? -4.295 24.115 -2.069 1.00 0.00 2 VAL A CA 11
ATOM 4967 C C . VAL A 1 2 ? -2.852 23.632 -2.191 1.00 0.00 2 VAL A C 11
ATOM 4968 O O . VAL A 1 2 ? -2.653 22.458 -2.473 1.00 0.00 2 VAL A O 11
ATOM 4981 N N . ALA A 1 3 ? -1.868 24.478 -1.902 1.00 0.00 3 ALA A N 11
ATOM 4982 C CA . ALA A 1 3 ? -0.468 24.086 -1.857 1.00 0.00 3 ALA A CA 11
ATOM 4983 C C . ALA A 1 3 ? -0.210 23.017 -0.783 1.00 0.00 3 ALA A C 11
ATOM 4984 O O . ALA A 1 3 ? 0.253 21.918 -1.098 1.00 0.00 3 ALA A O 11
ATOM 4991 N N . SER A 1 4 ? -0.488 23.312 0.485 1.00 0.00 4 SER A N 11
ATOM 4992 C CA . SER A 1 4 ? -0.291 22.342 1.571 1.00 0.00 4 SER A CA 11
ATOM 4993 C C . SER A 1 4 ? -1.219 21.124 1.441 1.00 0.00 4 SER A C 11
ATOM 4994 O O . SER A 1 4 ? -0.776 19.991 1.618 1.00 0.00 4 SER A O 11
ATOM 5002 N N . ASP A 1 5 ? -2.499 21.319 1.130 1.00 0.00 5 ASP A N 11
ATOM 5003 C CA . ASP A 1 5 ? -3.499 20.292 0.848 1.00 0.00 5 ASP A CA 11
ATOM 5004 C C . ASP A 1 5 ? -3.060 19.405 -0.318 1.00 0.00 5 ASP A C 11
ATOM 5005 O O . ASP A 1 5 ? -3.335 18.203 -0.300 1.00 0.00 5 ASP A O 11
ATOM 5014 N N . ALA A 1 6 ? -2.357 19.956 -1.317 1.00 0.00 6 ALA A N 11
ATOM 5015 C CA . ALA A 1 6 ? -1.805 19.180 -2.421 1.00 0.00 6 ALA A CA 11
ATOM 5016 C C . ALA A 1 6 ? -0.717 18.259 -1.872 1.00 0.00 6 ALA A C 11
ATOM 5017 O O . ALA A 1 6 ? -0.632 17.091 -2.256 1.00 0.00 6 ALA A O 11
ATOM 5024 N N . LYS A 1 7 ? 0.144 18.780 -0.987 1.00 0.00 7 LYS A N 11
ATOM 5025 C CA . LYS A 1 7 ? 1.228 17.985 -0.423 1.00 0.00 7 LYS A CA 11
ATOM 5026 C C . LYS A 1 7 ? 0.625 16.848 0.373 1.00 0.00 7 LYS A C 11
ATOM 5027 O O . LYS A 1 7 ? 0.999 15.710 0.154 1.00 0.00 7 LYS A O 11
ATOM 5046 N N . ALA A 1 8 ? -0.309 17.153 1.270 1.00 0.00 8 ALA A N 11
ATOM 5047 C CA . ALA A 1 8 ? -0.983 16.162 2.101 1.00 0.00 8 ALA A CA 11
ATOM 5048 C C . ALA A 1 8 ? -1.614 15.065 1.240 1.00 0.00 8 ALA A C 11
ATOM 5049 O O . ALA A 1 8 ? -1.471 13.887 1.557 1.00 0.00 8 ALA A O 11
ATOM 5056 N N . ALA A 1 9 ? -2.260 15.418 0.124 1.00 0.00 9 ALA A N 11
ATOM 5057 C CA . ALA A 1 9 ? -2.783 14.445 -0.809 1.00 0.00 9 ALA A CA 11
ATOM 5058 C C . ALA A 1 9 ? -1.674 13.546 -1.378 1.00 0.00 9 ALA A C 11
ATOM 5059 O O . ALA A 1 9 ? -1.893 12.353 -1.595 1.00 0.00 9 ALA A O 11
ATOM 5066 N N . ALA A 1 10 ? -0.492 14.094 -1.661 1.00 0.00 10 ALA A N 11
ATOM 5067 C CA . ALA A 1 10 ? 0.652 13.336 -2.152 1.00 0.00 10 ALA A CA 11
ATOM 5068 C C . ALA A 1 10 ? 1.291 12.490 -1.041 1.00 0.00 10 ALA A C 11
ATOM 5069 O O . ALA A 1 10 ? 1.723 11.373 -1.313 1.00 0.00 10 ALA A O 11
ATOM 5076 N N . GLU A 1 11 ? 1.347 12.980 0.199 1.00 0.00 11 GLU A N 11
ATOM 5077 C CA . GLU A 1 11 ? 1.806 12.287 1.392 1.00 0.00 11 GLU A CA 11
ATOM 5078 C C . GLU A 1 11 ? 0.893 11.091 1.693 1.00 0.00 11 GLU A C 11
ATOM 5079 O O . GLU A 1 11 ? 1.349 10.028 2.121 1.00 0.00 11 GLU A O 11
ATOM 5091 N N . LEU A 1 12 ? -0.412 11.250 1.471 1.00 0.00 12 LEU A N 11
ATOM 5092 C CA . LEU A 1 12 ? -1.404 10.204 1.572 1.00 0.00 12 LEU A CA 11
ATOM 5093 C C . LEU A 1 12 ? -1.094 9.120 0.549 1.00 0.00 12 LEU A C 11
ATOM 5094 O O . LEU A 1 12 ? -0.922 7.964 0.924 1.00 0.00 12 LEU A O 11
ATOM 5110 N N . VAL A 1 13 ? -0.981 9.471 -0.731 1.00 0.00 13 VAL A N 11
ATOM 5111 C CA . VAL A 1 13 ? -0.652 8.516 -1.777 1.00 0.00 13 VAL A CA 11
ATOM 5112 C C . VAL A 1 13 ? 0.725 7.875 -1.548 1.00 0.00 13 VAL A C 11
ATOM 5113 O O . VAL A 1 13 ? 0.883 6.700 -1.868 1.00 0.00 13 VAL A O 11
ATOM 5126 N N . ALA A 1 14 ? 1.697 8.587 -0.969 1.00 0.00 14 ALA A N 11
ATOM 5127 C CA . ALA A 1 14 ? 3.001 8.033 -0.615 1.00 0.00 14 ALA A CA 11
ATOM 5128 C C . ALA A 1 14 ? 2.856 6.904 0.407 1.00 0.00 14 ALA A C 11
ATOM 5129 O O . ALA A 1 14 ? 3.376 5.804 0.184 1.00 0.00 14 ALA A O 11
ATOM 5136 N N . ALA A 1 15 ? 2.132 7.149 1.505 1.00 0.00 15 ALA A N 11
ATOM 5137 C CA . ALA A 1 15 ? 1.865 6.126 2.503 1.00 0.00 15 ALA A CA 11
ATOM 5138 C C . ALA A 1 15 ? 1.120 4.960 1.861 1.00 0.00 15 ALA A C 11
ATOM 5139 O O . ALA A 1 15 ? 1.454 3.796 2.065 1.00 0.00 15 ALA A O 11
ATOM 5146 N N . ASN A 1 16 ? 0.114 5.287 1.056 1.00 0.00 16 ASN A N 11
ATOM 5147 C CA . ASN A 1 16 ? -0.786 4.341 0.420 1.00 0.00 16 ASN A CA 11
ATOM 5148 C C . ASN A 1 16 ? -0.057 3.476 -0.598 1.00 0.00 16 ASN A C 11
ATOM 5149 O O . ASN A 1 16 ? -0.408 2.311 -0.750 1.00 0.00 16 ASN A O 11
ATOM 5160 N N . ALA A 1 17 ? 0.968 4.004 -1.271 1.00 0.00 17 ALA A N 11
ATOM 5161 C CA . ALA A 1 17 ? 1.817 3.236 -2.168 1.00 0.00 17 ALA A CA 11
ATOM 5162 C C . ALA A 1 17 ? 2.522 2.143 -1.369 1.00 0.00 17 ALA A C 11
ATOM 5163 O O . ALA A 1 17 ? 2.580 0.995 -1.813 1.00 0.00 17 ALA A O 11
ATOM 5170 N N . LYS A 1 18 ? 3.030 2.485 -0.176 1.00 0.00 18 LYS A N 11
ATOM 5171 C CA . LYS A 1 18 ? 3.613 1.490 0.709 1.00 0.00 18 LYS A CA 11
ATOM 5172 C C . LYS A 1 18 ? 2.550 0.480 1.084 1.00 0.00 18 LYS A C 11
ATOM 5173 O O . LYS A 1 18 ? 2.762 -0.701 0.835 1.00 0.00 18 LYS A O 11
ATOM 5192 N N . ALA A 1 19 ? 1.442 0.950 1.650 1.00 0.00 19 ALA A N 11
ATOM 5193 C CA . ALA A 1 19 ? 0.355 0.154 2.184 1.00 0.00 19 ALA A CA 11
ATOM 5194 C C . ALA A 1 19 ? -0.181 -0.861 1.176 1.00 0.00 19 ALA A C 11
ATOM 5195 O O . ALA A 1 19 ? -0.356 -2.029 1.523 1.00 0.00 19 ALA A O 11
ATOM 5202 N N . ALA A 1 20 ? -0.420 -0.433 -0.064 1.00 0.00 20 ALA A N 11
ATOM 5203 C CA . ALA A 1 20 ? -0.869 -1.296 -1.142 1.00 0.00 20 ALA A CA 11
ATOM 5204 C C . ALA A 1 20 ? 0.176 -2.382 -1.396 1.00 0.00 20 ALA A C 11
ATOM 5205 O O . ALA A 1 20 ? -0.159 -3.563 -1.437 1.00 0.00 20 ALA A O 11
ATOM 5212 N N . ALA A 1 21 ? 1.451 -2.007 -1.520 1.00 0.00 21 ALA A N 11
ATOM 5213 C CA . ALA A 1 21 ? 2.525 -2.968 -1.725 1.00 0.00 21 ALA A CA 11
ATOM 5214 C C . ALA A 1 21 ? 2.759 -3.868 -0.508 1.00 0.00 21 ALA A C 11
ATOM 5215 O O . ALA A 1 21 ? 3.284 -4.968 -0.648 1.00 0.00 21 ALA A O 11
ATOM 5222 N N . GLU A 1 22 ? 2.420 -3.426 0.698 1.00 0.00 22 GLU A N 11
ATOM 5223 C CA . GLU A 1 22 ? 2.473 -4.183 1.933 1.00 0.00 22 GLU A CA 11
ATOM 5224 C C . GLU A 1 22 ? 1.391 -5.262 1.926 1.00 0.00 22 GLU A C 11
ATOM 5225 O O . GLU A 1 22 ? 1.634 -6.400 2.342 1.00 0.00 22 GLU A O 11
ATOM 5237 N N . LEU A 1 23 ? 0.206 -4.908 1.430 1.00 0.00 23 LEU A N 11
ATOM 5238 C CA . LEU A 1 23 ? -0.924 -5.786 1.223 1.00 0.00 23 LEU A CA 11
ATOM 5239 C C . LEU A 1 23 ? -0.557 -6.835 0.175 1.00 0.00 23 LEU A C 11
ATOM 5240 O O . LEU A 1 23 ? -0.626 -8.031 0.444 1.00 0.00 23 LEU A O 11
ATOM 5256 N N . VAL A 1 24 ? -0.098 -6.400 -0.999 1.00 0.00 24 VAL A N 11
ATOM 5257 C CA . VAL A 1 24 ? 0.380 -7.254 -2.086 1.00 0.00 24 VAL A CA 11
ATOM 5258 C C . VAL A 1 24 ? 1.548 -8.143 -1.628 1.00 0.00 24 VAL A C 11
ATOM 5259 O O . VAL A 1 24 ? 1.638 -9.282 -2.085 1.00 0.00 24 VAL A O 11
ATOM 5272 N N . ALA A 1 25 ? 2.418 -7.682 -0.725 1.00 0.00 25 ALA A N 11
ATOM 5273 C CA . ALA A 1 25 ? 3.504 -8.481 -0.173 1.00 0.00 25 ALA A CA 11
ATOM 5274 C C . ALA A 1 25 ? 2.980 -9.620 0.704 1.00 0.00 25 ALA A C 11
ATOM 5275 O O . ALA A 1 25 ? 3.425 -10.762 0.571 1.00 0.00 25 ALA A O 11
ATOM 5282 N N . ALA A 1 26 ? 2.025 -9.348 1.595 1.00 0.00 26 ALA A N 11
ATOM 5283 C CA . ALA A 1 26 ? 1.393 -10.406 2.366 1.00 0.00 26 ALA A CA 11
ATOM 5284 C C . ALA A 1 26 ? 0.613 -11.334 1.429 1.00 0.00 26 ALA A C 11
ATOM 5285 O O . ALA A 1 26 ? 0.636 -12.553 1.589 1.00 0.00 26 ALA A O 11
ATOM 5292 N N . ASN A 1 27 ? -0.023 -10.775 0.399 1.00 0.00 27 ASN A N 11
ATOM 5293 C CA . ASN A 1 27 ? -0.694 -11.545 -0.640 1.00 0.00 27 ASN A CA 11
ATOM 5294 C C . ASN A 1 27 ? 0.304 -12.397 -1.422 1.00 0.00 27 ASN A C 11
ATOM 5295 O O . ASN A 1 27 ? -0.094 -13.419 -1.968 1.00 0.00 27 ASN A O 11
ATOM 5306 N N . ALA A 1 28 ? 1.586 -12.016 -1.494 1.00 0.00 28 ALA A N 11
ATOM 5307 C CA . ALA A 1 28 ? 2.599 -12.820 -2.159 1.00 0.00 28 ALA A CA 11
ATOM 5308 C C . ALA A 1 28 ? 2.763 -14.142 -1.414 1.00 0.00 28 ALA A C 11
ATOM 5309 O O . ALA A 1 28 ? 2.820 -15.195 -2.054 1.00 0.00 28 ALA A O 11
ATOM 5316 N N . LYS A 1 29 ? 2.796 -14.077 -0.076 1.00 0.00 29 LYS A N 11
ATOM 5317 C CA . LYS A 1 29 ? 2.814 -15.233 0.809 1.00 0.00 29 LYS A CA 11
ATOM 5318 C C . LYS A 1 29 ? 1.548 -16.031 0.544 1.00 0.00 29 LYS A C 11
ATOM 5319 O O . LYS A 1 29 ? 1.621 -17.212 0.214 1.00 0.00 29 LYS A O 11
ATOM 5338 N N . ALA A 1 30 ? 0.397 -15.359 0.648 1.00 0.00 30 ALA A N 11
ATOM 5339 C CA . ALA A 1 30 ? -0.914 -15.946 0.469 1.00 0.00 30 ALA A CA 11
ATOM 5340 C C . ALA A 1 30 ? -1.004 -16.746 -0.830 1.00 0.00 30 ALA A C 11
ATOM 5341 O O . ALA A 1 30 ? -1.497 -17.868 -0.810 1.00 0.00 30 ALA A O 11
ATOM 5348 N N . ALA A 1 31 ? -0.508 -16.195 -1.941 1.00 0.00 31 ALA A N 11
ATOM 5349 C CA . ALA A 1 31 ? -0.574 -16.810 -3.255 1.00 0.00 31 ALA A CA 11
ATOM 5350 C C . ALA A 1 31 ? 0.235 -18.103 -3.332 1.00 0.00 31 ALA A C 11
ATOM 5351 O O . ALA A 1 31 ? -0.154 -19.001 -4.080 1.00 0.00 31 ALA A O 11
ATOM 5358 N N . ALA A 1 32 ? 1.367 -18.211 -2.634 1.00 0.00 32 ALA A N 11
ATOM 5359 C CA . ALA A 1 32 ? 2.134 -19.427 -2.540 1.00 0.00 32 ALA A CA 11
ATOM 5360 C C . ALA A 1 32 ? 1.406 -20.424 -1.641 1.00 0.00 32 ALA A C 11
ATOM 5361 O O . ALA A 1 32 ? 1.184 -21.574 -2.023 1.00 0.00 32 ALA A O 11
ATOM 5368 N N . GLU A 1 33 ? 0.997 -19.965 -0.462 1.00 0.00 33 GLU A N 11
ATOM 5369 C CA . GLU A 1 33 ? 0.294 -20.729 0.549 1.00 0.00 33 GLU A CA 11
ATOM 5370 C C . GLU A 1 33 ? -0.989 -21.354 -0.005 1.00 0.00 33 GLU A C 11
ATOM 5371 O O . GLU A 1 33 ? -1.291 -22.510 0.301 1.00 0.00 33 GLU A O 11
ATOM 5383 N N . ALA A 1 34 ? -1.721 -20.618 -0.841 1.00 0.00 34 ALA A N 11
ATOM 5384 C CA . ALA A 1 34 ? -2.928 -21.073 -1.506 1.00 0.00 34 ALA A CA 11
ATOM 5385 C C . ALA A 1 34 ? -2.622 -22.256 -2.421 1.00 0.00 34 ALA A C 11
ATOM 5386 O O . ALA A 1 34 ? -3.381 -23.228 -2.417 1.00 0.00 34 ALA A O 11
ATOM 5393 N N . VAL A 1 35 ? -1.520 -22.198 -3.179 1.00 0.00 35 VAL A N 11
ATOM 5394 C CA . VAL A 1 35 ? -1.135 -23.296 -4.057 1.00 0.00 35 VAL A CA 11
ATOM 5395 C C . VAL A 1 35 ? -0.853 -24.537 -3.216 1.00 0.00 35 VAL A C 11
ATOM 5396 O O . VAL A 1 35 ? -1.384 -25.600 -3.539 1.00 0.00 35 VAL A O 11
ATOM 5409 N N . ALA A 1 36 ? -0.096 -24.393 -2.124 1.00 0.00 36 ALA A N 11
ATOM 5410 C CA . ALA A 1 36 ? 0.260 -25.492 -1.233 1.00 0.00 36 ALA A CA 11
ATOM 5411 C C . ALA A 1 36 ? -0.996 -26.156 -0.646 1.00 0.00 36 ALA A C 11
ATOM 5412 O O . ALA A 1 36 ? -1.147 -27.373 -0.724 1.00 0.00 36 ALA A O 11
ATOM 5419 N N . ARG A 1 37 ? -1.943 -25.376 -0.110 1.00 0.00 37 ARG A N 11
ATOM 5420 C CA . ARG A 1 37 ? -3.235 -25.905 0.351 1.00 0.00 37 ARG A CA 11
ATOM 5421 C C . ARG A 1 37 ? -4.177 -26.306 -0.794 1.00 0.00 37 ARG A C 11
ATOM 5422 O O . ARG A 1 37 ? -5.318 -26.689 -0.523 1.00 0.00 37 ARG A O 11
ATOM 5446 N N . ASP A 1 1 ? -5.989 23.091 3.327 1.00 0.00 1 ASP A N 12
ATOM 5447 C CA . ASP A 1 1 ? -6.481 23.800 2.132 1.00 0.00 1 ASP A CA 12
ATOM 5448 C C . ASP A 1 1 ? -5.931 23.202 0.874 1.00 0.00 1 ASP A C 12
ATOM 5449 O O . ASP A 1 1 ? -5.030 22.406 1.006 1.00 0.00 1 ASP A O 12
ATOM 5460 N N . VAL A 1 2 ? -6.421 23.530 -0.326 1.00 0.00 2 VAL A N 12
ATOM 5461 C CA . VAL A 1 2 ? -6.034 22.802 -1.541 1.00 0.00 2 VAL A CA 12
ATOM 5462 C C . VAL A 1 2 ? -4.530 22.590 -1.648 1.00 0.00 2 VAL A C 12
ATOM 5463 O O . VAL A 1 2 ? -4.129 21.501 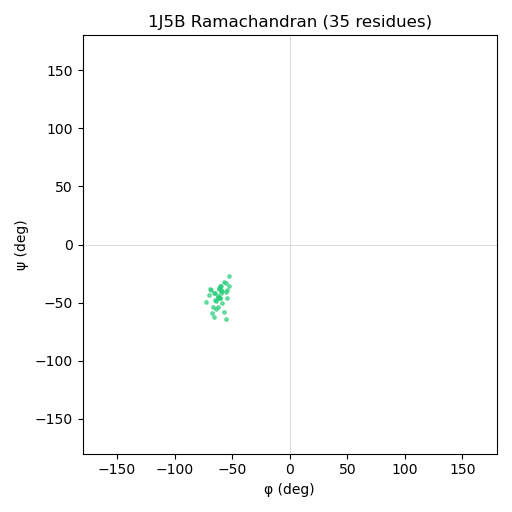-2.034 1.00 0.00 2 VAL A O 12
ATOM 5476 N N . ALA A 1 3 ? -3.714 23.562 -1.256 1.00 0.00 3 ALA A N 12
ATOM 5477 C CA . ALA A 1 3 ? -2.271 23.435 -1.194 1.00 0.00 3 ALA A CA 12
ATOM 5478 C C . ALA A 1 3 ? -1.804 22.404 -0.163 1.00 0.00 3 ALA A C 12
ATOM 5479 O O . ALA A 1 3 ? -1.108 21.452 -0.522 1.00 0.00 3 ALA A O 12
ATOM 5486 N N . SER A 1 4 ? -2.138 22.599 1.110 1.00 0.00 4 SER A N 12
ATOM 5487 C CA . SER A 1 4 ? -1.796 21.673 2.186 1.00 0.00 4 SER A CA 12
ATOM 5488 C C . SER A 1 4 ? -2.391 20.295 1.887 1.00 0.00 4 SER A C 12
ATOM 5489 O O . SER A 1 4 ? -1.670 19.298 1.913 1.00 0.00 4 SER A O 12
ATOM 5497 N N . ASP A 1 5 ? -3.689 20.229 1.577 1.00 0.00 5 ASP A N 12
ATOM 5498 C CA . ASP A 1 5 ? -4.382 19.030 1.140 1.00 0.00 5 ASP A CA 12
ATOM 5499 C C . ASP A 1 5 ? -3.640 18.364 -0.011 1.00 0.00 5 ASP A C 12
ATOM 5500 O O . ASP A 1 5 ? -3.461 17.154 0.025 1.00 0.00 5 ASP A O 12
ATOM 5509 N N . ALA A 1 6 ? -3.193 19.119 -1.021 1.00 0.00 6 ALA A N 12
ATOM 5510 C CA . ALA A 1 6 ? -2.504 18.571 -2.183 1.00 0.00 6 ALA A CA 12
ATOM 5511 C C . ALA A 1 6 ? -1.167 17.946 -1.778 1.00 0.00 6 ALA A C 12
ATOM 5512 O O . ALA A 1 6 ? -0.757 16.948 -2.379 1.00 0.00 6 ALA A O 12
ATOM 5519 N N . LYS A 1 7 ? -0.475 18.543 -0.800 1.00 0.00 7 LYS A N 12
ATOM 5520 C CA . LYS A 1 7 ? 0.752 18.003 -0.224 1.00 0.00 7 LYS A CA 12
ATOM 5521 C C . LYS A 1 7 ? 0.410 16.673 0.435 1.00 0.00 7 LYS A C 12
ATOM 5522 O O . LYS A 1 7 ? 0.909 15.632 0.017 1.00 0.00 7 LYS A O 12
ATOM 5541 N N . ALA A 1 8 ? -0.490 16.700 1.421 1.00 0.00 8 ALA A N 12
ATOM 5542 C CA . ALA A 1 8 ? -0.900 15.527 2.180 1.00 0.00 8 ALA A CA 12
ATOM 5543 C C . ALA A 1 8 ? -1.419 14.413 1.266 1.00 0.00 8 ALA A C 12
ATOM 5544 O O . ALA A 1 8 ? -1.145 13.247 1.533 1.00 0.00 8 ALA A O 12
ATOM 5551 N N . ALA A 1 9 ? -2.126 14.747 0.187 1.00 0.00 9 ALA A N 12
ATOM 5552 C CA . ALA A 1 9 ? -2.621 13.837 -0.818 1.00 0.00 9 ALA A CA 12
ATOM 5553 C C . ALA A 1 9 ? -1.482 13.094 -1.518 1.00 0.00 9 ALA A C 12
ATOM 5554 O O . ALA A 1 9 ? -1.568 11.877 -1.707 1.00 0.00 9 ALA A O 12
ATOM 5561 N N . ALA A 1 10 ? -0.429 13.818 -1.908 1.00 0.00 10 ALA A N 12
ATOM 5562 C CA . ALA A 1 10 ? 0.737 13.236 -2.551 1.00 0.00 10 ALA A CA 12
ATOM 5563 C C . ALA A 1 10 ? 1.517 12.387 -1.550 1.00 0.00 10 ALA A C 12
ATOM 5564 O O . ALA A 1 10 ? 1.974 11.301 -1.901 1.00 0.00 10 ALA A O 12
ATOM 5571 N N . GLU A 1 11 ? 1.649 12.849 -0.308 1.00 0.00 11 GLU A N 12
ATOM 5572 C CA . GLU A 1 11 ? 2.278 12.140 0.792 1.00 0.00 11 GLU A CA 12
ATOM 5573 C C . GLU A 1 11 ? 1.546 10.832 1.096 1.00 0.00 11 GLU A C 12
ATOM 5574 O O . GLU A 1 11 ? 2.170 9.801 1.330 1.00 0.00 11 GLU A O 12
ATOM 5586 N N . LEU A 1 12 ? 0.214 10.846 1.056 1.00 0.00 12 LEU A N 12
ATOM 5587 C CA . LEU A 1 12 ? -0.621 9.681 1.272 1.00 0.00 12 LEU A CA 12
ATOM 5588 C C . LEU A 1 12 ? -0.282 8.622 0.227 1.00 0.00 12 LEU A C 12
ATOM 5589 O O . LEU A 1 12 ? -0.065 7.463 0.582 1.00 0.00 12 LEU A O 12
ATOM 5605 N N . VAL A 1 13 ? -0.191 9.015 -1.045 1.00 0.00 13 VAL A N 12
ATOM 5606 C CA . VAL A 1 13 ? 0.243 8.175 -2.150 1.00 0.00 13 VAL A CA 12
ATOM 5607 C C . VAL A 1 13 ? 1.708 7.739 -1.975 1.00 0.00 13 VAL A C 12
ATOM 5608 O O . VAL A 1 13 ? 2.050 6.603 -2.314 1.00 0.00 13 VAL A O 12
ATOM 5621 N N . ALA A 1 14 ? 2.572 8.605 -1.436 1.00 0.00 14 ALA A N 12
ATOM 5622 C CA . ALA A 1 14 ? 3.976 8.317 -1.202 1.00 0.00 14 ALA A CA 12
ATOM 5623 C C . ALA A 1 14 ? 4.110 7.205 -0.163 1.00 0.00 14 ALA A C 12
ATOM 5624 O O . ALA A 1 14 ? 4.822 6.232 -0.408 1.00 0.00 14 ALA A O 12
ATOM 5631 N N . ALA A 1 15 ? 3.434 7.304 0.980 1.00 0.00 15 ALA A N 12
ATOM 5632 C CA . ALA A 1 15 ? 3.393 6.249 1.973 1.00 0.00 15 ALA A CA 12
ATOM 5633 C C . ALA A 1 15 ? 2.698 5.010 1.398 1.00 0.00 15 ALA A C 12
ATOM 5634 O O . ALA A 1 15 ? 3.127 3.883 1.646 1.00 0.00 15 ALA A O 12
ATOM 5641 N N . ASN A 1 16 ? 1.665 5.202 0.570 1.00 0.00 16 ASN A N 12
ATOM 5642 C CA . ASN A 1 16 ? 0.978 4.103 -0.102 1.00 0.00 16 ASN A CA 12
ATOM 5643 C C . ASN A 1 16 ? 1.879 3.342 -1.065 1.00 0.00 16 ASN A C 12
ATOM 5644 O O . ASN A 1 16 ? 1.559 2.197 -1.369 1.00 0.00 16 ASN A O 12
ATOM 5655 N N . ALA A 1 17 ? 3.001 3.914 -1.510 1.00 0.00 17 ALA A N 12
ATOM 5656 C CA . ALA A 1 17 ? 3.979 3.207 -2.325 1.00 0.00 17 ALA A CA 12
ATOM 5657 C C . ALA A 1 17 ? 4.517 2.002 -1.538 1.00 0.00 17 ALA A C 12
ATOM 5658 O O . ALA A 1 17 ? 4.603 0.892 -2.070 1.00 0.00 17 ALA A O 12
ATOM 5665 N N . LYS A 1 18 ? 4.867 2.216 -0.263 1.00 0.00 18 LYS A N 12
ATOM 5666 C CA . LYS A 1 18 ? 5.277 1.158 0.654 1.00 0.00 18 LYS A CA 12
ATOM 5667 C C . LYS A 1 18 ? 4.111 0.215 0.858 1.00 0.00 18 LYS A C 12
ATOM 5668 O O . LYS A 1 18 ? 4.243 -0.980 0.608 1.00 0.00 18 LYS A O 12
ATOM 5687 N N . ALA A 1 19 ? 2.991 0.770 1.330 1.00 0.00 19 ALA A N 12
ATOM 5688 C CA . ALA A 1 19 ? 1.804 0.031 1.711 1.00 0.00 19 ALA A CA 12
ATOM 5689 C C . ALA A 1 19 ? 1.384 -0.948 0.625 1.00 0.00 19 ALA A C 12
ATOM 5690 O O . ALA A 1 19 ? 1.105 -2.098 0.934 1.00 0.00 19 ALA A O 12
ATOM 5697 N N . ALA A 1 20 ? 1.375 -0.513 -0.636 1.00 0.00 20 ALA A N 12
ATOM 5698 C CA . ALA A 1 20 ? 1.046 -1.364 -1.758 1.00 0.00 20 ALA A CA 12
ATOM 5699 C C . ALA A 1 20 ? 2.016 -2.532 -1.841 1.00 0.00 20 ALA A C 12
ATOM 5700 O O . ALA A 1 20 ? 1.564 -3.665 -1.855 1.00 0.00 20 ALA A O 12
ATOM 5707 N N . ALA A 1 21 ? 3.329 -2.294 -1.897 1.00 0.00 21 ALA A N 12
ATOM 5708 C CA . ALA A 1 21 ? 4.290 -3.384 -2.040 1.00 0.00 21 ALA A CA 12
ATOM 5709 C C . ALA A 1 21 ? 4.244 -4.344 -0.845 1.00 0.00 21 ALA A C 12
ATOM 5710 O O . ALA A 1 21 ? 4.393 -5.555 -1.016 1.00 0.00 21 ALA A O 12
ATOM 5717 N N . GLU A 1 22 ? 4.027 -3.808 0.355 1.00 0.00 22 GLU A N 12
ATOM 5718 C CA . GLU A 1 22 ? 3.825 -4.534 1.594 1.00 0.00 22 GLU A CA 12
ATOM 5719 C C . GLU A 1 22 ? 2.595 -5.439 1.477 1.00 0.00 22 GLU A C 12
ATOM 5720 O O . GLU A 1 22 ? 2.641 -6.626 1.806 1.00 0.00 22 GLU A O 12
ATOM 5732 N N . LEU A 1 23 ? 1.476 -4.875 1.031 1.00 0.00 23 LEU A N 12
ATOM 5733 C CA . LEU A 1 23 ? 0.207 -5.545 0.843 1.00 0.00 23 LEU A CA 12
ATOM 5734 C C . LEU A 1 23 ? 0.326 -6.625 -0.228 1.00 0.00 23 LEU A C 12
ATOM 5735 O O . LEU A 1 23 ? -0.095 -7.753 -0.015 1.00 0.00 23 LEU A O 12
ATOM 5751 N N . VAL A 1 24 ? 0.941 -6.307 -1.364 1.00 0.00 24 VAL A N 12
ATOM 5752 C CA . VAL A 1 24 ? 1.231 -7.213 -2.464 1.00 0.00 24 VAL A CA 12
ATOM 5753 C C . VAL A 1 24 ? 2.111 -8.363 -1.984 1.00 0.00 24 VAL A C 12
ATOM 5754 O O . VAL A 1 24 ? 1.903 -9.478 -2.454 1.00 0.00 24 VAL A O 12
ATOM 5767 N N . ALA A 1 25 ? 3.049 -8.136 -1.058 1.00 0.00 25 ALA A N 12
ATOM 5768 C CA . ALA A 1 25 ? 3.836 -9.198 -0.460 1.00 0.00 25 ALA A CA 12
ATOM 5769 C C . ALA A 1 25 ? 2.938 -10.131 0.351 1.00 0.00 25 ALA A C 12
ATOM 5770 O O . ALA A 1 25 ? 2.964 -11.344 0.150 1.00 0.00 25 ALA A O 12
ATOM 5777 N N . ALA A 1 26 ? 2.108 -9.574 1.239 1.00 0.00 26 ALA A N 12
ATOM 5778 C CA . ALA A 1 26 ? 1.159 -10.360 2.013 1.00 0.00 26 ALA A CA 12
ATOM 5779 C C . ALA A 1 26 ? 0.151 -11.085 1.111 1.00 0.00 26 ALA A C 12
ATOM 5780 O O . ALA A 1 26 ? -0.326 -12.161 1.468 1.00 0.00 26 ALA A O 12
ATOM 5787 N N . ASN A 1 27 ? -0.158 -10.522 -0.056 1.00 0.00 27 ASN A N 12
ATOM 5788 C CA . ASN A 1 27 ? -0.988 -11.113 -1.097 1.00 0.00 27 ASN A CA 12
ATOM 5789 C C . ASN A 1 27 ? -0.253 -12.191 -1.886 1.00 0.00 27 ASN A C 12
ATOM 5790 O O . ASN A 1 27 ? -0.884 -13.152 -2.312 1.00 0.00 27 ASN A O 12
ATOM 5801 N N . ALA A 1 28 ? 1.063 -12.081 -2.076 1.00 0.00 28 ALA A N 12
ATOM 5802 C CA . ALA A 1 28 ? 1.860 -13.129 -2.699 1.00 0.00 28 ALA A CA 12
ATOM 5803 C C . ALA A 1 28 ? 1.863 -14.334 -1.764 1.00 0.00 28 ALA A C 12
ATOM 5804 O O . ALA A 1 28 ? 1.685 -15.472 -2.205 1.00 0.00 28 ALA A O 12
ATOM 5811 N N . LYS A 1 29 ? 2.009 -14.077 -0.464 1.00 0.00 29 LYS A N 12
ATOM 5812 C CA . LYS A 1 29 ? 1.902 -15.092 0.564 1.00 0.00 29 LYS A CA 12
ATOM 5813 C C . LYS A 1 29 ? 0.505 -15.694 0.505 1.00 0.00 29 LYS A C 12
ATOM 5814 O O . LYS A 1 29 ? 0.371 -16.901 0.348 1.00 0.00 29 LYS A O 12
ATOM 5833 N N . ALA A 1 30 ? -0.529 -14.849 0.533 1.00 0.00 30 ALA A N 12
ATOM 5834 C CA . ALA A 1 30 ? -1.918 -15.258 0.430 1.00 0.00 30 ALA A CA 12
ATOM 5835 C C . ALA A 1 30 ? -2.164 -16.160 -0.778 1.00 0.00 30 ALA A C 12
ATOM 5836 O O . ALA A 1 30 ? -2.905 -17.129 -0.642 1.00 0.00 30 ALA A O 12
ATOM 5843 N N . ALA A 1 31 ? -1.566 -15.860 -1.933 1.00 0.00 31 ALA A N 12
ATOM 5844 C CA . ALA A 1 31 ? -1.673 -16.652 -3.147 1.00 0.00 31 ALA A CA 12
ATOM 5845 C C . ALA A 1 31 ? -1.078 -18.042 -2.937 1.00 0.00 31 ALA A C 12
ATOM 5846 O O . ALA A 1 31 ? -1.741 -19.040 -3.208 1.00 0.00 31 ALA A O 12
ATOM 5853 N N . ALA A 1 32 ? 0.149 -18.123 -2.419 1.00 0.00 32 ALA A N 12
ATOM 5854 C CA . ALA A 1 32 ? 0.813 -19.377 -2.113 1.00 0.00 32 ALA A CA 12
ATOM 5855 C C . ALA A 1 32 ? -0.003 -20.217 -1.127 1.00 0.00 32 ALA A C 12
ATOM 5856 O O . ALA A 1 32 ? -0.179 -21.423 -1.316 1.00 0.00 32 ALA A O 12
ATOM 5863 N N . GLU A 1 33 ? -0.505 -19.570 -0.080 1.00 0.00 33 GLU A N 12
ATOM 5864 C CA . GLU A 1 33 ? -1.371 -20.132 0.931 1.00 0.00 33 GLU A CA 12
ATOM 5865 C C . GLU A 1 33 ? -2.678 -20.611 0.298 1.00 0.00 33 GLU A C 12
ATOM 5866 O O . GLU A 1 33 ? -3.156 -21.690 0.631 1.00 0.00 33 GLU A O 12
ATOM 5878 N N . ALA A 1 34 ? -3.257 -19.857 -0.639 1.00 0.00 34 ALA A N 12
ATOM 5879 C CA . ALA A 1 34 ? -4.471 -20.241 -1.341 1.00 0.00 34 ALA A CA 12
ATOM 5880 C C . ALA A 1 34 ? -4.210 -21.473 -2.203 1.00 0.00 34 ALA A C 12
ATOM 5881 O O . ALA A 1 34 ? -5.041 -22.377 -2.225 1.00 0.00 34 ALA A O 12
ATOM 5888 N N . VAL A 1 35 ? -3.075 -21.541 -2.895 1.00 0.00 35 VAL A N 12
ATOM 5889 C CA . VAL A 1 35 ? -2.677 -22.692 -3.693 1.00 0.00 35 VAL A CA 12
ATOM 5890 C C . VAL A 1 35 ? -2.606 -23.937 -2.800 1.00 0.00 35 VAL A C 12
ATOM 5891 O O . VAL A 1 35 ? -3.348 -24.898 -3.030 1.00 0.00 35 VAL A O 12
ATOM 5904 N N . ALA A 1 36 ? -1.760 -23.902 -1.768 1.00 0.00 36 ALA A N 12
ATOM 5905 C CA . ALA A 1 36 ? -1.468 -25.042 -0.903 1.00 0.00 36 ALA A CA 12
ATOM 5906 C C . ALA A 1 36 ? -2.570 -25.408 0.097 1.00 0.00 36 ALA A C 12
ATOM 5907 O O . ALA A 1 36 ? -2.756 -26.586 0.390 1.00 0.00 36 ALA A O 12
ATOM 5914 N N . ARG A 1 37 ? -3.285 -24.427 0.655 1.00 0.00 37 ARG A N 12
ATOM 5915 C CA . ARG A 1 37 ? -4.274 -24.622 1.723 1.00 0.00 37 ARG A CA 12
ATOM 5916 C C . ARG A 1 37 ? -5.589 -23.872 1.482 1.00 0.00 37 ARG A C 12
ATOM 5917 O O . ARG A 1 37 ? -6.540 -24.063 2.244 1.00 0.00 37 ARG A O 12
ATOM 5941 N N . ASP A 1 1 ? -4.809 24.139 2.639 1.00 0.00 1 ASP A N 13
ATOM 5942 C CA . ASP A 1 1 ? -5.380 24.693 1.401 1.00 0.00 1 ASP A CA 13
ATOM 5943 C C . ASP A 1 1 ? -4.957 23.894 0.203 1.00 0.00 1 ASP A C 13
ATOM 5944 O O . ASP A 1 1 ? -4.098 23.064 0.381 1.00 0.00 1 ASP A O 13
ATOM 5955 N N . VAL A 1 2 ? -5.449 24.138 -1.010 1.00 0.00 2 VAL A N 13
ATOM 5956 C CA . VAL A 1 2 ? -5.111 23.289 -2.160 1.00 0.00 2 VAL A CA 13
ATOM 5957 C C . VAL A 1 2 ? -3.593 23.101 -2.353 1.00 0.00 2 VAL A C 13
ATOM 5958 O O . VAL A 1 2 ? -3.179 22.068 -2.872 1.00 0.00 2 VAL A O 13
ATOM 5971 N N . ALA A 1 3 ? -2.746 24.035 -1.912 1.00 0.00 3 ALA A N 13
ATOM 5972 C CA . ALA A 1 3 ? -1.300 23.872 -1.927 1.00 0.00 3 ALA A CA 13
ATOM 5973 C C . ALA A 1 3 ? -0.887 22.784 -0.931 1.00 0.00 3 ALA A C 13
ATOM 5974 O O . ALA A 1 3 ? -0.254 21.792 -1.299 1.00 0.00 3 ALA A O 13
ATOM 5981 N N . SER A 1 4 ? -1.223 22.988 0.340 1.00 0.00 4 SER A N 13
ATOM 5982 C CA . SER A 1 4 ? -0.953 22.054 1.421 1.00 0.00 4 SER A CA 13
ATOM 5983 C C . SER A 1 4 ? -1.721 20.742 1.218 1.00 0.00 4 SER A C 13
ATOM 5984 O O . SER A 1 4 ? -1.117 19.679 1.206 1.00 0.00 4 SER A O 13
ATOM 5992 N N . ASP A 1 5 ? -3.038 20.787 1.029 1.00 0.00 5 ASP A N 13
ATOM 5993 C CA . ASP A 1 5 ? -3.929 19.660 0.795 1.00 0.00 5 ASP A CA 13
ATOM 5994 C C . ASP A 1 5 ? -3.451 18.788 -0.366 1.00 0.00 5 ASP A C 13
ATOM 5995 O O . ASP A 1 5 ? -3.634 17.569 -0.305 1.00 0.00 5 ASP A O 13
ATOM 6004 N N . ALA A 1 6 ? -2.846 19.366 -1.414 1.00 0.00 6 ALA A N 13
ATOM 6005 C CA . ALA A 1 6 ? -2.247 18.605 -2.509 1.00 0.00 6 ALA A CA 13
ATOM 6006 C C . ALA A 1 6 ? -1.011 17.839 -2.034 1.00 0.00 6 ALA A C 13
ATOM 6007 O O . ALA A 1 6 ? -0.823 16.681 -2.414 1.00 0.00 6 ALA A O 13
ATOM 6014 N N . LYS A 1 7 ? -0.154 18.472 -1.227 1.00 0.00 7 LYS A N 13
ATOM 6015 C CA . LYS A 1 7 ? 1.017 17.825 -0.641 1.00 0.00 7 LYS A CA 13
ATOM 6016 C C . LYS A 1 7 ? 0.572 16.692 0.264 1.00 0.00 7 LYS A C 13
ATOM 6017 O O . LYS A 1 7 ? 1.033 15.569 0.114 1.00 0.00 7 LYS A O 13
ATOM 6036 N N . ALA A 1 8 ? -0.360 16.981 1.164 1.00 0.00 8 ALA A N 13
ATOM 6037 C CA . ALA A 1 8 ? -0.957 16.024 2.077 1.00 0.00 8 ALA A CA 13
ATOM 6038 C C . ALA A 1 8 ? -1.540 14.837 1.305 1.00 0.00 8 ALA A C 13
ATOM 6039 O O . ALA A 1 8 ? -1.417 13.695 1.745 1.00 0.00 8 ALA A O 13
ATOM 6046 N N . ALA A 1 9 ? -2.168 15.071 0.150 1.00 0.00 9 ALA A N 13
ATOM 6047 C CA . ALA A 1 9 ? -2.655 14.025 -0.714 1.00 0.00 9 ALA A CA 13
ATOM 6048 C C . ALA A 1 9 ? -1.519 13.189 -1.310 1.00 0.00 9 ALA A C 13
ATOM 6049 O O . ALA A 1 9 ? -1.677 11.983 -1.485 1.00 0.00 9 ALA A O 13
ATOM 6056 N N . ALA A 1 10 ? -0.385 13.801 -1.659 1.00 0.00 10 ALA A N 13
ATOM 6057 C CA . ALA A 1 10 ? 0.793 13.080 -2.129 1.00 0.00 10 ALA A CA 13
ATOM 6058 C C . ALA A 1 10 ? 1.401 12.255 -0.991 1.00 0.00 10 ALA A C 13
ATOM 6059 O O . ALA A 1 10 ? 1.814 11.120 -1.216 1.00 0.00 10 ALA A O 13
ATOM 6066 N N . GLU A 1 11 ? 1.440 12.800 0.223 1.00 0.00 11 GLU A N 13
ATOM 6067 C CA . GLU A 1 11 ? 1.880 12.147 1.442 1.00 0.00 11 GLU A CA 13
ATOM 6068 C C . GLU A 1 11 ? 1.002 10.920 1.727 1.00 0.00 11 GLU A C 13
ATOM 6069 O O . GLU A 1 11 ? 1.533 9.844 2.015 1.00 0.00 11 GLU A O 13
ATOM 6081 N N . LEU A 1 12 ? -0.323 11.041 1.564 1.00 0.00 12 LEU A N 13
ATOM 6082 C CA . LEU A 1 12 ? -1.265 9.935 1.675 1.00 0.00 12 LEU A CA 13
ATOM 6083 C C . LEU A 1 12 ? -0.943 8.894 0.606 1.00 0.00 12 LEU A C 13
ATOM 6084 O O . LEU A 1 12 ? -0.790 7.720 0.910 1.00 0.00 12 LEU A O 13
ATOM 6100 N N . VAL A 1 13 ? -0.803 9.300 -0.653 1.00 0.00 13 VAL A N 13
ATOM 6101 C CA . VAL A 1 13 ? -0.442 8.427 -1.761 1.00 0.00 13 VAL A CA 13
ATOM 6102 C C . VAL A 1 13 ? 0.900 7.718 -1.513 1.00 0.00 13 VAL A C 13
ATOM 6103 O O . VAL A 1 13 ? 1.052 6.568 -1.927 1.00 0.00 13 VAL A O 13
ATOM 6116 N N . ALA A 1 14 ? 1.858 8.349 -0.832 1.00 0.00 14 ALA A N 13
ATOM 6117 C CA . ALA A 1 14 ? 3.112 7.728 -0.428 1.00 0.00 14 ALA A CA 13
ATOM 6118 C C . ALA A 1 14 ? 2.874 6.696 0.686 1.00 0.00 14 ALA A C 13
ATOM 6119 O O . ALA A 1 14 ? 3.497 5.630 0.686 1.00 0.00 14 ALA A O 13
ATOM 6126 N N . ALA A 1 15 ? 1.959 6.970 1.620 1.00 0.00 15 ALA A N 13
ATOM 6127 C CA . ALA A 1 15 ? 1.560 6.021 2.646 1.00 0.00 15 ALA A CA 13
ATOM 6128 C C . ALA A 1 15 ? 0.884 4.821 1.980 1.00 0.00 15 ALA A C 13
ATOM 6129 O O . ALA A 1 15 ? 1.153 3.675 2.339 1.00 0.00 15 ALA A O 13
ATOM 6136 N N . ASN A 1 16 ? 0.032 5.093 0.991 1.00 0.00 16 ASN A N 13
ATOM 6137 C CA . ASN A 1 16 ? -0.632 4.121 0.137 1.00 0.00 16 ASN A CA 13
ATOM 6138 C C . ASN A 1 16 ? 0.388 3.354 -0.690 1.00 0.00 16 ASN A C 13
ATOM 6139 O O . ASN A 1 16 ? 0.152 2.185 -0.948 1.00 0.00 16 ASN A O 13
ATOM 6150 N N . ALA A 1 17 ? 1.513 3.954 -1.093 1.00 0.00 17 ALA A N 13
ATOM 6151 C CA . ALA A 1 17 ? 2.562 3.247 -1.818 1.00 0.00 17 ALA A CA 13
ATOM 6152 C C . ALA A 1 17 ? 3.160 2.165 -0.925 1.00 0.00 17 ALA A C 13
ATOM 6153 O O . ALA A 1 17 ? 3.249 1.014 -1.350 1.00 0.00 17 ALA A O 13
ATOM 6160 N N . LYS A 1 18 ? 3.531 2.508 0.319 1.00 0.00 18 LYS A N 13
ATOM 6161 C CA . LYS A 1 18 ? 4.039 1.497 1.245 1.00 0.00 18 LYS A CA 13
ATOM 6162 C C . LYS A 1 18 ? 2.955 0.463 1.486 1.00 0.00 18 LYS A C 13
ATOM 6163 O O . LYS A 1 18 ? 3.206 -0.722 1.345 1.00 0.00 18 LYS A O 13
ATOM 6182 N N . ALA A 1 19 ? 1.761 0.912 1.866 1.00 0.00 19 ALA A N 13
ATOM 6183 C CA . ALA A 1 19 ? 0.645 0.055 2.199 1.00 0.00 19 ALA A CA 13
ATOM 6184 C C . ALA A 1 19 ? 0.326 -0.924 1.065 1.00 0.00 19 ALA A C 13
ATOM 6185 O O . ALA A 1 19 ? 0.117 -2.106 1.329 1.00 0.00 19 ALA A O 13
ATOM 6192 N N . ALA A 1 20 ? 0.311 -0.455 -0.182 1.00 0.00 20 ALA A N 13
ATOM 6193 C CA . ALA A 1 20 ? 0.127 -1.281 -1.360 1.00 0.00 20 ALA A CA 13
ATOM 6194 C C . ALA A 1 20 ? 1.261 -2.289 -1.454 1.00 0.00 20 ALA A C 13
ATOM 6195 O O . ALA A 1 20 ? 0.990 -3.472 -1.583 1.00 0.00 20 ALA A O 13
ATOM 6202 N N . ALA A 1 21 ? 2.518 -1.853 -1.367 1.00 0.00 21 ALA A N 13
ATOM 6203 C CA . ALA A 1 21 ? 3.670 -2.739 -1.450 1.00 0.00 21 ALA A CA 13
ATOM 6204 C C . ALA A 1 21 ? 3.653 -3.810 -0.357 1.00 0.00 21 ALA A C 13
ATOM 6205 O O . ALA A 1 21 ? 3.989 -4.966 -0.601 1.00 0.00 21 ALA A O 13
ATOM 6212 N N . GLU A 1 22 ? 3.291 -3.429 0.859 1.00 0.00 22 GLU A N 13
ATOM 6213 C CA . GLU A 1 22 ? 3.086 -4.281 2.015 1.00 0.00 22 GLU A CA 13
ATOM 6214 C C . GLU A 1 22 ? 2.037 -5.337 1.688 1.00 0.00 22 GLU A C 13
ATOM 6215 O O . GLU A 1 22 ? 2.262 -6.532 1.892 1.00 0.00 22 GLU A O 13
ATOM 6227 N N . LEU A 1 23 ? 0.896 -4.886 1.169 1.00 0.00 23 LEU A N 13
ATOM 6228 C CA . LEU A 1 23 ? -0.226 -5.708 0.788 1.00 0.00 23 LEU A CA 13
ATOM 6229 C C . LEU A 1 23 ? 0.154 -6.655 -0.352 1.00 0.00 23 LEU A C 13
ATOM 6230 O O . LEU A 1 23 ? -0.216 -7.816 -0.299 1.00 0.00 23 LEU A O 13
ATOM 6246 N N . VAL A 1 24 ? 0.923 -6.209 -1.345 1.00 0.00 24 VAL A N 13
ATOM 6247 C CA . VAL A 1 24 ? 1.463 -6.990 -2.458 1.00 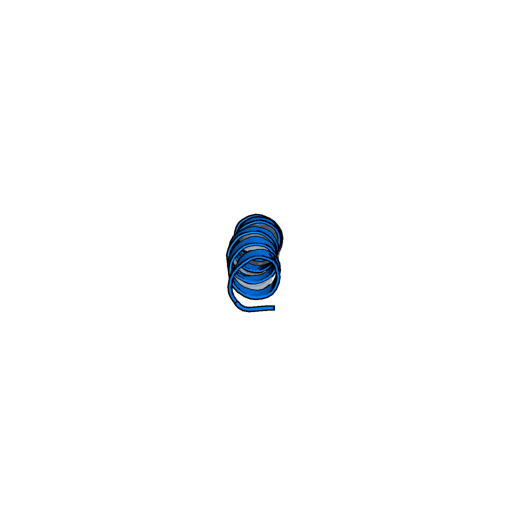0.00 24 VAL A CA 13
ATOM 6248 C C . VAL A 1 24 ? 2.452 -8.043 -1.945 1.00 0.00 24 VAL A C 13
ATOM 6249 O O . VAL A 1 24 ? 2.430 -9.173 -2.438 1.00 0.00 24 VAL A O 13
ATOM 6262 N N . ALA A 1 25 ? 3.305 -7.713 -0.971 1.00 0.00 25 ALA A N 13
ATOM 6263 C CA . ALA A 1 25 ? 4.238 -8.658 -0.379 1.00 0.00 25 ALA A CA 13
ATOM 6264 C C . ALA A 1 25 ? 3.472 -9.758 0.352 1.00 0.00 25 ALA A C 13
ATOM 6265 O O . ALA A 1 25 ? 3.780 -10.940 0.186 1.00 0.00 25 ALA A O 13
ATOM 6272 N N . ALA A 1 26 ? 2.473 -9.386 1.156 1.00 0.00 26 ALA A N 13
ATOM 6273 C CA . ALA A 1 26 ? 1.620 -10.341 1.836 1.00 0.00 26 ALA A CA 13
ATOM 6274 C C . ALA A 1 26 ? 0.831 -11.159 0.822 1.00 0.00 26 ALA A C 13
ATOM 6275 O O . ALA A 1 26 ? 0.869 -12.379 0.900 1.00 0.00 26 ALA A O 13
ATOM 6282 N N . ASN A 1 27 ? 0.191 -10.512 -0.156 1.00 0.00 27 ASN A N 13
ATOM 6283 C CA . ASN A 1 27 ? -0.515 -11.121 -1.283 1.00 0.00 27 ASN A CA 13
ATOM 6284 C C . ASN A 1 27 ? 0.333 -12.173 -1.967 1.00 0.00 27 ASN A C 13
ATOM 6285 O O . ASN A 1 27 ? -0.190 -13.235 -2.289 1.00 0.00 27 ASN A O 13
ATOM 6296 N N . ALA A 1 28 ? 1.624 -11.897 -2.169 1.00 0.00 28 ALA A N 13
ATOM 6297 C CA . ALA A 1 28 ? 2.541 -12.837 -2.780 1.00 0.00 28 ALA A CA 13
ATOM 6298 C C . ALA A 1 28 ? 2.482 -14.164 -2.036 1.00 0.00 28 ALA A C 13
ATOM 6299 O O . ALA A 1 28 ? 2.278 -15.210 -2.660 1.00 0.00 28 ALA A O 13
ATOM 6306 N N . LYS A 1 29 ? 2.657 -14.131 -0.709 1.00 0.00 29 LYS A N 13
ATOM 6307 C CA . LYS A 1 29 ? 2.703 -15.360 0.048 1.00 0.00 29 LYS A CA 13
ATOM 6308 C C . LYS A 1 29 ? 1.301 -15.908 0.198 1.00 0.00 29 LYS A C 13
ATOM 6309 O O . LYS A 1 29 ? 1.093 -17.095 0.041 1.00 0.00 29 LYS A O 13
ATOM 6328 N N . ALA A 1 30 ? 0.346 -15.048 0.521 1.00 0.00 30 ALA A N 13
ATOM 6329 C CA . ALA A 1 30 ? -1.036 -15.390 0.763 1.00 0.00 30 ALA A CA 13
ATOM 6330 C C . ALA A 1 30 ? -1.652 -16.132 -0.423 1.00 0.00 30 ALA A C 13
ATOM 6331 O O . ALA A 1 30 ? -2.384 -17.091 -0.212 1.00 0.00 30 ALA A O 13
ATOM 6338 N N . ALA A 1 31 ? -1.352 -15.730 -1.660 1.00 0.00 31 ALA A N 13
ATOM 6339 C CA . ALA A 1 31 ? -1.781 -16.442 -2.857 1.00 0.00 31 ALA A CA 13
ATOM 6340 C C . ALA A 1 31 ? -1.086 -17.804 -2.930 1.00 0.00 31 ALA A C 13
ATOM 6341 O O . ALA A 1 31 ? -1.725 -18.821 -3.197 1.00 0.00 31 ALA A O 13
ATOM 6348 N N . ALA A 1 32 ? 0.222 -17.839 -2.664 1.00 0.00 32 ALA A N 13
ATOM 6349 C CA . ALA A 1 32 ? 1.004 -19.058 -2.615 1.00 0.00 32 ALA A CA 13
ATOM 6350 C C . ALA A 1 32 ? 0.473 -20.029 -1.551 1.00 0.00 32 ALA A C 13
ATOM 6351 O O . ALA A 1 32 ? 0.507 -21.242 -1.756 1.00 0.00 32 ALA A O 13
ATOM 6358 N N . GLU A 1 33 ? -0.024 -19.505 -0.433 1.00 0.00 33 GLU A N 13
ATOM 6359 C CA . GLU A 1 33 ? -0.685 -20.196 0.649 1.00 0.00 33 GLU A CA 13
ATOM 6360 C C . GLU A 1 33 ? -2.080 -20.627 0.223 1.00 0.00 33 GLU A C 13
ATOM 6361 O O . GLU A 1 33 ? -2.452 -21.756 0.511 1.00 0.00 33 GLU A O 13
ATOM 6373 N N . ALA A 1 34 ? -2.839 -19.811 -0.509 1.00 0.00 34 ALA A N 13
ATOM 6374 C CA . ALA A 1 34 ? -4.128 -20.231 -1.037 1.00 0.00 34 ALA A CA 13
ATOM 6375 C C . ALA A 1 34 ? -3.962 -21.462 -1.935 1.00 0.00 34 ALA A C 13
ATOM 6376 O O . ALA A 1 34 ? -4.879 -22.283 -2.009 1.00 0.00 34 ALA A O 13
ATOM 6383 N N . VAL A 1 35 ? -2.815 -21.594 -2.610 1.00 0.00 35 VAL A N 13
ATOM 6384 C CA . VAL A 1 35 ? -2.454 -22.766 -3.391 1.00 0.00 35 VAL A CA 13
ATOM 6385 C C . VAL A 1 35 ? -2.034 -23.890 -2.438 1.00 0.00 35 VAL A C 13
ATOM 6386 O O . VAL A 1 35 ? -2.715 -24.913 -2.365 1.00 0.00 35 VAL A O 13
ATOM 6399 N N . ALA A 1 36 ? -0.933 -23.700 -1.705 1.00 0.00 36 ALA A N 13
ATOM 6400 C CA . ALA A 1 36 ? -0.302 -24.691 -0.837 1.00 0.00 36 ALA A CA 13
ATOM 6401 C C . ALA A 1 36 ? -1.282 -25.223 0.211 1.00 0.00 36 ALA A C 13
ATOM 6402 O O . ALA A 1 36 ? -1.522 -26.425 0.304 1.00 0.00 36 ALA A O 13
ATOM 6409 N N . ARG A 1 37 ? -1.844 -24.330 1.019 1.00 0.00 37 ARG A N 13
ATOM 6410 C CA . ARG A 1 37 ? -2.898 -24.573 1.999 1.00 0.00 37 ARG A CA 13
ATOM 6411 C C . ARG A 1 37 ? -4.236 -24.359 1.266 1.00 0.00 37 ARG A C 13
ATOM 6412 O O . ARG A 1 37 ? -5.095 -23.607 1.733 1.00 0.00 37 ARG A O 13
ATOM 6436 N N . ASP A 1 1 ? -5.171 23.718 2.887 1.00 0.00 1 ASP A N 14
ATOM 6437 C CA . ASP A 1 1 ? -5.768 24.342 1.691 1.00 0.00 1 ASP A CA 14
ATOM 6438 C C . ASP A 1 1 ? -5.239 23.693 0.442 1.00 0.00 1 ASP A C 14
ATOM 6439 O O . ASP A 1 1 ? -4.381 22.861 0.607 1.00 0.00 1 ASP A O 14
ATOM 6450 N N . VAL A 1 2 ? -5.643 24.035 -0.783 1.00 0.00 2 VAL A N 14
ATOM 6451 C CA . VAL A 1 2 ? -5.246 23.242 -1.959 1.00 0.00 2 VAL A CA 14
ATOM 6452 C C . VAL A 1 2 ? -3.722 23.041 -2.046 1.00 0.00 2 VAL A C 14
ATOM 6453 O O . VAL A 1 2 ? -3.279 22.004 -2.527 1.00 0.00 2 VAL A O 14
ATOM 6466 N N . ALA A 1 3 ? -2.914 23.965 -1.519 1.00 0.00 3 ALA A N 14
ATOM 6467 C CA . ALA A 1 3 ? -1.475 23.792 -1.429 1.00 0.00 3 ALA A CA 14
ATOM 6468 C C . ALA A 1 3 ? -1.140 22.629 -0.492 1.00 0.00 3 ALA A C 14
ATOM 6469 O O . ALA A 1 3 ? -0.602 21.603 -0.924 1.00 0.00 3 ALA A O 14
ATOM 6476 N N . SER A 1 4 ? -1.458 22.785 0.795 1.00 0.00 4 SER A N 14
ATOM 6477 C CA . SER A 1 4 ? -1.144 21.754 1.782 1.00 0.00 4 SER A CA 14
ATOM 6478 C C . SER A 1 4 ? -1.982 20.481 1.586 1.00 0.00 4 SER A C 14
ATOM 6479 O O . SER A 1 4 ? -1.479 19.380 1.794 1.00 0.00 4 SER A O 14
ATOM 6487 N N . ASP A 1 5 ? -3.242 20.580 1.176 1.00 0.00 5 ASP A N 14
ATOM 6488 C CA . ASP A 1 5 ? -4.117 19.470 0.844 1.00 0.00 5 ASP A CA 14
ATOM 6489 C C . ASP A 1 5 ? -3.578 18.656 -0.325 1.00 0.00 5 ASP A C 14
ATOM 6490 O O . ASP A 1 5 ? -3.667 17.424 -0.278 1.00 0.00 5 ASP A O 14
ATOM 6499 N N . ALA A 1 6 ? -3.011 19.300 -1.355 1.00 0.00 6 ALA A N 14
ATOM 6500 C CA . ALA A 1 6 ? -2.359 18.593 -2.452 1.00 0.00 6 ALA A CA 14
ATOM 6501 C C . ALA A 1 6 ? -1.103 17.884 -1.942 1.00 0.00 6 ALA A C 14
ATOM 6502 O O . ALA A 1 6 ? -0.858 16.735 -2.318 1.00 0.00 6 ALA A O 14
ATOM 6509 N N . LYS A 1 7 ? -0.303 18.547 -1.092 1.00 0.00 7 LYS A N 14
ATOM 6510 C CA . LYS A 1 7 ? 0.879 17.935 -0.479 1.00 0.00 7 LYS A CA 14
ATOM 6511 C C . LYS A 1 7 ? 0.456 16.676 0.252 1.00 0.00 7 LYS A C 14
ATOM 6512 O O . LYS A 1 7 ? 0.917 15.592 -0.072 1.00 0.00 7 LYS A O 14
ATOM 6531 N N . ALA A 1 8 ? -0.442 16.828 1.216 1.00 0.00 8 ALA A N 14
ATOM 6532 C CA . ALA A 1 8 ? -0.903 15.753 2.080 1.00 0.00 8 ALA A CA 14
ATOM 6533 C C . ALA A 1 8 ? -1.494 14.599 1.275 1.00 0.00 8 ALA A C 14
ATOM 6534 O O . ALA A 1 8 ? -1.283 13.441 1.632 1.00 0.00 8 ALA A O 14
ATOM 6541 N N . ALA A 1 9 ? -2.220 14.878 0.190 1.00 0.00 9 ALA A N 14
ATOM 6542 C CA . ALA A 1 9 ? -2.724 13.852 -0.689 1.00 0.00 9 ALA A CA 14
ATOM 6543 C C . ALA A 1 9 ? -1.584 13.057 -1.337 1.00 0.00 9 ALA A C 14
ATOM 6544 O O . ALA A 1 9 ? -1.694 11.843 -1.513 1.00 0.00 9 ALA A O 14
ATOM 6551 N N . ALA A 1 10 ? -0.500 13.725 -1.737 1.00 0.00 10 ALA A N 14
ATOM 6552 C CA . ALA A 1 10 ? 0.667 13.074 -2.313 1.00 0.00 10 ALA A CA 14
ATOM 6553 C C . ALA A 1 10 ? 1.475 12.340 -1.240 1.00 0.00 10 ALA A C 14
ATOM 6554 O O . ALA A 1 10 ? 1.993 11.265 -1.524 1.00 0.00 10 ALA A O 14
ATOM 6561 N N . GLU A 1 11 ? 1.574 12.865 -0.017 1.00 0.00 11 GLU A N 14
ATOM 6562 C CA . GLU A 1 11 ? 2.203 12.230 1.130 1.00 0.00 11 GLU A CA 14
ATOM 6563 C C . GLU A 1 11 ? 1.457 10.934 1.487 1.00 0.00 11 GLU A C 14
ATOM 6564 O O . GLU A 1 11 ? 2.067 9.920 1.833 1.00 0.00 11 GLU A O 14
ATOM 6576 N N . LEU A 1 12 ? 0.125 10.950 1.392 1.00 0.00 12 LEU A N 14
ATOM 6577 C CA . LEU A 1 12 ? -0.744 9.804 1.574 1.00 0.00 12 LEU A CA 14
ATOM 6578 C C . LEU A 1 12 ? -0.447 8.747 0.520 1.00 0.00 12 LEU A C 14
ATOM 6579 O O . LEU A 1 12 ? -0.122 7.621 0.880 1.00 0.00 12 LEU A O 14
ATOM 6595 N N . VAL A 1 13 ? -0.529 9.093 -0.766 1.00 0.00 13 VAL A N 14
ATOM 6596 C CA . VAL A 1 13 ? -0.203 8.192 -1.867 1.00 0.00 13 VAL A CA 14
ATOM 6597 C C . VAL A 1 13 ? 1.237 7.669 -1.743 1.00 0.00 13 VAL A C 14
ATOM 6598 O O . VAL A 1 13 ? 1.471 6.489 -2.007 1.00 0.00 13 VAL A O 14
ATOM 6611 N N . ALA A 1 14 ? 2.190 8.495 -1.302 1.00 0.00 14 ALA A N 14
ATOM 6612 C CA . ALA A 1 14 ? 3.580 8.110 -1.115 1.00 0.00 14 ALA A CA 14
ATOM 6613 C C . ALA A 1 14 ? 3.712 7.042 -0.036 1.00 0.00 14 ALA A C 14
ATOM 6614 O O . ALA A 1 14 ? 4.375 6.032 -0.275 1.00 0.00 14 ALA A O 14
ATOM 6621 N N . ALA A 1 15 ? 3.102 7.226 1.136 1.00 0.00 15 ALA A N 14
ATOM 6622 C CA . ALA A 1 15 ? 3.076 6.203 2.169 1.00 0.00 15 ALA A CA 14
ATOM 6623 C C . ALA A 1 15 ? 2.352 4.958 1.656 1.00 0.00 15 ALA A C 14
ATOM 6624 O O . ALA A 1 15 ? 2.793 3.826 1.849 1.00 0.00 15 ALA A O 14
ATOM 6631 N N . ASN A 1 16 ? 1.241 5.171 0.955 1.00 0.00 16 ASN A N 14
ATOM 6632 C CA . ASN A 1 16 ? 0.422 4.119 0.384 1.00 0.00 16 ASN A CA 14
ATOM 6633 C C . ASN A 1 16 ? 1.150 3.344 -0.709 1.00 0.00 16 ASN A C 14
ATOM 6634 O O . ASN A 1 16 ? 0.719 2.241 -1.026 1.00 0.00 16 ASN A O 14
ATOM 6645 N N . ALA A 1 17 ? 2.239 3.863 -1.281 1.00 0.00 17 ALA A N 14
ATOM 6646 C CA . ALA A 1 17 ? 3.066 3.135 -2.235 1.00 0.00 17 ALA A CA 14
ATOM 6647 C C . ALA A 1 17 ? 3.695 1.944 -1.511 1.00 0.00 17 ALA A C 14
ATOM 6648 O O . ALA A 1 17 ? 3.612 0.806 -1.977 1.00 0.00 17 ALA A O 14
ATOM 6655 N N . LYS A 1 18 ? 4.303 2.217 -0.353 1.00 0.00 18 LYS A N 14
ATOM 6656 C CA . LYS A 1 18 ? 4.878 1.223 0.541 1.00 0.00 18 LYS A CA 14
ATOM 6657 C C . LYS A 1 18 ? 3.785 0.276 0.977 1.00 0.00 18 LYS A C 14
ATOM 6658 O O . LYS A 1 18 ? 3.863 -0.913 0.703 1.00 0.00 18 LYS A O 14
ATOM 6677 N N . ALA A 1 19 ? 2.753 0.807 1.628 1.00 0.00 19 ALA A N 14
ATOM 6678 C CA . ALA A 1 19 ? 1.667 0.011 2.167 1.00 0.00 19 ALA A CA 14
ATOM 6679 C C . ALA A 1 19 ? 1.004 -0.895 1.121 1.00 0.00 19 ALA A C 14
ATOM 6680 O O . ALA A 1 19 ? 0.622 -2.017 1.457 1.00 0.00 19 ALA A O 14
ATOM 6687 N N . ALA A 1 20 ? 0.861 -0.430 -0.125 1.00 0.00 20 ALA A N 14
ATOM 6688 C CA . ALA A 1 20 ? 0.354 -1.239 -1.219 1.00 0.00 20 ALA A CA 14
ATOM 6689 C C . ALA A 1 20 ? 1.353 -2.338 -1.552 1.00 0.00 20 ALA A C 14
ATOM 6690 O O . ALA A 1 20 ? 0.952 -3.491 -1.586 1.00 0.00 20 ALA A O 14
ATOM 6697 N N . ALA A 1 21 ? 2.637 -2.031 -1.766 1.00 0.00 21 ALA A N 14
ATOM 6698 C CA . ALA A 1 21 ? 3.647 -3.049 -2.055 1.00 0.00 21 ALA A CA 14
ATOM 6699 C C . ALA A 1 21 ? 3.739 -4.089 -0.934 1.00 0.00 21 ALA A C 14
ATOM 6700 O O . ALA A 1 21 ? 3.938 -5.280 -1.177 1.00 0.00 21 ALA A O 14
ATOM 6707 N N . GLU A 1 22 ? 3.592 -3.658 0.311 1.00 0.00 22 GLU A N 14
ATOM 6708 C CA . GLU A 1 22 ? 3.524 -4.496 1.486 1.00 0.00 22 GLU A CA 14
ATOM 6709 C C . GLU A 1 22 ? 2.339 -5.454 1.398 1.00 0.00 22 GLU A C 14
ATOM 6710 O O . GLU A 1 22 ? 2.467 -6.634 1.739 1.00 0.00 22 GLU A O 14
ATOM 6722 N N . LEU A 1 23 ? 1.177 -4.941 0.996 1.00 0.00 23 LEU A N 14
ATOM 6723 C CA . LEU A 1 23 ? -0.045 -5.692 0.839 1.00 0.00 23 LEU A CA 14
ATOM 6724 C C . LEU A 1 23 ? 0.052 -6.644 -0.353 1.00 0.00 23 LEU A C 14
ATOM 6725 O O . LEU A 1 23 ? -0.362 -7.788 -0.238 1.00 0.00 23 LEU A O 14
ATOM 6741 N N . VAL A 1 24 ? 0.634 -6.228 -1.477 1.00 0.00 24 VAL A N 14
ATOM 6742 C CA . VAL A 1 24 ? 0.905 -7.053 -2.653 1.00 0.00 24 VAL A CA 14
ATOM 6743 C C . VAL A 1 24 ? 1.834 -8.209 -2.264 1.00 0.00 24 VAL A C 14
ATOM 6744 O O . VAL A 1 24 ? 1.627 -9.324 -2.743 1.00 0.00 24 VAL A O 14
ATOM 6757 N N . ALA A 1 25 ? 2.807 -8.000 -1.373 1.00 0.00 25 ALA A N 14
ATOM 6758 C CA . ALA A 1 25 ? 3.635 -9.079 -0.858 1.00 0.00 25 ALA A CA 14
ATOM 6759 C C . ALA A 1 25 ? 2.771 -10.050 -0.045 1.00 0.00 25 ALA A C 14
ATOM 6760 O O . ALA A 1 25 ? 2.828 -11.259 -0.260 1.00 0.00 25 ALA A O 14
ATOM 6767 N N . ALA A 1 26 ? 1.913 -9.541 0.845 1.00 0.00 26 ALA A N 14
ATOM 6768 C CA . ALA A 1 26 ? 0.974 -10.367 1.596 1.00 0.00 26 ALA A CA 14
ATOM 6769 C C . ALA A 1 26 ? -0.063 -11.057 0.697 1.00 0.00 26 ALA A C 14
ATOM 6770 O O . ALA A 1 26 ? -0.588 -12.108 1.064 1.00 0.00 26 ALA A O 14
ATOM 6777 N N . ASN A 1 27 ? -0.356 -10.495 -0.474 1.00 0.00 27 ASN A N 14
ATOM 6778 C CA . ASN A 1 27 ? -1.225 -11.054 -1.503 1.00 0.00 27 ASN A CA 14
ATOM 6779 C C . ASN A 1 27 ? -0.487 -12.176 -2.228 1.00 0.00 27 ASN A C 14
ATOM 6780 O O . ASN A 1 27 ? -1.089 -13.212 -2.509 1.00 0.00 27 ASN A O 14
ATOM 6791 N N . ALA A 1 28 ? 0.812 -12.012 -2.503 1.00 0.00 28 ALA A N 14
ATOM 6792 C CA . ALA A 1 28 ? 1.649 -13.063 -3.071 1.00 0.00 28 ALA A CA 14
ATOM 6793 C C . ALA A 1 28 ? 1.692 -14.228 -2.084 1.00 0.00 28 ALA A C 14
ATOM 6794 O O . ALA A 1 28 ? 1.520 -15.379 -2.490 1.00 0.00 28 ALA A O 14
ATOM 6801 N N . LYS A 1 29 ? 1.852 -13.915 -0.791 1.00 0.00 29 LYS A N 14
ATOM 6802 C CA . LYS A 1 29 ? 1.787 -14.873 0.303 1.00 0.00 29 LYS A CA 14
ATOM 6803 C C . LYS A 1 29 ? 0.450 -15.589 0.250 1.00 0.00 29 LYS A C 14
ATOM 6804 O O . LYS A 1 29 ? 0.426 -16.804 0.189 1.00 0.00 29 LYS A O 14
ATOM 6823 N N . ALA A 1 30 ? -0.660 -14.853 0.248 1.00 0.00 30 ALA A N 14
ATOM 6824 C CA . ALA A 1 30 ? -2.005 -15.395 0.221 1.00 0.00 30 ALA A CA 14
ATOM 6825 C C . ALA A 1 30 ? -2.221 -16.363 -0.946 1.00 0.00 30 ALA A C 14
ATOM 6826 O O . ALA A 1 30 ? -2.881 -17.387 -0.770 1.00 0.00 30 ALA A O 14
ATOM 6833 N N . ALA A 1 31 ? -1.689 -16.046 -2.132 1.00 0.00 31 ALA A N 14
ATOM 6834 C CA . ALA A 1 31 ? -1.730 -16.944 -3.278 1.00 0.00 31 ALA A CA 14
ATOM 6835 C C . ALA A 1 31 ? -0.926 -18.207 -2.966 1.00 0.00 31 ALA A C 14
ATOM 6836 O O . ALA A 1 31 ? -1.434 -19.312 -3.120 1.00 0.00 31 ALA A O 14
ATOM 6843 N N . ALA A 1 32 ? 0.317 -18.052 -2.509 1.00 0.00 32 ALA A N 14
ATOM 6844 C CA . ALA A 1 32 ? 1.213 -19.142 -2.174 1.00 0.00 32 ALA A CA 14
ATOM 6845 C C . ALA A 1 32 ? 0.642 -20.049 -1.074 1.00 0.00 32 ALA A C 14
ATOM 6846 O O . ALA A 1 32 ? 0.831 -21.265 -1.101 1.00 0.00 32 ALA A O 14
ATOM 6853 N N . GLU A 1 33 ? -0.078 -19.467 -0.125 1.00 0.00 33 GLU A N 14
ATOM 6854 C CA . GLU A 1 33 ? -0.783 -20.127 0.951 1.00 0.00 33 GLU A CA 14
ATOM 6855 C C . GLU A 1 33 ? -1.950 -20.930 0.382 1.00 0.00 33 GLU A C 14
ATOM 6856 O O . GLU A 1 33 ? -2.135 -22.080 0.775 1.00 0.00 33 GLU A O 14
ATOM 6868 N N . ALA A 1 34 ? -2.706 -20.376 -0.572 1.00 0.00 34 ALA A N 14
ATOM 6869 C CA . ALA A 1 34 ? -3.755 -21.123 -1.252 1.00 0.00 34 ALA A CA 14
ATOM 6870 C C . ALA A 1 34 ? -3.158 -22.288 -2.053 1.00 0.00 34 ALA A C 14
ATOM 6871 O O . ALA A 1 34 ? -3.737 -23.376 -2.045 1.00 0.00 34 ALA A O 14
ATOM 6878 N N . VAL A 1 35 ? -2.002 -22.095 -2.700 1.00 0.00 35 VAL A N 14
ATOM 6879 C CA . VAL A 1 35 ? -1.285 -23.166 -3.387 1.00 0.00 35 VAL A CA 14
ATOM 6880 C C . VAL A 1 35 ? -0.978 -24.274 -2.384 1.00 0.00 35 VAL A C 14
ATOM 6881 O O . VAL A 1 35 ? -1.414 -25.406 -2.596 1.00 0.00 35 VAL A O 14
ATOM 6894 N N . ALA A 1 36 ? -0.287 -23.937 -1.291 1.00 0.00 36 ALA A N 14
ATOM 6895 C CA . ALA A 1 36 ? 0.123 -24.862 -0.242 1.00 0.00 36 ALA A CA 14
ATOM 6896 C C . ALA A 1 36 ? -1.080 -25.639 0.296 1.00 0.00 36 ALA A C 14
ATOM 6897 O O . ALA A 1 36 ? -1.079 -26.868 0.310 1.00 0.00 36 ALA A O 14
ATOM 6904 N N . ARG A 1 37 ? -2.140 -24.941 0.710 1.00 0.00 37 ARG A N 14
ATOM 6905 C CA . ARG A 1 37 ? -3.362 -25.563 1.223 1.00 0.00 37 ARG A CA 14
ATOM 6906 C C . ARG A 1 37 ? -4.195 -26.239 0.121 1.00 0.00 37 ARG A C 14
ATOM 6907 O O . ARG A 1 37 ? -5.281 -26.746 0.415 1.00 0.00 37 ARG A O 14
ATOM 6931 N N . ASP A 1 1 ? -4.337 24.711 1.655 1.00 0.00 1 ASP A N 15
ATOM 6932 C CA . ASP A 1 1 ? -4.841 25.156 0.342 1.00 0.00 1 ASP A CA 15
ATOM 6933 C C . ASP A 1 1 ? -4.475 24.169 -0.715 1.00 0.00 1 ASP A C 15
ATOM 6934 O O . ASP A 1 1 ? -3.579 23.402 -0.451 1.00 0.00 1 ASP A O 15
ATOM 6945 N N . VAL A 1 2 ? -5.053 24.209 -1.910 1.00 0.00 2 VAL A N 15
ATOM 6946 C CA . VAL A 1 2 ? -4.863 23.121 -2.869 1.00 0.00 2 VAL A CA 15
ATOM 6947 C C . VAL A 1 2 ? -3.381 22.815 -3.116 1.00 0.00 2 VAL A C 15
ATOM 6948 O O . VAL A 1 2 ? -3.040 21.651 -3.289 1.00 0.00 2 VAL A O 15
ATOM 6961 N N . ALA A 1 3 ? -2.485 23.800 -3.041 1.00 0.00 3 ALA A N 15
ATOM 6962 C CA . ALA A 1 3 ? -1.058 23.556 -3.123 1.00 0.00 3 ALA A CA 15
ATOM 6963 C C . ALA A 1 3 ? -0.586 22.713 -1.932 1.00 0.00 3 ALA A C 15
ATOM 6964 O O . ALA A 1 3 ? 0.008 21.646 -2.130 1.00 0.00 3 ALA A O 15
ATOM 6971 N N . SER A 1 4 ? -0.800 23.192 -0.705 1.00 0.00 4 SER A N 15
ATOM 6972 C CA . SER A 1 4 ? -0.409 22.462 0.507 1.00 0.00 4 SER A CA 15
ATOM 6973 C C . SER A 1 4 ? -1.253 21.192 0.744 1.00 0.00 4 SER A C 15
ATOM 6974 O O . SER A 1 4 ? -0.675 20.145 1.039 1.00 0.00 4 SER A O 15
ATOM 6982 N N . ASP A 1 5 ? -2.583 21.234 0.605 1.00 0.00 5 ASP A N 15
ATOM 6983 C CA . ASP A 1 5 ? -3.479 20.082 0.671 1.00 0.00 5 ASP A CA 15
ATOM 6984 C C . ASP A 1 5 ? -2.995 18.989 -0.285 1.00 0.00 5 ASP A C 15
ATOM 6985 O O . ASP A 1 5 ? -2.733 17.874 0.156 1.00 0.00 5 ASP A O 15
ATOM 6994 N N . ALA A 1 6 ? -2.794 19.293 -1.575 1.00 0.00 6 ALA A N 15
ATOM 6995 C CA . ALA A 1 6 ? -2.316 18.317 -2.556 1.00 0.00 6 ALA A CA 15
ATOM 6996 C C . ALA A 1 6 ? -0.958 17.728 -2.168 1.00 0.00 6 ALA A C 15
ATOM 6997 O O . ALA A 1 6 ? -0.647 16.593 -2.537 1.00 0.00 6 ALA A O 15
ATOM 7004 N N . LYS A 1 7 ? -0.093 18.515 -1.520 1.00 0.00 7 LYS A N 15
ATOM 7005 C CA . LYS A 1 7 ? 1.213 18.065 -1.046 1.00 0.00 7 LYS A CA 15
ATOM 7006 C C . LYS A 1 7 ? 0.997 16.933 -0.045 1.00 0.00 7 LYS A C 15
ATOM 7007 O O . LYS A 1 7 ? 1.437 15.808 -0.282 1.00 0.00 7 LYS A O 15
ATOM 7026 N N . ALA A 1 8 ? 0.266 17.219 1.032 1.00 0.00 8 ALA A N 15
ATOM 7027 C CA . ALA A 1 8 ? -0.078 16.223 2.043 1.00 0.00 8 ALA A CA 15
ATOM 7028 C C . ALA A 1 8 ? -0.842 15.048 1.431 1.00 0.00 8 ALA A C 15
ATOM 7029 O O . ALA A 1 8 ? -0.609 13.916 1.844 1.00 0.00 8 ALA A O 15
ATOM 7036 N N . ALA A 1 9 ? -1.727 15.274 0.457 1.00 0.00 9 ALA A N 15
ATOM 7037 C CA . ALA A 1 9 ? -2.473 14.239 -0.226 1.00 0.00 9 ALA A CA 15
ATOM 7038 C C . ALA A 1 9 ? -1.554 13.304 -1.021 1.00 0.00 9 ALA A C 15
ATOM 7039 O O . ALA A 1 9 ? -1.763 12.095 -1.035 1.00 0.00 9 ALA A O 15
ATOM 7046 N N . ALA A 1 10 ? -0.533 13.838 -1.699 1.00 0.00 10 ALA A N 15
ATOM 7047 C CA . ALA A 1 10 ? 0.457 13.012 -2.383 1.00 0.00 10 ALA A CA 15
ATOM 7048 C C . ALA A 1 10 ? 1.259 12.207 -1.366 1.00 0.00 10 ALA A C 15
ATOM 7049 O O . ALA A 1 10 ? 1.574 11.043 -1.605 1.00 0.00 10 ALA A O 15
ATOM 7056 N N . GLU A 1 11 ? 1.598 12.808 -0.229 1.00 0.00 11 GLU A N 15
ATOM 7057 C CA . GLU A 1 11 ? 2.254 12.137 0.874 1.00 0.00 11 GLU A CA 15
ATOM 7058 C C . GLU A 1 11 ? 1.337 11.078 1.502 1.00 0.00 11 GLU A C 15
ATOM 7059 O O . GLU A 1 11 ? 1.807 10.066 2.022 1.00 0.00 11 GLU A O 15
ATOM 7071 N N . LEU A 1 12 ? 0.019 11.259 1.445 1.00 0.00 12 LEU A N 15
ATOM 7072 C CA . LEU A 1 12 ? -0.960 10.292 1.884 1.00 0.00 12 LEU A CA 15
ATOM 7073 C C . LEU A 1 12 ? -0.956 9.091 0.949 1.00 0.00 12 LEU A C 15
ATOM 7074 O O . LEU A 1 12 ? -0.823 7.961 1.411 1.00 0.00 12 LEU A O 15
ATOM 7090 N N . VAL A 1 13 ? -1.086 9.318 -0.356 1.00 0.00 13 VAL A N 15
ATOM 7091 C CA . VAL A 1 13 ? -0.991 8.294 -1.383 1.00 0.00 13 VAL A CA 15
ATOM 7092 C C . VAL A 1 13 ? 0.364 7.584 -1.302 1.00 0.00 13 VAL A C 15
ATOM 7093 O O . VAL A 1 13 ? 0.403 6.385 -1.557 1.00 0.00 13 VAL A O 15
ATOM 7106 N N . ALA A 1 14 ? 1.451 8.263 -0.913 1.00 0.00 14 ALA A N 15
ATOM 7107 C CA . ALA A 1 14 ? 2.757 7.658 -0.682 1.00 0.00 14 ALA A CA 15
ATOM 7108 C C . ALA A 1 14 ? 2.693 6.664 0.482 1.00 0.00 14 ALA A C 15
ATOM 7109 O O . ALA A 1 14 ? 3.018 5.490 0.307 1.00 0.00 14 ALA A O 15
ATOM 7116 N N . ALA A 1 15 ? 2.246 7.115 1.658 1.00 0.00 15 ALA A N 15
ATOM 7117 C CA . ALA A 1 15 ? 2.099 6.280 2.847 1.00 0.00 15 ALA A CA 15
ATOM 7118 C C . ALA A 1 15 ? 1.204 5.066 2.568 1.00 0.00 15 ALA A C 15
ATOM 7119 O O . ALA A 1 15 ? 1.471 3.952 3.026 1.00 0.00 15 ALA A O 15
ATOM 7126 N N . ASN A 1 16 ? 0.124 5.291 1.823 1.00 0.00 16 ASN A N 15
ATOM 7127 C CA . ASN A 1 16 ? -0.790 4.269 1.334 1.00 0.00 16 ASN A CA 15
ATOM 7128 C C . ASN A 1 16 ? -0.145 3.337 0.319 1.00 0.00 16 ASN A C 15
ATOM 7129 O O . ASN A 1 16 ? -0.381 2.138 0.385 1.00 0.00 16 ASN A O 15
ATOM 7140 N N . ALA A 1 17 ? 0.695 3.833 -0.587 1.00 0.00 17 ALA A N 15
ATOM 7141 C CA . ALA A 1 17 ? 1.358 3.022 -1.600 1.00 0.00 17 ALA A CA 15
ATOM 7142 C C . ALA A 1 17 ? 2.378 2.080 -0.964 1.00 0.00 17 ALA A C 15
ATOM 7143 O O . ALA A 1 17 ? 2.574 0.967 -1.454 1.00 0.00 17 ALA A O 15
ATOM 7150 N N . LYS A 1 18 ? 3.032 2.517 0.114 1.00 0.00 18 LYS A N 15
ATOM 7151 C CA . LYS A 1 18 ? 3.933 1.685 0.902 1.00 0.00 18 LYS A CA 15
ATOM 7152 C C . LYS A 1 18 ? 3.115 0.538 1.477 1.00 0.00 18 LYS A C 15
ATOM 7153 O O . LYS A 1 18 ? 3.392 -0.628 1.208 1.00 0.00 18 LYS A O 15
ATOM 7172 N N . ALA A 1 19 ? 2.068 0.886 2.226 1.00 0.00 19 ALA A N 15
ATOM 7173 C CA . ALA A 1 19 ? 1.131 -0.056 2.800 1.00 0.00 19 ALA A CA 15
ATOM 7174 C C . ALA A 1 19 ? 0.544 -1.011 1.746 1.00 0.00 19 ALA A C 15
ATOM 7175 O O . ALA A 1 19 ? 0.341 -2.188 2.044 1.00 0.00 19 ALA A O 15
ATOM 7182 N N . ALA A 1 20 ? 0.287 -0.535 0.524 1.00 0.00 20 ALA A N 15
ATOM 7183 C CA . ALA A 1 20 ? -0.202 -1.329 -0.593 1.00 0.00 20 ALA A CA 15
ATOM 7184 C C . ALA A 1 20 ? 0.850 -2.344 -1.034 1.00 0.00 20 ALA A C 15
ATOM 7185 O O . ALA A 1 20 ? 0.527 -3.514 -1.207 1.00 0.00 20 ALA A O 15
ATOM 7192 N N . ALA A 1 21 ? 2.111 -1.938 -1.200 1.00 0.00 21 ALA A N 15
ATOM 7193 C CA . ALA A 1 21 ? 3.174 -2.870 -1.560 1.00 0.00 21 ALA A CA 15
ATOM 7194 C C . ALA A 1 21 ? 3.383 -3.916 -0.467 1.00 0.00 21 ALA A C 15
ATOM 7195 O O . ALA A 1 21 ? 3.701 -5.072 -0.744 1.00 0.00 21 ALA A O 15
ATOM 7202 N N . GLU A 1 22 ? 3.223 -3.524 0.789 1.00 0.00 22 GLU A N 15
ATOM 7203 C CA . GLU A 1 22 ? 3.268 -4.400 1.939 1.00 0.00 22 GLU A CA 15
ATOM 7204 C C . GLU A 1 22 ? 2.097 -5.389 1.939 1.00 0.00 22 GLU A C 15
ATOM 7205 O O . GLU A 1 22 ? 2.253 -6.538 2.359 1.00 0.00 22 GLU A O 15
ATOM 7217 N N . LEU A 1 23 ? 0.926 -4.958 1.472 1.00 0.00 23 LEU A N 15
ATOM 7218 C CA . LEU A 1 23 ? -0.263 -5.763 1.294 1.00 0.00 23 LEU A CA 15
ATOM 7219 C C . LEU A 1 23 ? -0.021 -6.795 0.197 1.00 0.00 23 LEU A C 15
ATOM 7220 O O . LEU A 1 23 ? -0.210 -7.985 0.425 1.00 0.00 23 LEU A O 15
ATOM 7236 N N . VAL A 1 24 ? 0.432 -6.360 -0.975 1.00 0.00 24 VAL A N 15
ATOM 7237 C CA . VAL A 1 24 ? 0.842 -7.191 -2.104 1.00 0.00 24 VAL A CA 15
ATOM 7238 C C . VAL A 1 24 ? 1.895 -8.211 -1.660 1.00 0.00 24 VAL A C 15
ATOM 7239 O O . VAL A 1 24 ? 1.816 -9.365 -2.080 1.00 0.00 24 VAL A O 15
ATOM 7252 N N . ALA A 1 25 ? 2.854 -7.836 -0.807 1.00 0.00 25 ALA A N 15
ATOM 7253 C CA . ALA A 1 25 ? 3.848 -8.758 -0.281 1.00 0.00 25 ALA A CA 15
ATOM 7254 C C . ALA A 1 25 ? 3.191 -9.854 0.561 1.00 0.00 25 ALA A C 15
ATOM 7255 O O . ALA A 1 25 ? 3.478 -11.034 0.366 1.00 0.00 25 ALA A O 15
ATOM 7262 N N . ALA A 1 26 ? 2.284 -9.493 1.473 1.00 0.00 26 ALA A N 15
ATOM 7263 C CA . ALA A 1 26 ? 1.537 -10.476 2.245 1.00 0.00 26 ALA A CA 15
ATOM 7264 C C . ALA A 1 26 ? 0.695 -11.366 1.326 1.00 0.00 26 ALA A C 15
ATOM 7265 O O . ALA A 1 26 ? 0.666 -12.587 1.486 1.00 0.00 26 ALA A O 15
ATOM 7272 N N . ASN A 1 27 ? 0.048 -10.761 0.332 1.00 0.00 27 ASN A N 15
ATOM 7273 C CA . ASN A 1 27 ? -0.704 -11.439 -0.714 1.00 0.00 27 ASN A CA 15
ATOM 7274 C C . ASN A 1 27 ? 0.149 -12.379 -1.553 1.00 0.00 27 ASN A C 15
ATOM 7275 O O . ASN A 1 27 ? -0.385 -13.364 -2.053 1.00 0.00 27 ASN A O 15
ATOM 7286 N N . ALA A 1 28 ? 1.455 -12.136 -1.690 1.00 0.00 28 ALA A N 15
ATOM 7287 C CA . ALA A 1 28 ? 2.348 -13.060 -2.371 1.00 0.00 28 ALA A CA 15
ATOM 7288 C C . ALA A 1 28 ? 2.388 -14.380 -1.604 1.00 0.00 28 ALA A C 15
ATOM 7289 O O . ALA A 1 28 ? 2.355 -15.450 -2.219 1.00 0.00 28 ALA A O 15
ATOM 7296 N N . LYS A 1 29 ? 2.426 -14.311 -0.266 1.00 0.00 29 LYS A N 15
ATOM 7297 C CA . LYS A 1 29 ? 2.343 -15.492 0.569 1.00 0.00 29 LYS A CA 15
ATOM 7298 C C . LYS A 1 29 ? 0.985 -16.137 0.368 1.00 0.00 29 LYS A C 15
ATOM 7299 O O . LYS A 1 29 ? 0.935 -17.295 -0.010 1.00 0.00 29 LYS A O 15
ATOM 7318 N N . ALA A 1 30 ? -0.101 -15.393 0.587 1.00 0.00 30 ALA A N 15
ATOM 7319 C CA . ALA A 1 30 ? -1.458 -15.897 0.491 1.00 0.00 30 ALA A CA 15
ATOM 7320 C C . ALA A 1 30 ? -1.730 -16.605 -0.840 1.00 0.00 30 ALA A C 15
ATOM 7321 O O . ALA A 1 30 ? -2.420 -17.621 -0.863 1.00 0.00 30 ALA A O 15
ATOM 7328 N N . ALA A 1 31 ? -1.192 -16.087 -1.943 1.00 0.00 31 ALA A N 15
ATOM 7329 C CA . ALA A 1 31 ? -1.317 -16.698 -3.253 1.00 0.00 31 ALA A CA 15
ATOM 7330 C C . ALA A 1 31 ? -0.512 -18.000 -3.322 1.00 0.00 31 ALA A C 15
ATOM 7331 O O . ALA A 1 31 ? -1.035 -19.016 -3.774 1.00 0.00 31 ALA A O 15
ATOM 7338 N N . ALA A 1 32 ? 0.745 -17.994 -2.865 1.00 0.00 32 ALA A N 15
ATOM 7339 C CA . ALA A 1 32 ? 1.594 -19.173 -2.820 1.00 0.00 32 ALA A CA 15
ATOM 7340 C C . ALA A 1 32 ? 0.971 -20.269 -1.950 1.00 0.00 32 ALA A C 15
ATOM 7341 O O . ALA A 1 32 ? 1.029 -21.449 -2.303 1.00 0.00 32 ALA A O 15
ATOM 7348 N N . GLU A 1 33 ? 0.374 -19.874 -0.829 1.00 0.00 33 GLU A N 15
ATOM 7349 C CA . GLU A 1 33 ? -0.382 -20.688 0.091 1.00 0.00 33 GLU A CA 15
ATOM 7350 C C . GLU A 1 33 ? -1.569 -21.283 -0.662 1.00 0.00 33 GLU A C 15
ATOM 7351 O O . GLU A 1 33 ? -1.670 -22.499 -0.749 1.00 0.00 33 GLU A O 15
ATOM 7363 N N . ALA A 1 34 ? -2.434 -20.461 -1.264 1.00 0.00 34 ALA A N 15
ATOM 7364 C CA . ALA A 1 34 ? -3.595 -20.928 -2.014 1.00 0.00 34 ALA A CA 15
ATOM 7365 C C . ALA A 1 34 ? -3.202 -21.926 -3.110 1.00 0.00 34 ALA A C 15
ATOM 7366 O O . ALA A 1 34 ? -3.916 -22.910 -3.333 1.00 0.00 34 ALA A O 15
ATOM 7373 N N . VAL A 1 35 ? -2.076 -21.706 -3.789 1.00 0.00 35 VAL A N 15
ATOM 7374 C CA . VAL A 1 35 ? -1.529 -22.631 -4.772 1.00 0.00 35 VAL A CA 15
ATOM 7375 C C . VAL A 1 35 ? -1.196 -23.964 -4.096 1.00 0.00 35 VAL A C 15
ATOM 7376 O O . VAL A 1 35 ? -1.721 -25.000 -4.509 1.00 0.00 35 VAL A O 15
ATOM 7389 N N . ALA A 1 36 ? -0.376 -23.945 -3.046 1.00 0.00 36 ALA A N 15
ATOM 7390 C CA . ALA A 1 36 ? 0.067 -25.141 -2.334 1.00 0.00 36 ALA A CA 15
ATOM 7391 C C . ALA A 1 36 ? -1.087 -25.878 -1.639 1.00 0.00 36 ALA A C 15
ATOM 7392 O O . ALA A 1 36 ? -1.046 -27.101 -1.505 1.00 0.00 36 ALA A O 15
ATOM 7399 N N . ARG A 1 37 ? -2.134 -25.172 -1.205 1.00 0.00 37 ARG A N 15
ATOM 7400 C CA . ARG A 1 37 ? -3.353 -25.758 -0.646 1.00 0.00 37 ARG A CA 15
ATOM 7401 C C . ARG A 1 37 ? -4.253 -26.338 -1.750 1.00 0.00 37 ARG A C 15
ATOM 7402 O O . ARG A 1 37 ? -5.331 -26.856 -1.448 1.00 0.00 37 ARG A O 15
ATOM 7426 N N . ASP A 1 1 ? -5.164 24.079 2.401 1.00 0.00 1 ASP A N 16
ATOM 7427 C CA . ASP A 1 1 ? -5.533 24.779 1.160 1.00 0.00 1 ASP A CA 16
ATOM 7428 C C . ASP A 1 1 ? -4.961 24.087 -0.038 1.00 0.00 1 ASP A C 16
ATOM 7429 O O . ASP A 1 1 ? -4.173 23.194 0.184 1.00 0.00 1 ASP A O 16
ATOM 7440 N N . VAL A 1 2 ? -5.313 24.445 -1.277 1.00 0.00 2 VAL A N 16
ATOM 7441 C CA . VAL A 1 2 ? -4.954 23.617 -2.434 1.00 0.00 2 VAL A CA 16
ATOM 7442 C C . VAL A 1 2 ? -3.487 23.212 -2.418 1.00 0.00 2 VAL A C 16
ATOM 7443 O O . VAL A 1 2 ? -3.229 22.037 -2.628 1.00 0.00 2 VAL A O 16
ATOM 7456 N N . ALA A 1 3 ? -2.567 24.110 -2.080 1.00 0.00 3 ALA A N 16
ATOM 7457 C CA . ALA A 1 3 ? -1.151 23.804 -1.904 1.00 0.00 3 ALA A CA 16
ATOM 7458 C C . ALA A 1 3 ? -0.919 22.722 -0.844 1.00 0.00 3 ALA A C 16
ATOM 7459 O O . ALA A 1 3 ? -0.339 21.672 -1.137 1.00 0.00 3 ALA A O 16
ATOM 7466 N N . SER A 1 4 ? -1.330 22.983 0.393 1.00 0.00 4 SER A N 16
ATOM 7467 C CA . SER A 1 4 ? -1.164 22.056 1.507 1.00 0.00 4 SER A CA 16
ATOM 7468 C C . SER A 1 4 ? -1.928 20.758 1.245 1.00 0.00 4 SER A C 16
ATOM 7469 O O . SER A 1 4 ? -1.350 19.679 1.315 1.00 0.00 4 SER A O 16
ATOM 7477 N N . ASP A 1 5 ? -3.214 20.850 0.919 1.00 0.00 5 ASP A N 16
ATOM 7478 C CA . ASP A 1 5 ? -4.098 19.758 0.543 1.00 0.00 5 ASP A CA 16
ATOM 7479 C C . ASP A 1 5 ? -3.493 18.905 -0.572 1.00 0.00 5 ASP A C 16
ATOM 7480 O O . ASP A 1 5 ? -3.613 17.681 -0.546 1.00 0.00 5 ASP A O 16
ATOM 7489 N N . ALA A 1 6 ? -2.869 19.528 -1.577 1.00 0.00 6 ALA A N 16
ATOM 7490 C CA . ALA A 1 6 ? -2.259 18.839 -2.706 1.00 0.00 6 ALA A CA 16
ATOM 7491 C C . ALA A 1 6 ? -1.041 18.049 -2.231 1.00 0.00 6 ALA A C 16
ATOM 7492 O O . ALA A 1 6 ? -0.824 16.923 -2.690 1.00 0.00 6 ALA A O 16
ATOM 7499 N N . LYS A 1 7 ? -0.231 18.647 -1.346 1.00 0.00 7 LYS A N 16
ATOM 7500 C CA . LYS A 1 7 ? 0.929 17.995 -0.749 1.00 0.00 7 LYS A CA 16
ATOM 7501 C C . LYS A 1 7 ? 0.469 16.782 0.028 1.00 0.00 7 LYS A C 16
ATOM 7502 O O . LYS A 1 7 ? 0.931 15.678 -0.233 1.00 0.00 7 LYS A O 16
ATOM 7521 N N . ALA A 1 8 ? -0.443 17.009 0.965 1.00 0.00 8 ALA A N 16
ATOM 7522 C CA . ALA A 1 8 ? -0.995 15.996 1.844 1.00 0.00 8 ALA A CA 16
ATOM 7523 C C . ALA A 1 8 ? -1.539 14.832 1.021 1.00 0.00 8 ALA A C 16
ATOM 7524 O O . ALA A 1 8 ? -1.253 13.684 1.332 1.00 0.00 8 ALA A O 16
ATOM 7531 N N . ALA A 1 9 ? -2.255 15.104 -0.072 1.00 0.00 9 ALA A N 16
ATOM 7532 C CA . ALA A 1 9 ? -2.755 14.079 -0.962 1.00 0.00 9 ALA A CA 16
ATOM 7533 C C . ALA A 1 9 ? -1.642 13.212 -1.575 1.00 0.00 9 ALA A C 16
ATOM 7534 O O . ALA A 1 9 ? -1.842 12.012 -1.777 1.00 0.00 9 ALA A O 16
ATOM 7541 N N . ALA A 1 10 ? -0.482 13.798 -1.889 1.00 0.00 10 ALA A N 16
ATOM 7542 C CA . ALA A 1 10 ? 0.675 13.065 -2.393 1.00 0.00 10 ALA A CA 16
ATOM 7543 C C . ALA A 1 10 ? 1.364 12.294 -1.262 1.00 0.00 10 ALA A C 16
ATOM 7544 O O . ALA A 1 10 ? 1.759 11.145 -1.451 1.00 0.00 10 ALA A O 16
ATOM 7551 N N . GLU A 1 11 ? 1.516 12.908 -0.090 1.00 0.00 11 GLU A N 16
ATOM 7552 C CA . GLU A 1 11 ? 2.096 12.335 1.114 1.00 0.00 11 GLU A CA 16
ATOM 7553 C C . GLU A 1 11 ? 1.295 11.119 1.591 1.00 0.00 11 GLU A C 16
ATOM 7554 O O . GLU A 1 11 ? 1.860 10.123 2.051 1.00 0.00 11 GLU A O 16
ATOM 7566 N N . LEU A 1 12 ? -0.030 11.195 1.487 1.00 0.00 12 LEU A N 16
ATOM 7567 C CA . LEU A 1 12 ? -0.973 10.134 1.762 1.00 0.00 12 LEU A CA 16
ATOM 7568 C C . LEU A 1 12 ? -0.668 8.961 0.845 1.00 0.00 12 LEU A C 16
ATOM 7569 O O . LEU A 1 12 ? -0.419 7.863 1.327 1.00 0.00 12 LEU A O 16
ATOM 7585 N N . VAL A 1 13 ? -0.623 9.192 -0.466 1.00 0.00 13 VAL A N 16
ATOM 7586 C CA . VAL A 1 13 ? -0.257 8.192 -1.459 1.00 0.00 13 VAL A CA 16
ATOM 7587 C C . VAL A 1 13 ? 1.150 7.636 -1.215 1.00 0.00 13 VAL A C 16
ATOM 7588 O O . VAL A 1 13 ? 1.361 6.453 -1.462 1.00 0.00 13 VAL A O 16
ATOM 7601 N N . ALA A 1 14 ? 2.103 8.435 -0.725 1.00 0.00 14 ALA A N 16
ATOM 7602 C CA . ALA A 1 14 ? 3.443 7.964 -0.402 1.00 0.00 14 ALA A CA 16
ATOM 7603 C C . ALA A 1 14 ? 3.400 6.961 0.753 1.00 0.00 14 ALA A C 16
ATOM 7604 O O . ALA A 1 14 ? 3.945 5.863 0.632 1.00 0.00 14 ALA A O 16
ATOM 7611 N N . ALA A 1 15 ? 2.714 7.293 1.850 1.00 0.00 15 ALA A N 16
ATOM 7612 C CA . ALA A 1 15 ? 2.533 6.383 2.968 1.00 0.00 15 ALA A CA 16
ATOM 7613 C C . ALA A 1 15 ? 1.734 5.146 2.538 1.00 0.00 15 ALA A C 16
ATOM 7614 O O . ALA A 1 15 ? 1.996 4.016 2.962 1.00 0.00 15 ALA A O 16
ATOM 7621 N N . ASN A 1 16 ? 0.743 5.353 1.675 1.00 0.00 16 ASN A N 16
ATOM 7622 C CA . ASN A 1 16 ? -0.108 4.306 1.134 1.00 0.00 16 ASN A CA 16
ATOM 7623 C C . ASN A 1 16 ? 0.640 3.446 0.122 1.00 0.00 16 ASN A C 16
ATOM 7624 O O . ASN A 1 16 ? 0.221 2.317 -0.100 1.00 0.00 16 ASN A O 16
ATOM 7635 N N . ALA A 1 17 ? 1.753 3.905 -0.461 1.00 0.00 17 ALA A N 16
ATOM 7636 C CA . ALA A 1 17 ? 2.578 3.079 -1.332 1.00 0.00 17 ALA A CA 16
ATOM 7637 C C . ALA A 1 17 ? 3.221 1.970 -0.497 1.00 0.00 17 ALA A C 16
ATOM 7638 O O . ALA A 1 17 ? 3.310 0.834 -0.963 1.00 0.00 17 ALA A O 16
ATOM 7645 N N . LYS A 1 18 ? 3.621 2.264 0.752 1.00 0.00 18 LYS A N 16
ATOM 7646 C CA . LYS A 1 18 ? 4.117 1.222 1.647 1.00 0.00 18 LYS A CA 16
ATOM 7647 C C . LYS A 1 18 ? 3.006 0.228 1.892 1.00 0.00 18 LYS A C 16
ATOM 7648 O O . LYS A 1 18 ? 3.203 -0.962 1.685 1.00 0.00 18 LYS A O 16
ATOM 7667 N N . ALA A 1 19 ? 1.842 0.731 2.297 1.00 0.00 19 ALA A N 16
ATOM 7668 C CA . ALA A 1 19 ? 0.659 -0.064 2.547 1.00 0.00 19 ALA A CA 16
ATOM 7669 C C . ALA A 1 19 ? 0.347 -0.982 1.366 1.00 0.00 19 ALA A C 16
ATOM 7670 O O . ALA A 1 19 ? 0.091 -2.165 1.569 1.00 0.00 19 ALA A O 16
ATOM 7677 N N . ALA A 1 20 ? 0.392 -0.451 0.145 1.00 0.00 20 ALA A N 16
ATOM 7678 C CA . ALA A 1 20 ? 0.167 -1.179 -1.087 1.00 0.00 20 ALA A CA 16
ATOM 7679 C C . ALA A 1 20 ? 1.197 -2.295 -1.246 1.00 0.00 20 ALA A C 16
ATOM 7680 O O . ALA A 1 20 ? 0.825 -3.443 -1.471 1.00 0.00 20 ALA A O 16
ATOM 7687 N N . ALA A 1 21 ? 2.487 -1.982 -1.107 1.00 0.00 21 ALA A N 16
ATOM 7688 C CA . ALA A 1 21 ? 3.558 -2.963 -1.214 1.00 0.00 21 ALA A CA 16
ATOM 7689 C C . ALA A 1 21 ? 3.477 -4.028 -0.112 1.00 0.00 21 ALA A C 16
ATOM 7690 O O . ALA A 1 21 ? 3.846 -5.181 -0.325 1.00 0.00 21 ALA A O 16
ATOM 7697 N N . GLU A 1 22 ? 3.014 -3.654 1.075 1.00 0.00 22 GLU A N 16
ATOM 7698 C CA . GLU A 1 22 ? 2.742 -4.516 2.207 1.00 0.00 22 GLU A CA 16
ATOM 7699 C C . GLU A 1 22 ? 1.573 -5.452 1.911 1.00 0.00 22 GLU A C 16
ATOM 7700 O O . GLU A 1 22 ? 1.662 -6.650 2.183 1.00 0.00 22 GLU A O 16
ATOM 7712 N N . LEU A 1 23 ? 0.491 -4.924 1.340 1.00 0.00 23 LEU A N 16
ATOM 7713 C CA . LEU A 1 23 ? -0.665 -5.679 0.913 1.00 0.00 23 LEU A CA 16
ATOM 7714 C C . LEU A 1 23 ? -0.256 -6.672 -0.167 1.00 0.00 23 LEU A C 16
ATOM 7715 O O . LEU A 1 23 ? -0.596 -7.842 -0.069 1.00 0.00 23 LEU A O 16
ATOM 7731 N N . VAL A 1 24 ? 0.534 -6.244 -1.150 1.00 0.00 24 VAL A N 16
ATOM 7732 C CA . VAL A 1 24 ? 1.111 -7.093 -2.184 1.00 0.00 24 VAL A CA 16
ATOM 7733 C C . VAL A 1 24 ? 2.019 -8.159 -1.567 1.00 0.00 24 VAL A C 16
ATOM 7734 O O . VAL A 1 24 ? 1.987 -9.287 -2.050 1.00 0.00 24 VAL A O 16
ATOM 7747 N N . ALA A 1 25 ? 2.798 -7.861 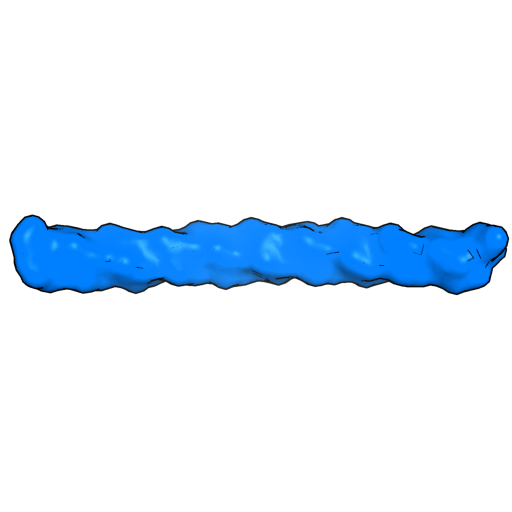-0.522 1.00 0.00 25 ALA A N 16
ATOM 7748 C CA . ALA A 1 25 ? 3.622 -8.850 0.162 1.00 0.00 25 ALA A CA 16
ATOM 7749 C C . ALA A 1 25 ? 2.753 -9.913 0.847 1.00 0.00 25 ALA A C 16
ATOM 7750 O O . ALA A 1 25 ? 2.997 -11.111 0.687 1.00 0.00 25 ALA A O 16
ATOM 7757 N N . ALA A 1 26 ? 1.721 -9.493 1.585 1.00 0.00 26 ALA A N 16
ATOM 7758 C CA . ALA A 1 26 ? 0.788 -10.406 2.228 1.00 0.00 26 ALA A CA 16
ATOM 7759 C C . ALA A 1 26 ? 0.056 -11.238 1.180 1.00 0.00 26 ALA A C 16
ATOM 7760 O O . ALA A 1 26 ? -0.030 -12.453 1.308 1.00 0.00 26 ALA A O 16
ATOM 7767 N N . ASN A 1 27 ? -0.422 -10.593 0.119 1.00 0.00 27 ASN A N 16
ATOM 7768 C CA . ASN A 1 27 ? -1.057 -11.210 -1.036 1.00 0.00 27 ASN A CA 16
ATOM 7769 C C . ASN A 1 27 ? -0.122 -12.219 -1.688 1.00 0.00 27 ASN A C 16
ATOM 7770 O O . ASN A 1 27 ? -0.572 -13.283 -2.101 1.00 0.00 27 ASN A O 16
ATOM 7781 N N . ALA A 1 28 ? 1.172 -11.906 -1.790 1.00 0.00 28 ALA A N 16
ATOM 7782 C CA . ALA A 1 28 ? 2.163 -12.786 -2.382 1.00 0.00 28 ALA A CA 16
ATOM 7783 C C . ALA A 1 28 ? 2.262 -14.069 -1.566 1.00 0.00 28 ALA A C 16
ATOM 7784 O O . ALA A 1 28 ? 2.299 -15.157 -2.151 1.00 0.00 28 ALA A O 16
ATOM 7791 N N . LYS A 1 29 ? 2.315 -13.946 -0.234 1.00 0.00 29 LYS A N 16
ATOM 7792 C CA . LYS A 1 29 ? 2.300 -15.076 0.677 1.00 0.00 29 LYS A CA 16
ATOM 7793 C C . LYS A 1 29 ? 0.998 -15.845 0.491 1.00 0.00 29 LYS A C 16
ATOM 7794 O O . LYS A 1 29 ? 1.029 -16.998 0.086 1.00 0.00 29 LYS A O 16
ATOM 7813 N N . ALA A 1 30 ? -0.132 -15.197 0.762 1.00 0.00 30 ALA A N 16
ATOM 7814 C CA . ALA A 1 30 ? -1.460 -15.770 0.770 1.00 0.00 30 ALA A CA 16
ATOM 7815 C C . ALA A 1 30 ? -1.791 -16.514 -0.524 1.00 0.00 30 ALA A C 16
ATOM 7816 O O . ALA A 1 30 ? -2.343 -17.608 -0.471 1.00 0.00 30 ALA A O 16
ATOM 7823 N N . ALA A 1 31 ? -1.440 -15.956 -1.684 1.00 0.00 31 ALA A N 16
ATOM 7824 C CA . ALA A 1 31 ? -1.607 -16.623 -2.966 1.00 0.00 31 ALA A CA 16
ATOM 7825 C C . ALA A 1 31 ? -0.810 -17.926 -2.997 1.00 0.00 31 ALA A C 16
ATOM 7826 O O . ALA A 1 31 ? -1.360 -18.976 -3.321 1.00 0.00 31 ALA A O 16
ATOM 7833 N N . ALA A 1 32 ? 0.483 -17.860 -2.675 1.00 0.00 32 ALA A N 16
ATOM 7834 C CA . ALA A 1 32 ? 1.369 -19.003 -2.687 1.00 0.00 32 ALA A CA 16
ATOM 7835 C C . ALA A 1 32 ? 0.868 -20.091 -1.735 1.00 0.00 32 ALA A C 16
ATOM 7836 O O . ALA A 1 32 ? 0.809 -21.258 -2.120 1.00 0.00 32 ALA A O 16
ATOM 7843 N N . GLU A 1 33 ? 0.476 -19.703 -0.525 1.00 0.00 33 GLU A N 16
ATOM 7844 C CA . GLU A 1 33 ? -0.114 -20.525 0.515 1.00 0.00 33 GLU A CA 16
ATOM 7845 C C . GLU A 1 33 ? -1.376 -21.214 -0.006 1.00 0.00 33 GLU A C 16
ATOM 7846 O O . GLU A 1 33 ? -1.503 -22.436 0.092 1.00 0.00 33 GLU A O 16
ATOM 7858 N N . ALA A 1 34 ? -2.297 -20.447 -0.597 1.00 0.00 34 ALA A N 16
ATOM 7859 C CA . ALA A 1 34 ? -3.544 -20.960 -1.139 1.00 0.00 34 ALA A CA 16
ATOM 7860 C C . ALA A 1 34 ? -3.299 -21.936 -2.292 1.00 0.00 34 ALA A C 16
ATOM 7861 O O . ALA A 1 34 ? -4.122 -22.833 -2.489 1.00 0.00 34 ALA A O 16
ATOM 7868 N N . VAL A 1 35 ? -2.228 -21.774 -3.071 1.00 0.00 35 VAL A N 16
ATOM 7869 C CA . VAL A 1 35 ? -1.849 -22.724 -4.113 1.00 0.00 35 VAL A CA 16
ATOM 7870 C C . VAL A 1 35 ? -1.274 -23.987 -3.468 1.00 0.00 35 VAL A C 16
ATOM 7871 O O . VAL A 1 35 ? -1.691 -25.087 -3.826 1.00 0.00 35 VAL A O 16
ATOM 7884 N N . ALA A 1 36 ? -0.336 -23.833 -2.530 1.00 0.00 36 ALA A N 16
ATOM 7885 C CA . ALA A 1 36 ? 0.373 -24.925 -1.876 1.00 0.00 36 ALA A CA 16
ATOM 7886 C C . ALA A 1 36 ? -0.607 -25.815 -1.112 1.00 0.00 36 ALA A C 16
ATOM 7887 O O . ALA A 1 36 ? -0.758 -26.993 -1.426 1.00 0.00 36 ALA A O 16
ATOM 7894 N N . ARG A 1 37 ? -1.276 -25.257 -0.099 1.00 0.00 37 ARG A N 16
ATOM 7895 C CA . ARG A 1 37 ? -2.320 -25.925 0.667 1.00 0.00 37 ARG A CA 16
ATOM 7896 C C . ARG A 1 37 ? -3.357 -24.877 1.057 1.00 0.00 37 ARG A C 16
ATOM 7897 O O . ARG A 1 37 ? -3.377 -24.401 2.196 1.00 0.00 37 ARG A O 16
ATOM 7921 N N . ASP A 1 1 ? -5.324 23.852 2.787 1.00 0.00 1 ASP A N 17
ATOM 7922 C CA . ASP A 1 1 ? -5.932 24.377 1.548 1.00 0.00 1 ASP A CA 17
ATOM 7923 C C . ASP A 1 1 ? -5.456 23.598 0.358 1.00 0.00 1 ASP A C 17
ATOM 7924 O O . ASP A 1 1 ? -4.592 22.786 0.575 1.00 0.00 1 ASP A O 17
ATOM 7935 N N . VAL A 1 2 ? -5.912 23.830 -0.875 1.00 0.00 2 VAL A N 17
ATOM 7936 C CA . VAL A 1 2 ? -5.536 22.930 -1.973 1.00 0.00 2 VAL A CA 17
ATOM 7937 C C . VAL A 1 2 ? -4.013 22.767 -2.106 1.00 0.00 2 VAL A C 17
ATOM 7938 O O . VAL A 1 2 ? -3.566 21.690 -2.472 1.00 0.00 2 VAL A O 17
ATOM 7951 N N . ALA A 1 3 ? -3.202 23.753 -1.721 1.00 0.00 3 ALA A N 17
ATOM 7952 C CA . ALA A 1 3 ? -1.757 23.610 -1.696 1.00 0.00 3 ALA A CA 17
ATOM 7953 C C . ALA A 1 3 ? -1.336 22.580 -0.639 1.00 0.00 3 ALA A C 17
ATOM 7954 O O . ALA A 1 3 ? -0.705 21.570 -0.966 1.00 0.00 3 ALA A O 17
ATOM 7961 N N . SER A 1 4 ? -1.658 22.837 0.629 1.00 0.00 4 SER A N 17
ATOM 7962 C CA . SER A 1 4 ? -1.363 21.917 1.728 1.00 0.00 4 SER A CA 17
ATOM 7963 C C . SER A 1 4 ? -2.071 20.581 1.505 1.00 0.00 4 SER A C 17
ATOM 7964 O O . SER A 1 4 ? -1.443 19.529 1.543 1.00 0.00 4 SER A O 17
ATOM 7972 N N . ASP A 1 5 ? -3.373 20.597 1.248 1.00 0.00 5 ASP A N 17
ATOM 7973 C CA . ASP A 1 5 ? -4.194 19.431 1.026 1.00 0.00 5 ASP A CA 17
ATOM 7974 C C . ASP A 1 5 ? -3.707 18.577 -0.138 1.00 0.00 5 ASP A C 17
ATOM 7975 O O . ASP A 1 5 ? -3.836 17.355 -0.047 1.00 0.00 5 ASP A O 17
ATOM 7984 N N . ALA A 1 6 ? -3.172 19.157 -1.219 1.00 0.00 6 ALA A N 17
ATOM 7985 C CA . ALA A 1 6 ? -2.572 18.393 -2.309 1.00 0.00 6 ALA A CA 17
ATOM 7986 C C . ALA A 1 6 ? -1.186 17.864 -1.927 1.00 0.00 6 ALA A C 17
ATOM 7987 O O . ALA A 1 6 ? -0.810 16.774 -2.361 1.00 0.00 6 ALA A O 17
ATOM 7994 N N . LYS A 1 7 ? -0.397 18.598 -1.131 1.00 0.00 7 LYS A N 17
ATOM 7995 C CA . LYS A 1 7 ? 0.880 18.086 -0.620 1.00 0.00 7 LYS A CA 17
ATOM 7996 C C . LYS A 1 7 ? 0.585 16.840 0.193 1.00 0.00 7 LYS A C 17
ATOM 7997 O O . LYS A 1 7 ? 1.141 15.776 -0.049 1.00 0.00 7 LYS A O 17
ATOM 8016 N N . ALA A 1 8 ? -0.331 16.996 1.137 1.00 0.00 8 ALA A N 17
ATOM 8017 C CA . ALA A 1 8 ? -0.871 15.937 1.964 1.00 0.00 8 ALA A CA 17
ATOM 8018 C C . ALA A 1 8 ? -1.439 14.806 1.101 1.00 0.00 8 ALA A C 17
ATOM 8019 O O . ALA A 1 8 ? -1.275 13.645 1.460 1.00 0.00 8 ALA A O 17
ATOM 8026 N N . ALA A 1 9 ? -2.078 15.095 -0.036 1.00 0.00 9 ALA A N 17
ATOM 8027 C CA . ALA A 1 9 ? -2.535 14.084 -0.966 1.00 0.00 9 ALA A CA 17
ATOM 8028 C C . ALA A 1 9 ? -1.358 13.299 -1.562 1.00 0.00 9 ALA A C 17
ATOM 8029 O O . ALA A 1 9 ? -1.461 12.088 -1.74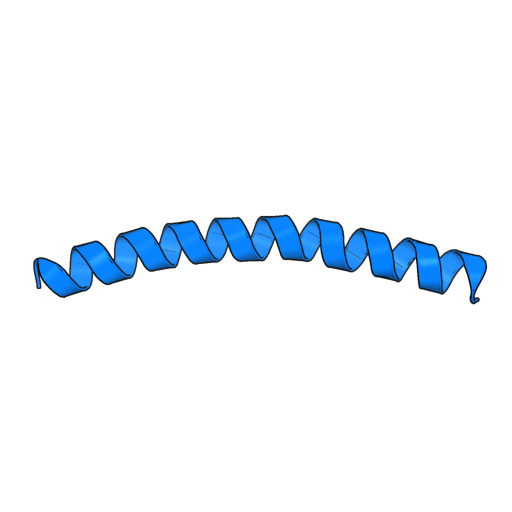1 1.00 0.00 9 ALA A O 17
ATOM 8036 N N . ALA A 1 10 ? -0.236 13.947 -1.893 1.00 0.00 10 ALA A N 17
ATOM 8037 C CA . ALA A 1 10 ? 0.956 13.234 -2.346 1.00 0.00 10 ALA A CA 17
ATOM 8038 C C . ALA A 1 10 ? 1.550 12.426 -1.192 1.00 0.00 10 ALA A C 17
ATOM 8039 O O . ALA A 1 10 ? 2.070 11.334 -1.413 1.00 0.00 10 ALA A O 17
ATOM 8046 N N . GLU A 1 11 ? 1.479 12.922 0.042 1.00 0.00 11 GLU A N 17
ATOM 8047 C CA . GLU A 1 11 ? 1.888 12.201 1.225 1.00 0.00 11 GLU A CA 17
ATOM 8048 C C . GLU A 1 11 ? 0.977 10.988 1.463 1.00 0.00 11 GLU A C 17
ATOM 8049 O O . GLU A 1 11 ? 1.441 9.955 1.946 1.00 0.00 11 GLU A O 17
ATOM 8061 N N . LEU A 1 12 ? -0.302 11.069 1.086 1.00 0.00 12 LEU A N 17
ATOM 8062 C CA . LEU A 1 12 ? -1.235 9.960 1.127 1.00 0.00 12 LEU A CA 17
ATOM 8063 C C . LEU A 1 12 ? -0.793 8.913 0.108 1.00 0.00 12 LEU A C 17
ATOM 8064 O O . LEU A 1 12 ? -0.676 7.739 0.440 1.00 0.00 12 LEU A O 17
ATOM 8080 N N . VAL A 1 13 ? -0.493 9.334 -1.120 1.00 0.00 13 VAL A N 17
ATOM 8081 C CA . VAL A 1 13 ? 0.057 8.504 -2.184 1.00 0.00 13 VAL A CA 17
ATOM 8082 C C . VAL A 1 13 ? 1.398 7.877 -1.776 1.00 0.00 13 VAL A C 17
ATOM 8083 O O . VAL A 1 13 ? 1.679 6.759 -2.207 1.00 0.00 13 VAL A O 17
ATOM 8096 N N . ALA A 1 14 ? 2.217 8.544 -0.953 1.00 0.00 14 ALA A N 17
ATOM 8097 C CA . ALA A 1 14 ? 3.452 8.001 -0.400 1.00 0.00 14 ALA A CA 17
ATOM 8098 C C . ALA A 1 14 ? 3.140 6.895 0.610 1.00 0.00 14 ALA A C 17
ATOM 8099 O O . ALA A 1 14 ? 3.667 5.787 0.495 1.00 0.00 14 ALA A O 17
ATOM 8106 N N . ALA A 1 15 ? 2.242 7.171 1.561 1.00 0.00 15 ALA A N 17
ATOM 8107 C CA . ALA A 1 15 ? 1.774 6.193 2.533 1.00 0.00 15 ALA A CA 17
ATOM 8108 C C . ALA A 1 15 ? 1.214 4.967 1.806 1.00 0.00 15 ALA A C 17
ATOM 8109 O O . ALA A 1 15 ? 1.440 3.833 2.230 1.00 0.00 15 ALA A O 17
ATOM 8116 N N . ASN A 1 16 ? 0.494 5.195 0.708 1.00 0.00 16 ASN A N 17
ATOM 8117 C CA . ASN A 1 16 ? -0.018 4.183 -0.203 1.00 0.00 16 ASN A CA 17
ATOM 8118 C C . ASN A 1 16 ? 1.076 3.480 -0.989 1.00 0.00 16 ASN A C 17
ATOM 8119 O O . ASN A 1 16 ? 0.979 2.274 -1.167 1.00 0.00 16 ASN A O 17
ATOM 8130 N N . ALA A 1 17 ? 2.132 4.165 -1.426 1.00 0.00 17 ALA A N 17
ATOM 8131 C CA . ALA A 1 17 ? 3.250 3.534 -2.117 1.00 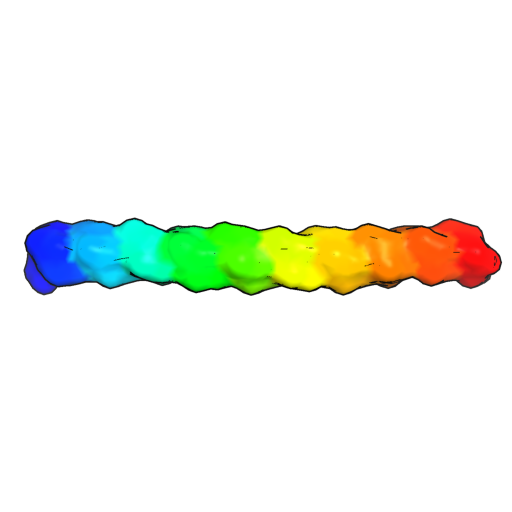0.00 17 ALA A CA 17
ATOM 8132 C C . ALA A 1 17 ? 3.862 2.457 -1.225 1.00 0.00 17 ALA A C 17
ATOM 8133 O O . ALA A 1 17 ? 4.118 1.344 -1.687 1.00 0.00 17 ALA A O 17
ATOM 8140 N N . LYS A 1 18 ? 4.071 2.782 0.052 1.00 0.00 18 LYS A N 17
ATOM 8141 C CA . LYS A 1 18 ? 4.542 1.845 1.059 1.00 0.00 18 LYS A CA 17
ATOM 8142 C C . LYS A 1 18 ? 3.502 0.757 1.294 1.00 0.00 18 LYS A C 17
ATOM 8143 O O . LYS A 1 18 ? 3.720 -0.400 0.945 1.00 0.00 18 LYS A O 17
ATOM 8162 N N . ALA A 1 19 ? 2.352 1.144 1.838 1.00 0.00 19 ALA A N 17
ATOM 8163 C CA . ALA A 1 19 ? 1.302 0.242 2.261 1.00 0.00 19 ALA A CA 17
ATOM 8164 C C . ALA A 1 19 ? 0.826 -0.725 1.187 1.00 0.00 19 ALA A C 17
ATOM 8165 O O . ALA A 1 19 ? 0.579 -1.889 1.503 1.00 0.00 19 ALA A O 17
ATOM 8172 N N . ALA A 1 20 ? 0.664 -0.262 -0.051 1.00 0.00 20 ALA A N 17
ATOM 8173 C CA . ALA A 1 20 ? 0.194 -1.100 -1.135 1.00 0.00 20 ALA A CA 17
ATOM 8174 C C . ALA A 1 20 ? 1.280 -2.089 -1.554 1.00 0.00 20 ALA A C 17
ATOM 8175 O O . ALA A 1 20 ? 0.942 -3.230 -1.867 1.00 0.00 20 ALA A O 17
ATOM 8182 N N . ALA A 1 21 ? 2.558 -1.690 -1.550 1.00 0.00 21 ALA A N 17
ATOM 8183 C CA . ALA A 1 21 ? 3.655 -2.594 -1.874 1.00 0.00 21 ALA A CA 17
ATOM 8184 C C . ALA A 1 21 ? 3.816 -3.651 -0.782 1.00 0.00 21 ALA A C 17
ATOM 8185 O O . ALA A 1 21 ? 4.080 -4.821 -1.060 1.00 0.00 21 ALA A O 17
ATOM 8192 N N . GLU A 1 22 ? 3.649 -3.247 0.470 1.00 0.00 22 GLU A N 17
ATOM 8193 C CA . GLU A 1 22 ? 3.635 -4.103 1.639 1.00 0.00 22 GLU A CA 17
ATOM 8194 C C . GLU A 1 22 ? 2.495 -5.118 1.531 1.00 0.00 22 GLU A C 17
ATOM 8195 O O . GLU A 1 22 ? 2.674 -6.301 1.836 1.00 0.00 22 GLU A O 17
ATOM 8207 N N . LEU A 1 23 ? 1.313 -4.663 1.111 1.00 0.00 23 LEU A N 17
ATOM 8208 C CA . LEU A 1 23 ? 0.145 -5.498 0.935 1.00 0.00 23 LEU A CA 17
ATOM 8209 C C . LEU A 1 23 ? 0.372 -6.492 -0.205 1.00 0.00 23 LEU A C 17
ATOM 8210 O O . LEU A 1 23 ? 0.145 -7.677 -0.013 1.00 0.00 23 LEU A O 17
ATOM 8226 N N . VAL A 1 24 ? 0.880 -6.056 -1.360 1.00 0.00 24 VAL A N 17
ATOM 8227 C CA . VAL A 1 24 ? 1.259 -6.921 -2.482 1.00 0.00 24 VAL A CA 17
ATOM 8228 C C . VAL A 1 24 ? 2.311 -7.954 -2.047 1.00 0.00 24 VAL A C 17
ATOM 8229 O O . VAL A 1 24 ? 2.266 -9.102 -2.504 1.00 0.00 24 VAL A O 17
ATOM 8242 N N . ALA A 1 25 ? 3.244 -7.589 -1.163 1.00 0.00 25 ALA A N 17
ATOM 8243 C CA . ALA A 1 25 ? 4.226 -8.528 -0.653 1.00 0.00 25 ALA A CA 17
ATOM 8244 C C . ALA A 1 25 ? 3.538 -9.649 0.128 1.00 0.00 25 ALA A C 17
ATOM 8245 O O . ALA A 1 25 ? 3.755 -10.823 -0.179 1.00 0.00 25 ALA A O 17
ATOM 8252 N N . ALA A 1 26 ? 2.689 -9.291 1.095 1.00 0.00 26 ALA A N 17
ATOM 8253 C CA . ALA A 1 26 ? 1.899 -10.235 1.877 1.00 0.00 26 ALA A CA 17
ATOM 8254 C C . ALA A 1 26 ? 0.952 -11.049 0.988 1.00 0.00 26 ALA A C 17
ATOM 8255 O O . ALA A 1 26 ? 0.777 -12.249 1.197 1.00 0.00 26 ALA A O 17
ATOM 8262 N N . ASN A 1 27 ? 0.373 -10.417 -0.033 1.00 0.00 27 ASN A N 17
ATOM 8263 C CA . ASN A 1 27 ? -0.475 -11.048 -1.036 1.00 0.00 27 ASN A CA 17
ATOM 8264 C C . ASN A 1 27 ? 0.266 -12.167 -1.747 1.00 0.00 27 ASN A C 17
ATOM 8265 O O . ASN A 1 27 ? -0.373 -13.157 -2.090 1.00 0.00 27 ASN A O 17
ATOM 8276 N N . ALA A 1 28 ? 1.583 -12.056 -1.951 1.00 0.00 28 ALA A N 17
ATOM 8277 C CA . ALA A 1 28 ? 2.364 -13.144 -2.522 1.00 0.00 28 ALA A CA 17
ATOM 8278 C C . ALA A 1 28 ? 2.283 -14.372 -1.616 1.00 0.00 28 ALA A C 17
ATOM 8279 O O . ALA A 1 28 ? 2.049 -15.479 -2.102 1.00 0.00 28 ALA A O 17
ATOM 8286 N N . LYS A 1 29 ? 2.467 -14.184 -0.306 1.00 0.00 29 LYS A N 17
ATOM 8287 C CA . LYS A 1 29 ? 2.373 -15.265 0.659 1.00 0.00 29 LYS A CA 17
ATOM 8288 C C . LYS A 1 29 ? 0.989 -15.885 0.598 1.00 0.00 29 LYS A C 17
ATOM 8289 O O . LYS A 1 29 ? 0.858 -17.073 0.331 1.00 0.00 29 LYS A O 17
ATOM 8308 N N . ALA A 1 30 ? -0.036 -15.067 0.821 1.00 0.00 30 ALA A N 17
ATOM 8309 C CA . ALA A 1 30 ? -1.418 -15.488 0.830 1.00 0.00 30 ALA A CA 17
ATOM 8310 C C . ALA A 1 30 ? -1.804 -16.221 -0.459 1.00 0.00 30 ALA A C 17
ATOM 8311 O O . ALA A 1 30 ? -2.541 -17.201 -0.398 1.00 0.00 30 ALA A O 17
ATOM 8318 N N . ALA A 1 31 ? -1.297 -15.783 -1.616 1.00 0.00 31 ALA A N 17
ATOM 8319 C CA . ALA A 1 31 ? -1.526 -16.445 -2.890 1.00 0.00 31 ALA A CA 17
ATOM 8320 C C . ALA A 1 31 ? -0.883 -17.830 -2.892 1.00 0.00 31 ALA A C 17
ATOM 8321 O O . ALA A 1 31 ? -1.544 -18.801 -3.257 1.00 0.00 31 ALA A O 17
ATOM 8328 N N . ALA A 1 32 ? 0.390 -17.932 -2.492 1.00 0.00 32 ALA A N 17
ATOM 8329 C CA . ALA A 1 32 ? 1.105 -19.192 -2.414 1.00 0.00 32 ALA A CA 17
ATOM 8330 C C . ALA A 1 32 ? 0.367 -20.165 -1.492 1.00 0.00 32 ALA A C 17
ATOM 8331 O O . ALA A 1 32 ? 0.167 -21.325 -1.859 1.00 0.00 32 ALA A O 17
ATOM 8338 N N . GLU A 1 33 ? -0.073 -19.676 -0.334 1.00 0.00 33 GLU A N 17
ATOM 8339 C CA . GLU A 1 33 ? -0.893 -20.384 0.623 1.00 0.00 33 GLU A CA 17
ATOM 8340 C C . GLU A 1 33 ? -2.204 -20.838 -0.021 1.00 0.00 33 GLU A C 17
ATOM 8341 O O . GLU A 1 33 ? -2.574 -22.001 0.123 1.00 0.00 33 GLU A O 17
ATOM 8353 N N . ALA A 1 34 ? -2.890 -19.971 -0.770 1.00 0.00 34 ALA A N 17
ATOM 8354 C CA . ALA A 1 34 ? -4.142 -20.307 -1.436 1.00 0.00 34 ALA A CA 17
ATOM 8355 C C . ALA A 1 34 ? -3.961 -21.442 -2.450 1.00 0.00 34 ALA A C 17
ATOM 8356 O O . ALA A 1 34 ? -4.910 -22.198 -2.665 1.00 0.00 34 ALA A O 17
ATOM 8363 N N . VAL A 1 35 ? -2.789 -21.597 -3.077 1.00 0.00 35 VAL A N 17
ATOM 8364 C CA . VAL A 1 35 ? -2.526 -22.742 -3.950 1.00 0.00 35 VAL A CA 17
ATOM 8365 C C . VAL A 1 35 ? -2.487 -24.000 -3.083 1.00 0.00 35 VAL A C 17
ATOM 8366 O O . VAL A 1 35 ? -3.231 -24.948 -3.349 1.00 0.00 35 VAL A O 17
ATOM 8379 N N . ALA A 1 36 ? -1.659 -23.989 -2.034 1.00 0.00 36 ALA A N 17
ATOM 8380 C CA . ALA A 1 36 ? -1.458 -25.116 -1.130 1.00 0.00 36 ALA A CA 17
ATOM 8381 C C . ALA A 1 36 ? -2.750 -25.518 -0.405 1.00 0.00 36 ALA A C 17
ATOM 8382 O O . ALA A 1 36 ? -2.947 -26.693 -0.096 1.00 0.00 36 ALA A O 17
ATOM 8389 N N . ARG A 1 37 ? -3.661 -24.572 -0.153 1.00 0.00 37 ARG A N 17
ATOM 8390 C CA . ARG A 1 37 ? -4.983 -24.835 0.420 1.00 0.00 37 ARG A CA 17
ATOM 8391 C C . ARG A 1 37 ? -5.884 -25.636 -0.532 1.00 0.00 37 ARG A C 17
ATOM 8392 O O . ARG A 1 37 ? -6.921 -26.129 -0.085 1.00 0.00 37 ARG A O 17
ATOM 8416 N N . ASP A 1 1 ? -5.736 23.583 3.081 1.00 0.00 1 ASP A N 18
ATOM 8417 C CA . ASP A 1 1 ? -6.254 24.197 1.848 1.00 0.00 1 ASP A CA 18
ATOM 8418 C C . ASP A 1 1 ? -5.729 23.486 0.643 1.00 0.00 1 ASP A C 18
ATOM 8419 O O . ASP A 1 1 ? -4.845 22.686 0.840 1.00 0.00 1 ASP A O 18
ATOM 8430 N N . VAL A 1 2 ? -6.187 23.758 -0.581 1.00 0.00 2 VAL A N 18
ATOM 8431 C CA . VAL A 1 2 ? -5.772 22.932 -1.722 1.00 0.00 2 VAL A CA 18
ATOM 8432 C C . VAL A 1 2 ? -4.247 22.833 -1.820 1.00 0.00 2 VAL A C 18
ATOM 8433 O O . VAL A 1 2 ? -3.752 21.782 -2.197 1.00 0.00 2 VAL A O 18
ATOM 8446 N N . ALA A 1 3 ? -3.495 23.854 -1.406 1.00 0.00 3 ALA A N 18
ATOM 8447 C CA . ALA A 1 3 ? -2.044 23.771 -1.345 1.00 0.00 3 ALA A CA 18
ATOM 8448 C C . ALA A 1 3 ? -1.606 22.642 -0.406 1.00 0.00 3 ALA A C 18
ATOM 8449 O O . ALA A 1 3 ? -0.926 21.703 -0.829 1.00 0.00 3 ALA A O 18
ATOM 8456 N N . SER A 1 4 ? -1.959 22.740 0.873 1.00 0.00 4 SER A N 18
ATOM 8457 C CA . SER A 1 4 ? -1.596 21.723 1.853 1.00 0.00 4 SER A CA 18
ATOM 8458 C C . SER A 1 4 ? -2.360 20.417 1.656 1.00 0.00 4 SER A C 18
ATOM 8459 O O . SER A 1 4 ? -1.726 19.371 1.648 1.00 0.00 4 SER A O 18
ATOM 8467 N N . ASP A 1 5 ? -3.678 20.428 1.451 1.00 0.00 5 ASP A N 18
ATOM 8468 C CA . ASP A 1 5 ? -4.452 19.235 1.135 1.00 0.00 5 ASP A CA 18
ATOM 8469 C C . ASP A 1 5 ? -3.912 18.482 -0.087 1.00 0.00 5 ASP A C 18
ATOM 8470 O O . ASP A 1 5 ? -3.989 17.254 -0.103 1.00 0.00 5 ASP A O 18
ATOM 8479 N N . ALA A 1 6 ? -3.362 19.152 -1.108 1.00 0.00 6 ALA A N 18
ATOM 8480 C CA . ALA A 1 6 ? -2.721 18.477 -2.238 1.00 0.00 6 ALA A CA 18
ATOM 8481 C C . ALA A 1 6 ? -1.349 17.919 -1.861 1.00 0.00 6 ALA A C 18
ATOM 8482 O O . ALA A 1 6 ? -0.959 16.853 -2.343 1.00 0.00 6 ALA A O 18
ATOM 8489 N N . LYS A 1 7 ? -0.579 18.638 -1.042 1.00 0.00 7 LYS A N 18
ATOM 8490 C CA . LYS A 1 7 ? 0.751 18.203 -0.616 1.00 0.00 7 LYS A CA 18
ATOM 8491 C C . LYS A 1 7 ? 0.572 16.946 0.234 1.00 0.00 7 LYS A C 18
ATOM 8492 O O . LYS A 1 7 ? 1.213 15.926 -0.004 1.00 0.00 7 LYS A O 18
ATOM 8511 N N . ALA A 1 8 ? -0.362 17.007 1.178 1.00 0.00 8 ALA A N 18
ATOM 8512 C CA . ALA A 1 8 ? -0.788 15.903 2.013 1.00 0.00 8 ALA A CA 18
ATOM 8513 C C . ALA A 1 8 ? -1.292 14.742 1.155 1.00 0.00 8 ALA A C 18
ATOM 8514 O O . ALA A 1 8 ? -0.999 13.593 1.478 1.00 0.00 8 ALA A O 18
ATOM 8521 N N . ALA A 1 9 ? -2.006 15.000 0.053 1.00 0.00 9 ALA A N 18
ATOM 8522 C CA . ALA A 1 9 ? -2.411 13.967 -0.876 1.00 0.00 9 ALA A CA 18
ATOM 8523 C C . ALA A 1 9 ? -1.207 13.274 -1.530 1.00 0.00 9 ALA A C 18
ATOM 8524 O O . ALA A 1 9 ? -1.279 12.080 -1.827 1.00 0.00 9 ALA A O 18
ATOM 8531 N N . ALA A 1 10 ? -0.109 13.989 -1.800 1.00 0.00 10 ALA A N 18
ATOM 8532 C CA . ALA A 1 10 ? 1.116 13.382 -2.314 1.00 0.00 10 ALA A CA 18
ATOM 8533 C C . ALA A 1 10 ? 1.783 12.537 -1.224 1.00 0.00 10 ALA A C 18
ATOM 8534 O O . ALA A 1 10 ? 2.235 11.428 -1.512 1.00 0.00 10 ALA A O 18
ATOM 8541 N N . GLU A 1 11 ? 1.819 13.032 0.015 1.00 0.00 11 GLU A N 18
ATOM 8542 C CA . GLU A 1 11 ? 2.331 12.355 1.200 1.00 0.00 11 GLU A CA 18
ATOM 8543 C C . GLU A 1 11 ? 1.527 11.079 1.507 1.00 0.00 11 GLU A C 18
ATOM 8544 O O . GLU A 1 11 ? 2.076 10.083 1.983 1.00 0.00 11 GLU A O 18
ATOM 8556 N N . LEU A 1 12 ? 0.223 11.093 1.223 1.00 0.00 12 LEU A N 18
ATOM 8557 C CA . LEU A 1 12 ? -0.681 9.967 1.314 1.00 0.00 12 LEU A CA 18
ATOM 8558 C C . LEU A 1 12 ? -0.285 8.933 0.272 1.00 0.00 12 LEU A C 18
ATOM 8559 O O . LEU A 1 12 ? 0.056 7.815 0.632 1.00 0.00 12 LEU A O 18
ATOM 8575 N N . VAL A 1 13 ? -0.285 9.304 -1.007 1.00 0.00 13 VAL A N 18
ATOM 8576 C CA . VAL A 1 13 ? 0.095 8.450 -2.129 1.00 0.00 13 VAL A CA 18
ATOM 8577 C C . VAL A 1 13 ? 1.508 7.865 -1.947 1.00 0.00 13 VAL A C 18
ATOM 8578 O O . VAL A 1 13 ? 1.750 6.731 -2.366 1.00 0.00 13 VAL A O 18
ATOM 8591 N N . ALA A 1 14 ? 2.430 8.600 -1.315 1.00 0.00 14 ALA A N 18
ATOM 8592 C CA . ALA A 1 14 ? 3.760 8.119 -0.963 1.00 0.00 14 ALA A CA 18
ATOM 8593 C C . ALA A 1 14 ? 3.643 6.976 0.049 1.00 0.00 14 ALA A C 18
ATOM 8594 O O . ALA A 1 14 ? 4.049 5.848 -0.227 1.00 0.00 14 ALA A O 18
ATOM 8601 N N . ALA A 1 15 ? 3.040 7.242 1.211 1.00 0.00 15 ALA A N 18
ATOM 8602 C CA . ALA A 1 15 ? 2.864 6.244 2.255 1.00 0.00 15 ALA A CA 18
ATOM 8603 C C . ALA A 1 15 ? 2.050 5.037 1.772 1.00 0.00 15 ALA A C 18
ATOM 8604 O O . ALA A 1 15 ? 2.227 3.910 2.248 1.00 0.00 15 ALA A O 18
ATOM 8611 N N . ASN A 1 16 ? 1.141 5.278 0.833 1.00 0.00 16 ASN A N 18
ATOM 8612 C CA . ASN A 1 16 ? 0.299 4.283 0.199 1.00 0.00 16 ASN A CA 18
ATOM 8613 C C . ASN A 1 16 ? 1.087 3.470 -0.820 1.00 0.00 16 ASN A C 18
ATOM 8614 O O . ASN A 1 16 ? 0.736 2.317 -1.043 1.00 0.00 16 ASN A O 18
ATOM 8625 N N . ALA A 1 17 ? 2.165 4.002 -1.409 1.00 0.00 17 ALA A N 18
ATOM 8626 C CA . ALA A 1 17 ? 3.037 3.230 -2.287 1.00 0.00 17 ALA A CA 18
ATOM 8627 C C . ALA A 1 17 ? 3.659 2.100 -1.468 1.00 0.00 17 ALA A C 18
ATOM 8628 O O . ALA A 1 17 ? 3.650 0.945 -1.904 1.00 0.00 17 ALA A O 18
ATOM 8635 N N . LYS A 1 18 ? 4.174 2.436 -0.277 1.00 0.00 18 LYS A N 18
ATOM 8636 C CA . LYS A 1 18 ? 4.695 1.468 0.682 1.00 0.00 18 LYS A CA 18
ATOM 8637 C C . LYS A 1 18 ? 3.608 0.448 0.986 1.00 0.00 18 LYS A C 18
ATOM 8638 O O . LYS A 1 18 ? 3.792 -0.735 0.719 1.00 0.00 18 LYS A O 18
ATOM 8657 N N . ALA A 1 19 ? 2.473 0.924 1.503 1.00 0.00 19 ALA A N 18
ATOM 8658 C CA . ALA A 1 19 ? 1.351 0.095 1.905 1.00 0.00 19 ALA A CA 18
ATOM 8659 C C . ALA A 1 19 ? 0.928 -0.883 0.810 1.00 0.00 19 ALA A C 18
ATOM 8660 O O . ALA A 1 19 ? 0.669 -2.044 1.118 1.00 0.00 19 ALA A O 18
ATOM 8667 N N . ALA A 1 20 ? 0.875 -0.433 -0.446 1.00 0.00 20 ALA A N 18
ATOM 8668 C CA . ALA A 1 20 ? 0.548 -1.261 -1.591 1.00 0.00 20 ALA A CA 18
ATOM 8669 C C . ALA A 1 20 ? 1.596 -2.354 -1.778 1.00 0.00 20 ALA A C 18
ATOM 8670 O O . ALA A 1 20 ? 1.230 -3.513 -1.929 1.00 0.00 20 ALA A O 18
ATOM 8677 N N . ALA A 1 21 ? 2.891 -2.026 -1.768 1.00 0.00 21 ALA A N 18
ATOM 8678 C CA . ALA A 1 21 ? 3.942 -3.028 -1.933 1.00 0.00 21 ALA A CA 18
ATOM 8679 C C . ALA A 1 21 ? 3.944 -4.041 -0.783 1.00 0.00 21 ALA A C 18
ATOM 8680 O O . ALA A 1 21 ? 4.226 -5.226 -0.984 1.00 0.00 21 ALA A O 18
ATOM 8687 N N . GLU A 1 22 ? 3.660 -3.577 0.427 1.00 0.00 22 GLU A N 18
ATOM 8688 C CA . GLU A 1 22 ? 3.494 -4.361 1.635 1.00 0.00 22 GLU A CA 18
ATOM 8689 C C . GLU A 1 22 ? 2.301 -5.317 1.478 1.00 0.00 22 GLU A C 18
ATOM 8690 O O . GLU A 1 22 ? 2.411 -6.510 1.775 1.00 0.00 22 GLU A O 18
ATOM 8702 N N . LEU A 1 23 ? 1.180 -4.815 0.958 1.00 0.00 23 LEU A N 18
ATOM 8703 C CA . LEU A 1 23 ? -0.029 -5.569 0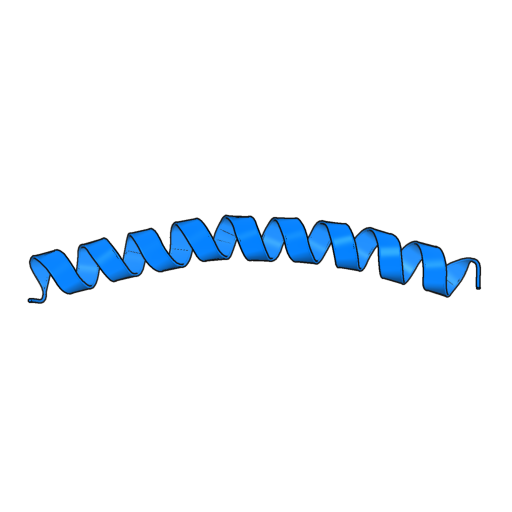.695 1.00 0.00 23 LEU A CA 18
ATOM 8704 C C . LEU A 1 23 ? 0.207 -6.600 -0.404 1.00 0.00 23 LEU A C 18
ATOM 8705 O O . LEU A 1 23 ? -0.173 -7.747 -0.243 1.00 0.00 23 LEU A O 18
ATOM 8721 N N . VAL A 1 24 ? 0.887 -6.245 -1.491 1.00 0.00 24 VAL A N 18
ATOM 8722 C CA . VAL A 1 24 ? 1.287 -7.147 -2.570 1.00 0.00 24 VAL A CA 18
ATOM 8723 C C . VAL A 1 24 ? 2.172 -8.278 -2.024 1.00 0.00 24 VAL A C 18
ATOM 8724 O O . VAL A 1 24 ? 2.029 -9.416 -2.477 1.00 0.00 24 VAL A O 18
ATOM 8737 N N . ALA A 1 25 ? 3.048 -8.013 -1.047 1.00 0.00 25 ALA A N 18
ATOM 8738 C CA . ALA A 1 25 ? 3.842 -9.041 -0.396 1.00 0.00 25 ALA A CA 18
ATOM 8739 C C . ALA A 1 25 ? 2.962 -9.980 0.441 1.00 0.00 25 ALA A C 18
ATOM 8740 O O . ALA A 1 25 ? 3.161 -11.197 0.427 1.00 0.00 25 ALA A O 18
ATOM 8747 N N . ALA A 1 26 ? 1.976 -9.431 1.158 1.00 0.00 26 ALA A N 18
ATOM 8748 C CA . ALA A 1 26 ? 1.020 -10.206 1.933 1.00 0.00 26 ALA A CA 18
ATOM 8749 C C . ALA A 1 26 ? 0.115 -11.043 1.022 1.00 0.00 26 ALA A C 18
ATOM 8750 O O . ALA A 1 26 ? -0.183 -12.196 1.333 1.00 0.00 26 ALA A O 18
ATOM 8757 N N . ASN A 1 27 ? -0.299 -10.468 -0.104 1.00 0.00 27 ASN A N 18
ATOM 8758 C CA . ASN A 1 27 ? -1.059 -11.077 -1.184 1.00 0.00 27 ASN A CA 18
ATOM 8759 C C . ASN A 1 27 ? -0.291 -12.243 -1.778 1.00 0.00 27 ASN A C 18
ATOM 8760 O O . ASN A 1 27 ? -0.873 -13.302 -1.978 1.00 0.00 27 ASN A O 18
ATOM 8771 N N . ALA A 1 28 ? 1.013 -12.076 -2.029 1.00 0.00 28 ALA A N 18
ATOM 8772 C CA . ALA A 1 28 ? 1.867 -13.154 -2.508 1.00 0.00 28 ALA A CA 18
ATOM 8773 C C . ALA A 1 28 ? 1.800 -14.345 -1.550 1.00 0.00 28 ALA A C 18
ATOM 8774 O O . ALA A 1 28 ? 1.597 -15.479 -1.993 1.00 0.00 28 ALA A O 18
ATOM 8781 N N . LYS A 1 29 ? 1.906 -14.080 -0.242 1.00 0.00 29 LYS A N 18
ATOM 8782 C CA . LYS A 1 29 ? 1.835 -15.101 0.798 1.00 0.00 29 LYS A CA 18
ATOM 8783 C C . LYS A 1 29 ? 0.487 -15.795 0.775 1.00 0.00 29 LYS A C 18
ATOM 8784 O O . LYS A 1 29 ? 0.425 -17.015 0.695 1.00 0.00 29 LYS A O 18
ATOM 8803 N N . ALA A 1 30 ? -0.587 -15.018 0.862 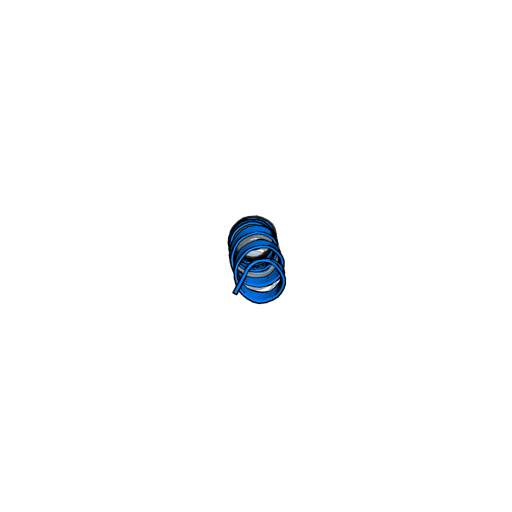1.00 0.00 30 ALA A N 18
ATOM 8804 C CA . ALA A 1 30 ? -1.949 -15.487 0.856 1.00 0.00 30 ALA A CA 18
ATOM 8805 C C . ALA A 1 30 ? -2.240 -16.335 -0.381 1.00 0.00 30 ALA A C 18
ATOM 8806 O O . ALA A 1 30 ? -2.887 -17.367 -0.256 1.00 0.00 30 ALA A O 18
ATOM 8813 N N . ALA A 1 31 ? -1.743 -15.943 -1.555 1.00 0.00 31 ALA A N 18
ATOM 8814 C CA . ALA A 1 31 ? -1.856 -16.711 -2.784 1.00 0.00 31 ALA A CA 18
ATOM 8815 C C . ALA A 1 31 ? -1.063 -18.015 -2.685 1.00 0.00 31 ALA A C 18
ATOM 8816 O O . ALA A 1 31 ? -1.575 -19.075 -3.042 1.00 0.00 31 ALA A O 18
ATOM 8823 N N . ALA A 1 32 ? 0.170 -17.967 -2.169 1.00 0.00 32 ALA A N 18
ATOM 8824 C CA . ALA A 1 32 ? 0.994 -19.145 -1.970 1.00 0.00 32 ALA A CA 18
ATOM 8825 C C . ALA A 1 32 ? 0.277 -20.131 -1.048 1.00 0.00 32 ALA A C 18
ATOM 8826 O O . ALA A 1 32 ? 0.295 -21.338 -1.286 1.00 0.00 32 ALA A O 18
ATOM 8833 N N . GLU A 1 33 ? -0.375 -19.612 -0.013 1.00 0.00 33 GLU A N 18
ATOM 8834 C CA . GLU A 1 33 ? -1.218 -20.326 0.919 1.00 0.00 33 GLU A CA 18
ATOM 8835 C C . GLU A 1 33 ? -2.527 -20.793 0.287 1.00 0.00 33 GLU A C 18
ATOM 8836 O O . GLU A 1 33 ? -3.035 -21.843 0.676 1.00 0.00 33 GLU A O 18
ATOM 8848 N N . ALA A 1 34 ? -3.089 -20.067 -0.675 1.00 0.00 34 ALA A N 18
ATOM 8849 C CA . ALA A 1 34 ? -4.266 -20.497 -1.412 1.00 0.00 34 ALA A CA 18
ATOM 8850 C C . ALA A 1 34 ? -3.916 -21.693 -2.291 1.00 0.00 34 ALA A C 18
ATOM 8851 O O . ALA A 1 34 ? -4.778 -22.543 -2.516 1.00 0.00 34 ALA A O 18
ATOM 8858 N N . VAL A 1 35 ? -2.684 -21.778 -2.794 1.00 0.00 35 VAL A N 18
ATOM 8859 C CA . VAL A 1 35 ? -2.200 -22.930 -3.537 1.00 0.00 35 VAL A CA 18
ATOM 8860 C C . VAL A 1 35 ? -1.897 -24.066 -2.552 1.00 0.00 35 VAL A C 18
ATOM 8861 O O . VAL A 1 35 ? -2.611 -25.070 -2.521 1.00 0.00 35 VAL A O 18
ATOM 8874 N N . ALA A 1 36 ? -0.896 -23.881 -1.690 1.00 0.00 36 ALA A N 18
ATOM 8875 C CA . ALA A 1 36 ? -0.374 -24.893 -0.774 1.00 0.00 36 ALA A CA 18
ATOM 8876 C C . ALA A 1 36 ? -1.378 -25.396 0.265 1.00 0.00 36 ALA A C 18
ATOM 8877 O O . ALA A 1 36 ? -1.237 -26.519 0.753 1.00 0.00 36 ALA A O 18
ATOM 8884 N N . ARG A 1 37 ? -2.372 -24.588 0.638 1.00 0.00 37 ARG A N 18
ATOM 8885 C CA . ARG A 1 37 ? -3.370 -24.905 1.661 1.00 0.00 37 ARG A CA 18
ATOM 8886 C C . ARG A 1 37 ? -4.764 -24.542 1.140 1.00 0.00 37 ARG A C 18
ATOM 8887 O O . ARG A 1 37 ? -5.649 -24.184 1.923 1.00 0.00 37 ARG A O 18
ATOM 8911 N N . ASP A 1 1 ? -5.508 23.525 3.071 1.00 0.00 1 ASP A N 19
ATOM 8912 C CA . ASP A 1 1 ? -6.061 24.133 1.848 1.00 0.00 1 ASP A CA 19
ATOM 8913 C C . ASP A 1 1 ? -5.417 23.561 0.615 1.00 0.00 1 ASP A C 19
ATOM 8914 O O . ASP A 1 1 ? -4.479 22.819 0.792 1.00 0.00 1 ASP A O 19
ATOM 8925 N N . VAL A 1 2 ? -5.825 23.897 -0.614 1.00 0.00 2 VAL A N 19
ATOM 8926 C CA . VAL A 1 2 ? -5.293 23.242 -1.818 1.00 0.00 2 VAL A CA 19
ATOM 8927 C C . VAL A 1 2 ? -3.757 23.212 -1.832 1.00 0.00 2 VAL A C 19
ATOM 8928 O O . VAL A 1 2 ? -3.185 22.268 -2.368 1.00 0.00 2 VAL A O 19
ATOM 8941 N N . ALA A 1 3 ? -3.076 24.180 -1.212 1.00 0.00 3 ALA A N 19
ATOM 8942 C CA . ALA A 1 3 ? -1.631 24.164 -1.052 1.00 0.00 3 ALA A CA 19
ATOM 8943 C C . ALA A 1 3 ? -1.194 22.985 -0.173 1.00 0.00 3 ALA A C 19
ATOM 8944 O O . ALA A 1 3 ? -0.512 22.073 -0.648 1.00 0.00 3 ALA A O 19
ATOM 8951 N N . SER A 1 4 ? -1.571 22.999 1.104 1.00 0.00 4 SER A N 19
ATOM 8952 C CA . SER A 1 4 ? -1.208 21.922 2.025 1.00 0.00 4 SER A CA 19
ATOM 8953 C C . SER A 1 4 ? -1.908 20.608 1.671 1.00 0.00 4 SER A C 19
ATOM 8954 O O . SER A 1 4 ? -1.242 19.582 1.641 1.00 0.00 4 SER A O 19
ATOM 8962 N N . ASP A 1 5 ? -3.207 20.608 1.367 1.00 0.00 5 ASP A N 19
ATOM 8963 C CA . ASP A 1 5 ? -3.982 19.457 0.911 1.00 0.00 5 ASP A CA 19
ATOM 8964 C C . ASP A 1 5 ? -3.327 18.781 -0.294 1.00 0.00 5 ASP A C 19
ATOM 8965 O O . ASP A 1 5 ? -3.318 17.558 -0.352 1.00 0.00 5 ASP A O 19
ATOM 8974 N N . ALA A 1 6 ? -2.755 19.528 -1.251 1.00 0.00 6 ALA A N 19
ATOM 8975 C CA . ALA A 1 6 ? -2.029 18.920 -2.367 1.00 0.00 6 ALA A CA 19
ATOM 8976 C C . ALA A 1 6 ? -0.784 18.179 -1.877 1.00 0.00 6 ALA A C 19
ATOM 8977 O O . ALA A 1 6 ? -0.466 17.099 -2.381 1.00 0.00 6 ALA A O 19
ATOM 8984 N N . LYS A 1 7 ? -0.048 18.744 -0.918 1.00 0.00 7 LYS A N 19
ATOM 8985 C CA . LYS A 1 7 ? 1.123 18.075 -0.364 1.00 0.00 7 LYS A CA 19
ATOM 8986 C C . LYS A 1 7 ? 0.676 16.826 0.375 1.00 0.00 7 LYS A C 19
ATOM 8987 O O . LYS A 1 7 ? 1.168 15.735 0.114 1.00 0.00 7 LYS A O 19
ATOM 9006 N N . ALA A 1 8 ? -0.328 16.985 1.226 1.00 0.00 8 ALA A N 19
ATOM 9007 C CA . ALA A 1 8 ? -0.976 15.917 1.958 1.00 0.00 8 ALA A CA 19
ATOM 9008 C C . ALA A 1 8 ? -1.494 14.824 1.019 1.00 0.00 8 ALA A C 19
ATOM 9009 O O . ALA A 1 8 ? -1.475 13.657 1.395 1.00 0.00 8 ALA A O 19
ATOM 9016 N N . ALA A 1 9 ? -1.954 15.156 -0.190 1.00 0.00 9 ALA A N 19
ATOM 9017 C CA . ALA A 1 9 ? -2.362 14.209 -1.200 1.00 0.00 9 ALA A CA 19
ATOM 9018 C C . ALA A 1 9 ? -1.170 13.401 -1.711 1.00 0.00 9 ALA A C 19
ATOM 9019 O O . ALA A 1 9 ? -1.296 12.203 -1.969 1.00 0.00 9 ALA A O 19
ATOM 9026 N N . ALA A 1 10 ? -0.010 14.034 -1.895 1.00 0.00 10 ALA A N 19
ATOM 9027 C CA . ALA A 1 10 ? 1.211 13.327 -2.255 1.00 0.00 10 ALA A CA 19
ATOM 9028 C C . ALA A 1 10 ? 1.627 12.412 -1.101 1.00 0.00 10 ALA A C 19
ATOM 9029 O O . ALA A 1 10 ? 1.991 11.264 -1.342 1.00 0.00 10 ALA A O 19
ATOM 9036 N N . GLU A 1 11 ? 1.547 12.885 0.142 1.00 0.00 11 GLU A N 19
ATOM 9037 C CA . GLU A 1 11 ? 1.850 12.142 1.352 1.00 0.00 11 GLU A CA 19
ATOM 9038 C C . GLU A 1 11 ? 0.887 10.958 1.547 1.00 0.00 11 GLU A C 19
ATOM 9039 O O . GLU A 1 11 ? 1.297 9.888 1.999 1.00 0.00 11 GLU A O 19
ATOM 9051 N N . LEU A 1 12 ? -0.389 11.111 1.182 1.00 0.00 12 LEU A N 19
ATOM 9052 C CA . LEU A 1 12 ? -1.390 10.057 1.193 1.00 0.00 12 LEU A CA 19
ATOM 9053 C C . LEU A 1 12 ? -0.979 8.970 0.217 1.00 0.00 12 LEU A C 19
ATOM 9054 O O . LEU A 1 12 ? -0.899 7.801 0.586 1.00 0.00 12 LEU A O 19
ATOM 9070 N N . VAL A 1 13 ? -0.726 9.341 -1.035 1.00 0.00 13 VAL A N 19
ATOM 9071 C CA . VAL A 1 13 ? -0.317 8.434 -2.090 1.00 0.00 13 VAL A CA 19
ATOM 9072 C C . VAL A 1 13 ? 1.028 7.785 -1.753 1.00 0.00 13 VAL A C 19
ATOM 9073 O O . VAL A 1 13 ? 1.220 6.625 -2.105 1.00 0.00 13 VAL A O 19
ATOM 9086 N N . ALA A 1 14 ? 1.930 8.470 -1.042 1.00 0.00 14 ALA A N 19
ATOM 9087 C CA . ALA A 1 14 ? 3.185 7.911 -0.561 1.00 0.00 14 ALA A CA 19
ATOM 9088 C C . ALA A 1 14 ? 2.912 6.793 0.449 1.00 0.00 14 ALA A C 19
ATOM 9089 O O . ALA A 1 14 ? 3.417 5.679 0.281 1.00 0.00 14 ALA A O 19
ATOM 9096 N N . ALA A 1 15 ? 2.089 7.069 1.464 1.00 0.00 15 ALA A N 19
ATOM 9097 C CA . ALA A 1 15 ? 1.739 6.110 2.503 1.00 0.00 15 ALA A CA 19
ATOM 9098 C C . ALA A 1 15 ? 1.066 4.884 1.888 1.00 0.00 15 ALA A C 19
ATOM 9099 O O . ALA A 1 15 ? 1.363 3.741 2.247 1.00 0.00 15 ALA A O 19
ATOM 9106 N N . ASN A 1 16 ? 0.149 5.137 0.957 1.00 0.00 16 ASN A N 19
ATOM 9107 C CA . ASN A 1 16 ? -0.532 4.144 0.146 1.00 0.00 16 ASN A CA 19
ATOM 9108 C C . ASN A 1 16 ? 0.411 3.347 -0.741 1.00 0.00 16 ASN A C 19
ATOM 9109 O O . ASN A 1 16 ? 0.266 2.134 -0.812 1.00 0.00 16 ASN A O 19
ATOM 9120 N N . ALA A 1 17 ? 1.392 3.976 -1.388 1.00 0.00 17 ALA A N 19
ATOM 9121 C CA . ALA A 1 17 ? 2.360 3.289 -2.234 1.00 0.00 17 ALA A CA 19
ATOM 9122 C C . ALA A 1 17 ? 3.184 2.291 -1.417 1.00 0.00 17 ALA A C 19
ATOM 9123 O O . ALA A 1 17 ? 3.456 1.188 -1.898 1.00 0.00 17 ALA A O 19
ATOM 9130 N N . LYS A 1 18 ? 3.577 2.660 -0.192 1.00 0.00 18 LYS A N 19
ATOM 9131 C CA . LYS A 1 18 ? 4.263 1.745 0.717 1.00 0.00 18 LYS A CA 19
ATOM 9132 C C . LYS A 1 18 ? 3.334 0.596 1.064 1.00 0.00 18 LYS A C 19
ATOM 9133 O O . LYS A 1 18 ? 3.640 -0.561 0.780 1.00 0.00 18 LYS A O 19
ATOM 9152 N N . ALA A 1 19 ? 2.191 0.941 1.654 1.00 0.00 19 ALA A N 19
ATOM 9153 C CA . ALA A 1 19 ? 1.180 0.009 2.108 1.00 0.00 19 ALA A CA 19
ATOM 9154 C C . ALA A 1 19 ? 0.798 -1.001 1.027 1.00 0.00 19 ALA A C 19
ATOM 9155 O O . ALA A 1 19 ? 0.604 -2.173 1.341 1.00 0.00 19 ALA A O 19
ATOM 9162 N N . ALA A 1 20 ? 0.692 -0.561 -0.229 1.00 0.00 20 ALA A N 19
ATOM 9163 C CA . ALA A 1 20 ? 0.337 -1.387 -1.368 1.00 0.00 20 ALA A CA 19
ATOM 9164 C C . ALA A 1 20 ? 1.398 -2.453 -1.634 1.00 0.00 20 ALA A C 19
ATOM 9165 O O . ALA A 1 20 ? 1.049 -3.616 -1.832 1.00 0.00 20 ALA A O 19
ATOM 9172 N N . ALA A 1 21 ? 2.679 -2.074 -1.648 1.00 0.00 21 ALA A N 19
ATOM 9173 C CA . ALA A 1 21 ? 3.777 -3.010 -1.859 1.00 0.00 21 ALA A CA 19
ATOM 9174 C C . ALA A 1 21 ? 3.905 -3.978 -0.682 1.00 0.00 21 ALA A C 19
ATOM 9175 O O . ALA A 1 21 ? 4.216 -5.160 -0.846 1.00 0.00 21 ALA A O 19
ATOM 9182 N N . GLU A 1 22 ? 3.662 -3.487 0.527 1.00 0.00 22 GLU A N 19
ATOM 9183 C CA . GLU A 1 22 ? 3.610 -4.269 1.742 1.00 0.00 22 GLU A CA 19
ATOM 9184 C C . GLU A 1 22 ? 2.492 -5.313 1.646 1.00 0.00 22 GLU A C 19
ATOM 9185 O O . GLU A 1 22 ? 2.679 -6.475 2.021 1.00 0.00 22 GLU A O 19
ATOM 9197 N N . LEU A 1 23 ? 1.332 -4.907 1.134 1.00 0.00 23 LEU A N 19
ATOM 9198 C CA . LEU A 1 23 ? 0.172 -5.746 0.924 1.00 0.00 23 LEU A CA 19
ATOM 9199 C C . LEU A 1 23 ? 0.479 -6.811 -0.127 1.00 0.00 23 LEU A C 19
ATOM 9200 O O . LEU A 1 23 ? 0.244 -7.986 0.127 1.00 0.00 23 LEU A O 19
ATOM 9216 N N . VAL A 1 24 ? 1.084 -6.441 -1.258 1.00 0.00 24 VAL A N 19
ATOM 9217 C CA . VAL A 1 24 ? 1.549 -7.364 -2.298 1.00 0.00 24 VAL A CA 19
ATOM 9218 C C . VAL A 1 24 ? 2.495 -8.424 -1.720 1.00 0.00 24 VAL A C 19
ATOM 9219 O O . VAL A 1 24 ? 2.342 -9.595 -2.068 1.00 0.00 24 VAL A O 19
ATOM 9232 N N . ALA A 1 25 ? 3.451 -8.060 -0.858 1.00 0.00 25 ALA A N 19
ATOM 9233 C CA . ALA A 1 25 ? 4.378 -9.020 -0.269 1.00 0.00 25 ALA A CA 19
ATOM 9234 C C . ALA A 1 25 ? 3.625 -10.052 0.576 1.00 0.00 25 ALA A C 19
ATOM 9235 O O . ALA A 1 25 ? 3.745 -11.256 0.346 1.00 0.00 25 ALA A O 19
ATOM 9242 N N . ALA A 1 26 ? 2.791 -9.599 1.517 1.00 0.00 26 ALA A N 19
ATOM 9243 C CA . ALA A 1 26 ? 1.961 -10.499 2.306 1.00 0.00 26 ALA A CA 19
ATOM 9244 C C . ALA A 1 26 ? 0.982 -11.281 1.422 1.00 0.00 26 ALA A C 19
ATOM 9245 O O . ALA A 1 26 ? 0.558 -12.382 1.774 1.00 0.00 26 ALA A O 19
ATOM 9252 N N . ASN A 1 27 ? 0.590 -10.724 0.278 1.00 0.00 27 ASN A N 19
ATOM 9253 C CA . ASN A 1 27 ? -0.238 -11.381 -0.721 1.00 0.00 27 ASN A CA 19
ATOM 9254 C C . ASN A 1 27 ? 0.530 -12.430 -1.504 1.00 0.00 27 ASN A C 19
ATOM 9255 O O . ASN A 1 27 ? -0.101 -13.361 -1.983 1.00 0.00 27 ASN A O 19
ATOM 9266 N N . ALA A 1 28 ? 1.857 -12.348 -1.620 1.00 0.00 28 ALA A N 19
ATOM 9267 C CA . ALA A 1 28 ? 2.641 -13.403 -2.245 1.00 0.00 28 ALA A CA 19
ATOM 9268 C C . ALA A 1 28 ? 2.618 -14.633 -1.339 1.00 0.00 28 ALA A C 19
ATOM 9269 O O . ALA A 1 28 ? 2.469 -15.760 -1.820 1.00 0.00 28 ALA A O 19
ATOM 9276 N N . LYS A 1 29 ? 2.726 -14.410 -0.023 1.00 0.00 29 LYS A N 19
ATOM 9277 C CA . LYS A 1 29 ? 2.596 -15.447 0.990 1.00 0.00 29 LYS A CA 19
ATOM 9278 C C . LYS A 1 29 ? 1.196 -16.040 0.869 1.00 0.00 29 LYS A C 19
ATOM 9279 O O . LYS A 1 29 ? 1.049 -17.243 0.672 1.00 0.00 29 LYS A O 19
ATOM 9298 N N . ALA A 1 30 ? 0.173 -15.188 0.938 1.00 0.00 30 ALA A N 19
ATOM 9299 C CA . ALA A 1 30 ? -1.217 -15.574 0.811 1.00 0.00 30 ALA A CA 19
ATOM 9300 C C . ALA A 1 30 ? -1.481 -16.362 -0.471 1.00 0.00 30 ALA A C 19
ATOM 9301 O O . ALA A 1 30 ? -2.219 -17.338 -0.427 1.00 0.00 30 ALA A O 19
ATOM 9308 N N . ALA A 1 31 ? -0.900 -15.968 -1.603 1.00 0.00 31 ALA A N 19
ATOM 9309 C CA . ALA A 1 31 ? -1.073 -16.650 -2.873 1.00 0.00 31 ALA A CA 19
ATOM 9310 C C . ALA A 1 31 ? -0.451 -18.043 -2.829 1.00 0.00 31 ALA A C 19
ATOM 9311 O O . ALA A 1 31 ? -0.997 -18.979 -3.407 1.00 0.00 31 ALA A O 19
ATOM 9318 N N . ALA A 1 32 ? 0.699 -18.206 -2.175 1.00 0.00 32 ALA A N 19
ATOM 9319 C CA . ALA A 1 32 ? 1.326 -19.495 -2.001 1.00 0.00 32 ALA A CA 19
ATOM 9320 C C . ALA A 1 32 ? 0.455 -20.398 -1.126 1.00 0.00 32 ALA A C 19
ATOM 9321 O O . ALA A 1 32 ? 0.233 -21.560 -1.467 1.00 0.00 32 ALA A O 19
ATOM 9328 N N . GLU A 1 33 ? -0.062 -19.853 -0.026 1.00 0.00 33 GLU A N 19
ATOM 9329 C CA . GLU A 1 33 ? -1.003 -20.490 0.879 1.00 0.00 33 GLU A CA 19
ATOM 9330 C C . GLU A 1 33 ? -2.289 -20.879 0.137 1.00 0.00 33 GLU A C 19
ATOM 9331 O O . GLU A 1 33 ? -2.789 -21.990 0.295 1.00 0.00 33 GLU A O 19
ATOM 9343 N N . ALA A 1 34 ? -2.810 -19.993 -0.713 1.00 0.00 34 ALA A N 19
ATOM 9344 C CA . ALA A 1 34 ? -4.021 -20.205 -1.488 1.00 0.00 34 ALA A CA 19
ATOM 9345 C C . ALA A 1 34 ? -3.834 -21.367 -2.456 1.00 0.00 34 ALA A C 19
ATOM 9346 O O . ALA A 1 34 ? -4.712 -22.225 -2.556 1.00 0.00 34 ALA A O 19
ATOM 9353 N N . VAL A 1 35 ? -2.696 -21.412 -3.152 1.00 0.00 35 VAL A N 19
ATOM 9354 C CA . VAL A 1 35 ? -2.376 -22.515 -4.046 1.00 0.00 35 VAL A CA 19
ATOM 9355 C C . VAL A 1 35 ? -2.225 -23.801 -3.231 1.00 0.00 35 VAL A C 19
ATOM 9356 O O . VAL A 1 35 ? -2.736 -24.840 -3.649 1.00 0.00 35 VAL A O 19
ATOM 9369 N N . ALA A 1 36 ? -1.614 -23.737 -2.045 1.00 0.00 36 ALA A N 19
ATOM 9370 C CA . ALA A 1 36 ? -1.473 -24.886 -1.159 1.00 0.00 36 ALA A CA 19
ATOM 9371 C C . ALA A 1 36 ? -2.833 -25.422 -0.698 1.00 0.00 36 ALA A C 19
ATOM 9372 O O . ALA A 1 36 ? -2.973 -26.628 -0.499 1.00 0.00 36 ALA A O 19
ATOM 9379 N N . ARG A 1 37 ? -3.838 -24.556 -0.519 1.00 0.00 37 ARG A N 19
ATOM 9380 C CA . ARG A 1 37 ? -5.206 -24.978 -0.210 1.00 0.00 37 ARG A CA 19
ATOM 9381 C C . ARG A 1 37 ? -5.904 -25.597 -1.426 1.00 0.00 37 ARG A C 19
ATOM 9382 O O . ARG A 1 37 ? -6.894 -26.305 -1.241 1.00 0.00 37 ARG A O 19
ATOM 9406 N N . ASP A 1 1 ? -5.202 23.985 2.247 1.00 0.00 1 ASP A N 20
ATOM 9407 C CA . ASP A 1 1 ? -5.878 24.418 1.010 1.00 0.00 1 ASP A CA 20
ATOM 9408 C C . ASP A 1 1 ? -5.400 23.647 -0.181 1.00 0.00 1 ASP A C 20
ATOM 9409 O O . ASP A 1 1 ? -4.442 22.938 -0.003 1.00 0.00 1 ASP A O 20
ATOM 9420 N N . VAL A 1 2 ? -5.969 23.783 -1.380 1.00 0.00 2 VAL A N 20
ATOM 9421 C CA . VAL A 1 2 ? -5.554 22.961 -2.527 1.00 0.00 2 VAL A CA 20
ATOM 9422 C C . VAL A 1 2 ? -4.032 22.889 -2.700 1.00 0.00 2 VAL A C 20
ATOM 9423 O O . VAL A 1 2 ? -3.533 21.822 -3.038 1.00 0.00 2 VAL A O 20
ATOM 9436 N N . ALA A 1 3 ? -3.289 23.953 -2.387 1.00 0.00 3 ALA A N 20
ATOM 9437 C CA . ALA A 1 3 ? -1.836 23.912 -2.395 1.00 0.00 3 ALA A CA 20
ATOM 9438 C C . ALA A 1 3 ? -1.321 22.884 -1.378 1.00 0.00 3 ALA A C 20
ATOM 9439 O O . ALA A 1 3 ? -0.753 21.854 -1.753 1.00 0.00 3 ALA A O 20
ATOM 9446 N N . SER A 1 4 ? -1.537 23.136 -0.088 1.00 0.00 4 SER A N 20
ATOM 9447 C CA . SER A 1 4 ? -1.053 22.244 0.969 1.00 0.00 4 SER A CA 20
ATOM 9448 C C . SER A 1 4 ? -1.764 20.886 0.955 1.00 0.00 4 SER A C 20
ATOM 9449 O O . SER A 1 4 ? -1.134 19.862 1.204 1.00 0.00 4 SER A O 20
ATOM 9457 N N . ASP A 1 5 ? -3.065 20.830 0.681 1.00 0.00 5 ASP A N 20
ATOM 9458 C CA . ASP A 1 5 ? -3.849 19.618 0.504 1.00 0.00 5 ASP A CA 20
ATOM 9459 C C . ASP A 1 5 ? -3.285 18.775 -0.634 1.00 0.00 5 ASP A C 20
ATOM 9460 O O . ASP A 1 5 ? -3.283 17.550 -0.521 1.00 0.00 5 ASP A O 20
ATOM 9469 N N . ALA A 1 6 ? -2.800 19.367 -1.733 1.00 0.00 6 ALA A N 20
ATOM 9470 C CA . ALA A 1 6 ? -2.161 18.595 -2.795 1.00 0.00 6 ALA A CA 20
ATOM 9471 C C . ALA A 1 6 ? -0.883 17.937 -2.274 1.00 0.00 6 ALA A C 20
ATOM 9472 O O . ALA A 1 6 ? -0.607 16.789 -2.639 1.00 0.00 6 ALA A O 20
ATOM 9479 N N . LYS A 1 7 ? -0.108 18.626 -1.422 1.00 0.00 7 LYS A N 20
ATOM 9480 C CA . LYS A 1 7 ? 1.065 18.020 -0.794 1.00 0.00 7 LYS A CA 20
ATOM 9481 C C . LYS A 1 7 ? 0.595 16.856 0.065 1.00 0.00 7 LYS A C 20
ATOM 9482 O O . LYS A 1 7 ? 1.027 15.728 -0.140 1.00 0.00 7 LYS A O 20
ATOM 9501 N N . ALA A 1 8 ? -0.327 17.127 0.986 1.00 0.00 8 ALA A N 20
ATOM 9502 C CA . ALA A 1 8 ? -0.865 16.161 1.931 1.00 0.00 8 ALA A CA 20
ATOM 9503 C C . ALA A 1 8 ? -1.400 14.920 1.221 1.00 0.00 8 ALA A C 20
ATOM 9504 O O . ALA A 1 8 ? -1.261 13.814 1.742 1.00 0.00 8 ALA A O 20
ATOM 9511 N N . ALA A 1 9 ? -2.022 15.082 0.055 1.00 0.00 9 ALA A N 20
ATOM 9512 C CA . ALA A 1 9 ? -2.492 14.013 -0.778 1.00 0.00 9 ALA A CA 20
ATOM 9513 C C . ALA A 1 9 ? -1.333 13.179 -1.319 1.00 0.00 9 ALA A C 20
ATOM 9514 O O . ALA A 1 9 ? -1.381 11.961 -1.219 1.00 0.00 9 ALA A O 20
ATOM 9521 N N . ALA A 1 10 ? -0.306 13.797 -1.914 1.00 0.00 10 ALA A N 20
ATOM 9522 C CA . ALA A 1 10 ? 0.861 13.072 -2.422 1.00 0.00 10 ALA A CA 20
ATOM 9523 C C . ALA A 1 10 ? 1.598 12.346 -1.292 1.00 0.00 10 ALA A C 20
ATOM 9524 O O . ALA A 1 10 ? 2.061 11.220 -1.472 1.00 0.00 10 ALA A O 20
ATOM 9531 N N . GLU A 1 11 ? 1.691 12.971 -0.123 1.00 0.00 11 GLU A N 20
ATOM 9532 C CA . GLU A 1 11 ? 2.242 12.411 1.095 1.00 0.00 11 GLU A CA 20
ATOM 9533 C C . GLU A 1 11 ? 1.453 11.161 1.498 1.00 0.00 11 GLU A C 20
ATOM 9534 O O . GLU A 1 11 ? 2.036 10.129 1.838 1.00 0.00 11 GLU A O 20
ATOM 9546 N N . LEU A 1 12 ? 0.122 11.228 1.424 1.00 0.00 12 LEU A N 20
ATOM 9547 C CA . LEU A 1 12 ? -0.758 10.122 1.739 1.00 0.00 12 LEU A CA 20
ATOM 9548 C C . LEU A 1 12 ? -0.594 9.015 0.698 1.00 0.00 12 LEU A C 20
ATOM 9549 O O . LEU A 1 12 ? -0.448 7.857 1.064 1.00 0.00 12 LEU A O 20
ATOM 9565 N N . VAL A 1 13 ? -0.544 9.337 -0.595 1.00 0.00 13 VAL A N 20
ATOM 9566 C CA . VAL A 1 13 ? -0.271 8.384 -1.664 1.00 0.00 13 VAL A CA 20
ATOM 9567 C C . VAL A 1 13 ? 1.074 7.676 -1.430 1.00 0.00 13 VAL A C 20
ATOM 9568 O O . VAL A 1 13 ? 1.176 6.489 -1.732 1.00 0.00 13 VAL A O 20
ATOM 9581 N N . ALA A 1 14 ? 2.092 8.344 -0.873 1.00 0.00 14 ALA A N 20
ATOM 9582 C CA . ALA A 1 14 ? 3.347 7.697 -0.507 1.00 0.00 14 ALA A CA 20
ATOM 9583 C C . ALA A 1 14 ? 3.140 6.686 0.627 1.00 0.00 14 ALA A C 20
ATOM 9584 O O . ALA A 1 14 ? 3.654 5.566 0.554 1.00 0.00 14 ALA A O 20
ATOM 9591 N N . ALA A 1 15 ? 2.390 7.055 1.669 1.00 0.00 15 ALA A N 20
ATOM 9592 C CA . ALA A 1 15 ? 2.031 6.153 2.753 1.00 0.00 15 ALA A CA 20
ATOM 9593 C C . ALA A 1 15 ? 1.235 4.955 2.218 1.00 0.00 15 ALA A C 20
ATOM 9594 O O . ALA A 1 15 ? 1.460 3.808 2.610 1.00 0.00 15 ALA A O 20
ATOM 9601 N N . ASN A 1 16 ? 0.303 5.219 1.307 1.00 0.00 16 ASN A N 20
ATOM 9602 C CA . ASN A 1 16 ? -0.522 4.232 0.628 1.00 0.00 16 ASN A CA 20
ATOM 9603 C C . ASN A 1 16 ? 0.317 3.331 -0.264 1.00 0.00 16 ASN A C 20
ATOM 9604 O O . ASN A 1 16 ? 0.020 2.147 -0.340 1.00 0.00 16 ASN A O 20
ATOM 9615 N N . ALA A 1 17 ? 1.377 3.840 -0.896 1.00 0.00 17 ALA A N 20
ATOM 9616 C CA . ALA A 1 17 ? 2.302 3.026 -1.672 1.00 0.00 17 ALA A CA 20
ATOM 9617 C C . ALA A 1 17 ? 2.970 1.984 -0.774 1.00 0.00 17 ALA A C 20
ATOM 9618 O O . ALA A 1 17 ? 3.094 0.828 -1.172 1.00 0.00 17 ALA A O 20
ATOM 9625 N N . LYS A 1 18 ? 3.372 2.369 0.445 1.00 0.00 18 LYS A N 20
ATOM 9626 C CA . LYS A 1 18 ? 3.947 1.430 1.405 1.00 0.00 18 LYS A CA 20
ATOM 9627 C C . LYS A 1 18 ? 2.927 0.362 1.759 1.00 0.00 18 LYS A C 20
ATOM 9628 O O . LYS A 1 18 ? 3.209 -0.823 1.623 1.00 0.00 18 LYS A O 20
ATOM 9647 N N . ALA A 1 19 ? 1.746 0.786 2.201 1.00 0.00 19 ALA A N 20
ATOM 9648 C CA . ALA A 1 19 ? 0.661 -0.099 2.560 1.00 0.00 19 ALA A CA 20
ATOM 9649 C C . ALA A 1 19 ? 0.298 -1.051 1.417 1.00 0.00 19 ALA A C 20
ATOM 9650 O O . ALA A 1 19 ? 0.036 -2.222 1.663 1.00 0.00 19 ALA A O 20
ATOM 9657 N N . ALA A 1 20 ? 0.283 -0.572 0.172 1.00 0.00 20 ALA A N 20
ATOM 9658 C CA . ALA A 1 20 ? 0.024 -1.383 -1.007 1.00 0.00 20 ALA A CA 20
ATOM 9659 C C . ALA A 1 20 ? 1.139 -2.405 -1.222 1.00 0.00 20 ALA A C 20
ATOM 9660 O O . ALA A 1 20 ? 0.853 -3.553 -1.555 1.00 0.00 20 ALA A O 20
ATOM 9667 N N . ALA A 1 21 ? 2.401 -2.009 -1.037 1.00 0.00 21 ALA A N 20
ATOM 9668 C CA . ALA A 1 21 ? 3.537 -2.910 -1.152 1.00 0.00 21 ALA A CA 20
ATOM 9669 C C . ALA A 1 21 ? 3.464 -4.006 -0.092 1.00 0.00 21 ALA A C 20
ATOM 9670 O O . ALA A 1 21 ? 3.697 -5.175 -0.396 1.00 0.00 21 ALA A O 20
ATOM 9677 N N . GLU A 1 22 ? 3.123 -3.631 1.136 1.00 0.00 22 GLU A N 20
ATOM 9678 C CA . GLU A 1 22 ? 2.866 -4.511 2.259 1.00 0.00 22 GLU A CA 20
ATOM 9679 C C . GLU A 1 22 ? 1.689 -5.444 1.978 1.00 0.00 22 GLU A C 20
ATOM 9680 O O . GLU A 1 22 ? 1.741 -6.629 2.324 1.00 0.00 22 GLU A O 20
ATOM 9692 N N . LEU A 1 23 ? 0.631 -4.940 1.345 1.00 0.00 23 LEU A N 20
ATOM 9693 C CA . LEU A 1 23 ? -0.506 -5.732 0.924 1.00 0.00 23 LEU A CA 20
ATOM 9694 C C . LEU A 1 23 ? -0.039 -6.785 -0.067 1.00 0.00 23 LEU A C 20
ATOM 9695 O O . LEU A 1 23 ? -0.289 -7.965 0.153 1.00 0.00 23 LEU A O 20
ATOM 9711 N N . VAL A 1 24 ? 0.659 -6.387 -1.129 1.00 0.00 24 VAL A N 20
ATOM 9712 C CA . VAL A 1 24 ? 1.179 -7.288 -2.151 1.00 0.00 24 VAL A CA 20
ATOM 9713 C C . VAL A 1 24 ? 2.156 -8.297 -1.533 1.00 0.00 24 VAL A C 20
ATOM 9714 O O . VAL A 1 24 ? 2.139 -9.453 -1.950 1.00 0.00 24 VAL A O 20
ATOM 9727 N N . ALA A 1 25 ? 2.954 -7.914 -0.530 1.00 0.00 25 ALA A N 20
ATOM 9728 C CA . ALA A 1 25 ? 3.857 -8.810 0.180 1.00 0.00 25 ALA A CA 20
ATOM 9729 C C . ALA A 1 25 ? 3.079 -9.915 0.896 1.00 0.00 25 ALA A C 20
ATOM 9730 O O . ALA A 1 25 ? 3.345 -11.098 0.688 1.00 0.00 25 ALA A O 20
ATOM 9737 N N . ALA A 1 26 ? 2.088 -9.557 1.718 1.00 0.00 26 ALA A N 20
ATOM 9738 C CA . ALA A 1 26 ? 1.260 -10.545 2.391 1.00 0.00 26 ALA A CA 20
ATOM 9739 C C . ALA A 1 26 ? 0.479 -11.375 1.370 1.00 0.00 26 ALA A C 20
ATOM 9740 O O . ALA A 1 26 ? 0.362 -12.588 1.517 1.00 0.00 26 ALA A O 20
ATOM 9747 N N . ASN A 1 27 ? -0.004 -10.744 0.301 1.00 0.00 27 ASN A N 20
ATOM 9748 C CA . ASN A 1 27 ? -0.656 -11.412 -0.818 1.00 0.00 27 ASN A CA 20
ATOM 9749 C C . ASN A 1 27 ? 0.277 -12.339 -1.591 1.00 0.00 27 ASN A C 20
ATOM 9750 O O . ASN A 1 27 ? -0.207 -13.274 -2.225 1.00 0.00 27 ASN A O 20
ATOM 9761 N N . ALA A 1 28 ? 1.599 -12.146 -1.523 1.00 0.00 28 ALA A N 20
ATOM 9762 C CA . ALA A 1 28 ? 2.556 -13.061 -2.124 1.00 0.00 28 ALA A CA 20
ATOM 9763 C C . ALA A 1 28 ? 2.448 -14.394 -1.392 1.00 0.00 28 ALA A C 20
ATOM 9764 O O . ALA A 1 28 ? 2.271 -15.436 -2.031 1.00 0.00 28 ALA A O 20
ATOM 9771 N N . LYS A 1 29 ? 2.500 -14.333 -0.056 1.00 0.00 29 LYS A N 20
ATOM 9772 C CA . LYS A 1 29 ? 2.319 -15.472 0.828 1.00 0.00 29 LYS A CA 20
ATOM 9773 C C . LYS A 1 29 ? 0.944 -16.081 0.577 1.00 0.00 29 LYS A C 20
ATOM 9774 O O . LYS A 1 29 ? 0.857 -17.264 0.265 1.00 0.00 29 LYS A O 20
ATOM 9793 N N . ALA A 1 30 ? -0.111 -15.268 0.665 1.00 0.00 30 ALA A N 20
ATOM 9794 C CA . ALA A 1 30 ? -1.488 -15.700 0.546 1.00 0.00 30 ALA A CA 20
ATOM 9795 C C . ALA A 1 30 ? -1.750 -16.435 -0.761 1.00 0.00 30 ALA A C 20
ATOM 9796 O O . ALA A 1 30 ? -2.426 -17.454 -0.737 1.00 0.00 30 ALA A O 20
ATOM 9803 N N . ALA A 1 31 ? -1.226 -15.959 -1.893 1.00 0.00 31 ALA A N 20
ATOM 9804 C CA . ALA A 1 31 ? -1.437 -16.626 -3.169 1.00 0.00 31 ALA A CA 20
ATOM 9805 C C . ALA A 1 31 ? -0.696 -17.965 -3.219 1.00 0.00 31 ALA A C 20
ATOM 9806 O O . ALA A 1 31 ? -1.248 -18.947 -3.716 1.00 0.00 31 ALA A O 20
ATOM 9813 N N . ALA A 1 32 ? 0.535 -18.037 -2.699 1.00 0.00 32 ALA A N 20
ATOM 9814 C CA . ALA A 1 32 ? 1.272 -19.282 -2.597 1.00 0.00 32 ALA A CA 20
ATOM 9815 C C . ALA A 1 32 ? 0.503 -20.285 -1.729 1.00 0.00 32 ALA A C 20
ATOM 9816 O O . ALA A 1 32 ? 0.369 -21.458 -2.092 1.00 0.00 32 ALA A O 20
ATOM 9823 N N . GLU A 1 33 ? -0.037 -19.818 -0.606 1.00 0.00 33 GLU A N 20
ATOM 9824 C CA . GLU A 1 33 ? -0.898 -20.557 0.291 1.00 0.00 33 GLU A CA 20
ATOM 9825 C C . GLU A 1 33 ? -2.152 -21.008 -0.459 1.00 0.00 33 GLU A C 20
ATOM 9826 O O . GLU A 1 33 ? -2.470 -22.190 -0.439 1.00 0.00 33 GLU A O 20
ATOM 9838 N N . ALA A 1 34 ? -2.835 -20.123 -1.184 1.00 0.00 34 ALA A N 20
ATOM 9839 C CA . ALA A 1 34 ? -4.034 -20.434 -1.949 1.00 0.00 34 ALA A CA 20
ATOM 9840 C C . ALA A 1 34 ? -3.767 -21.535 -2.978 1.00 0.00 34 ALA A C 20
ATOM 9841 O O . ALA A 1 34 ? -4.635 -22.387 -3.191 1.00 0.00 34 ALA A O 20
ATOM 9848 N N . VAL A 1 35 ? -2.585 -21.552 -3.601 1.00 0.00 35 VAL A N 20
ATOM 9849 C CA . VAL A 1 35 ? -2.166 -22.619 -4.505 1.00 0.00 35 VAL A CA 20
ATOM 9850 C C . VAL A 1 35 ? -1.997 -23.921 -3.715 1.00 0.00 35 VAL A C 20
ATOM 9851 O O . VAL A 1 35 ? -2.515 -24.956 -4.137 1.00 0.00 35 VAL A O 20
ATOM 9864 N N . ALA A 1 36 ? -1.356 -23.884 -2.544 1.00 0.00 36 ALA A N 20
ATOM 9865 C CA . ALA A 1 36 ? -1.233 -25.049 -1.664 1.00 0.00 36 ALA A CA 20
ATOM 9866 C C . ALA A 1 36 ? -2.603 -25.542 -1.165 1.00 0.00 36 ALA A C 20
ATOM 9867 O O . ALA A 1 36 ? -2.774 -26.733 -0.908 1.00 0.00 36 ALA A O 20
ATOM 9874 N N . ARG A 1 37 ? -3.595 -24.654 -1.040 1.00 0.00 37 ARG A N 20
ATOM 9875 C CA . ARG A 1 37 ? -4.978 -25.000 -0.703 1.00 0.00 37 ARG A CA 20
ATOM 9876 C C . ARG A 1 37 ? -5.757 -25.478 -1.938 1.00 0.00 37 ARG A C 20
ATOM 9877 O O . ARG A 1 37 ? -6.929 -25.830 -1.795 1.00 0.00 37 ARG A O 20
#

Sequence (37 aa):
DVASDAKAAAELVAANAKAAAELVAANAKAAAEAVARDVASDAKAAAELVAANAKAAAELVAANAKAAAEAVARDVASDAKAAAELVAANAKAAAELVAANAKAAAEAVARDVASDAKAAAELVAANAKAAAELVAANAKAAAEAVARDVASDAKAAAELVAANAKAAAELVAANAKAAAEAVARDVASDAKAAAELVAANAKAAAELVAANAKAAAEAVARDVASDAKAAAELVAANAKAAAELVAANAKAAAEAVARDVASDAKAAAELVAANAKAAAELVAANAKAAAEAVARDVASDAKAAAELVAANAKAAAELVAANAKAAAEAVARDVASDAKAAAELVAANAKAAAELVAANAKAAAEAVARDVASDAKAAAELVAANAKAAAELVAANAKAAAEAVARDVASDAKAAAELVAANAKAAAELVAANAKAAAEAVARDVASDAKAAAELVAANAKAAAELVAANAKAAAEAVARDVASDAKAAAELVAANAKAAAELVAANAKAAAEAVARDVASDAKAAAELVAANAKAAAELVAANAKAAAEAVARDVASDAKAAAELVAANAKAAAELVAANAKAAAEAVARDVASDAKAAAELVAANAKAAAELVAANAKAAAEAVARDVASDAKAAAELVAANAKAAAELVAANAKAAAEAVARDVASDAKAAAELVAANAKAAAELVAANAKAAAEAVARDVASDAKAAAELVAANAKAAAELVAANAKAAAEAVAR

InterPro domains:
  IPR000104 Antifreeze protein, type I [PR00308] (46-60)
  IPR000104 Antifreeze protein, type I [PR00308] (60-71)
  IPR000104 Antifreeze protein, type I [PR00308] (71-80)

Radius of gyration: 15.63 Å; Cα contacts (8 Å, |Δi|>4): 1; chains: 1; bounding box: 10×50×6 Å

Foldseek 3Di:
DCVVVVVVVVVVVVVVVVVVVVVVVVVVVVVVVVVVD